Protein AF-0000000080869157 (afdb_homodimer)

Structure (mmCIF, N/CA/C/O backbone):
data_AF-0000000080869157-model_v1
#
loop_
_entity.id
_entity.type
_entity.pdbx_description
1 polymer 'DUF294 nucleotidyltransferase-like domain-containing protein'
#
loop_
_atom_site.group_PDB
_atom_site.id
_atom_site.type_symbol
_atom_site.label_atom_id
_atom_site.label_alt_id
_atom_site.label_comp_id
_atom_site.label_asym_id
_atom_site.label_entity_id
_atom_site.label_seq_id
_atom_site.pdbx_PDB_ins_code
_atom_site.Cartn_x
_atom_site.Cartn_y
_atom_site.Cartn_z
_atom_site.occupancy
_atom_site.B_iso_or_equiv
_atom_site.auth_seq_id
_atom_site.auth_comp_id
_atom_site.auth_asym_id
_atom_site.auth_atom_id
_atom_site.pdbx_PDB_model_num
ATOM 1 N N . MET A 1 1 ? -17.562 8.375 -9.859 1 33.81 1 MET A N 1
ATOM 2 C CA . MET A 1 1 ? -16.5 9.312 -9.508 1 33.81 1 MET A CA 1
ATOM 3 C C . MET A 1 1 ? -15.609 8.727 -8.414 1 33.81 1 MET A C 1
ATOM 5 O O . MET A 1 1 ? -16.062 8.469 -7.305 1 33.81 1 MET A O 1
ATOM 9 N N . ARG A 1 2 ? -14.562 8 -8.773 1 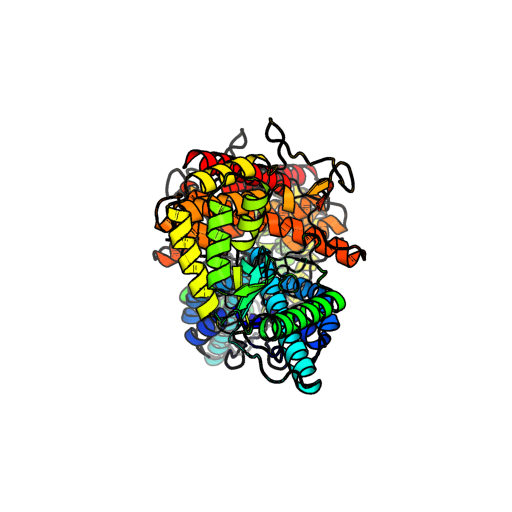48.75 2 ARG A N 1
ATOM 10 C CA . ARG A 1 2 ? -13.531 7.297 -8.023 1 48.75 2 ARG A CA 1
ATOM 11 C C . ARG A 1 2 ? -13.008 8.156 -6.875 1 48.75 2 ARG A C 1
ATOM 13 O O . ARG A 1 2 ? -12.164 7.707 -6.09 1 48.75 2 ARG A O 1
ATOM 20 N N . LEU A 1 3 ? -13.398 9.5 -6.938 1 52.53 3 LEU A N 1
ATOM 21 C CA . LEU A 1 3 ? -12.758 10.398 -5.977 1 52.53 3 LEU A CA 1
ATOM 22 C C . LEU A 1 3 ? -13.523 10.406 -4.656 1 52.53 3 LEU A C 1
ATOM 24 O O . LEU A 1 3 ? -13.211 11.195 -3.76 1 52.53 3 LEU A O 1
ATOM 28 N N . LEU A 1 4 ? -14.586 9.453 -4.512 1 55.44 4 LEU A N 1
ATOM 29 C CA . LEU A 1 4 ? -15.234 9.547 -3.207 1 55.44 4 LEU A CA 1
ATOM 30 C C . LEU A 1 4 ? -14.344 8.969 -2.113 1 55.44 4 LEU A C 1
ATOM 32 O O . LEU A 1 4 ? -13.875 7.832 -2.223 1 55.44 4 LEU A O 1
ATOM 36 N N . HIS A 1 5 ? -13.805 9.906 -1.368 1 63.41 5 HIS A N 1
ATOM 37 C CA . HIS A 1 5 ? -12.906 9.562 -0.276 1 63.41 5 HIS A CA 1
ATOM 38 C C . HIS A 1 5 ? -13.656 8.891 0.867 1 63.41 5 HIS A C 1
ATOM 40 O O . HIS A 1 5 ? -14.641 9.43 1.377 1 63.41 5 HIS A O 1
ATOM 46 N N . ARG A 1 6 ? -13.523 7.672 1.052 1 70.69 6 ARG A N 1
ATOM 47 C CA . ARG A 1 6 ? -14 6.98 2.244 1 70.69 6 ARG A CA 1
ATOM 48 C C . ARG A 1 6 ? -12.953 6.996 3.35 1 70.69 6 ARG A C 1
ATOM 50 O O . ARG A 1 6 ? -11.758 6.875 3.08 1 70.69 6 ARG A O 1
ATOM 57 N N . SER A 1 7 ? -13.539 7.301 4.5 1 85.5 7 SER A N 1
ATOM 58 C CA . SER A 1 7 ? -12.648 7.309 5.66 1 85.5 7 SER A CA 1
ATOM 59 C C . SER A 1 7 ? -11.977 5.957 5.848 1 85.5 7 SER A C 1
ATOM 61 O O . SER A 1 7 ? -12.578 4.914 5.605 1 85.5 7 SER A O 1
ATOM 63 N N . SER A 1 8 ? -10.844 5.973 6.18 1 94.19 8 SER A N 1
ATOM 64 C CA . SER A 1 8 ? -10.078 4.746 6.383 1 94.19 8 SER A CA 1
ATOM 65 C C . SER A 1 8 ? -10.312 4.172 7.773 1 94.19 8 SER A C 1
ATOM 67 O O . SER A 1 8 ? -10.258 4.898 8.766 1 94.19 8 SER A O 1
ATOM 69 N N . SER A 1 9 ? -10.547 2.906 7.879 1 96.44 9 SER A N 1
ATOM 70 C CA . SER A 1 9 ? -10.758 2.252 9.164 1 96.44 9 SER A CA 1
ATOM 71 C C . SER A 1 9 ? -9.5 2.285 10.023 1 96.44 9 SER A C 1
ATOM 73 O O . SER A 1 9 ? -9.57 2.154 11.242 1 96.44 9 SER A O 1
ATOM 75 N N . TRP A 1 10 ? -8.367 2.494 9.398 1 97.19 10 TRP A N 1
ATOM 76 C CA . TRP A 1 10 ? -7.105 2.527 10.133 1 97.19 10 TRP A CA 1
ATOM 77 C C . TRP A 1 10 ? -7.105 3.652 11.164 1 97.19 10 TRP A C 1
ATOM 79 O O . TRP A 1 10 ? -6.43 3.564 12.195 1 97.19 10 TRP A O 1
ATOM 89 N N . ARG A 1 11 ? -7.926 4.672 10.906 1 95.06 11 ARG A N 1
ATOM 90 C CA . ARG A 1 11 ? -7.949 5.848 11.773 1 95.06 11 ARG A CA 1
ATOM 91 C C . ARG A 1 11 ? -8.57 5.516 13.125 1 95.06 11 ARG A C 1
ATOM 93 O O . ARG A 1 11 ? -8.453 6.289 14.078 1 95.06 11 ARG A O 1
ATOM 100 N N . ALA A 1 12 ? -9.18 4.34 13.242 1 95.25 12 ALA A N 1
ATOM 101 C CA . ALA A 1 12 ? -9.734 3.881 14.508 1 95.25 12 ALA A CA 1
ATOM 102 C C . ALA A 1 12 ? -8.633 3.566 15.516 1 95.25 12 ALA A C 1
ATOM 104 O O . ALA A 1 12 ? -8.891 3.463 16.719 1 95.25 12 ALA A O 1
ATOM 105 N N . LEU A 1 13 ? -7.449 3.369 15.039 1 95.56 13 LEU A N 1
ATOM 106 C CA . LEU A 1 13 ? -6.336 3.002 15.906 1 95.56 13 LEU A CA 1
ATOM 107 C C . LEU A 1 13 ? -6.156 4.023 17.016 1 95.56 13 LEU A C 1
ATOM 109 O O . LEU A 1 13 ? -5.828 3.662 18.156 1 95.56 13 LEU A O 1
ATOM 113 N N . PHE A 1 14 ? -6.398 5.344 16.688 1 94.25 14 PHE A N 1
ATOM 114 C CA . PHE A 1 14 ? -6.184 6.41 17.656 1 94.25 14 PHE A CA 1
ATOM 115 C C . PHE A 1 14 ? -7.453 7.23 17.859 1 94.25 14 PHE A C 1
ATOM 117 O O . PHE A 1 14 ? -7.387 8.422 18.156 1 94.25 14 PHE A O 1
ATOM 124 N N . ALA A 1 15 ? -8.531 6.59 17.578 1 88.25 15 ALA A N 1
ATOM 125 C CA . ALA A 1 15 ? -9.805 7.293 17.719 1 88.25 15 ALA A CA 1
ATOM 126 C C . ALA A 1 15 ? -10.148 7.508 19.188 1 88.25 15 ALA A C 1
ATOM 128 O O . ALA A 1 15 ? -10.805 8.492 19.547 1 88.25 15 ALA A O 1
ATOM 129 N N . ASP A 1 16 ? -9.672 6.535 20 1 82.69 16 ASP A N 1
ATOM 130 C CA . ASP A 1 16 ? -9.953 6.629 21.422 1 82.69 16 ASP A CA 1
ATOM 131 C C . ASP A 1 16 ? -8.758 7.188 22.188 1 82.69 16 ASP A C 1
ATOM 133 O O . ASP A 1 16 ? -7.629 7.164 21.688 1 82.69 16 ASP A O 1
ATOM 137 N N . GLU A 1 17 ? -9.039 7.645 23.328 1 79.06 17 GLU A N 1
ATOM 138 C CA . GLU A 1 17 ? -7.984 8.227 24.141 1 79.06 17 GLU A CA 1
ATOM 139 C C . GLU A 1 17 ? -7.027 7.152 24.656 1 79.06 17 GLU A C 1
ATOM 141 O O . GLU A 1 17 ? -5.82 7.387 24.75 1 79.06 17 GLU A O 1
ATOM 146 N N . ALA A 1 18 ? -7.641 5.988 24.953 1 80.25 18 ALA A N 1
ATOM 147 C CA . ALA A 1 18 ? -6.809 4.887 25.422 1 80.25 18 ALA A CA 1
ATOM 148 C C . ALA A 1 18 ? -6.238 4.086 24.266 1 80.25 18 ALA A C 1
ATOM 150 O O . ALA A 1 18 ? -6.887 3.947 23.219 1 80.25 18 ALA A O 1
ATOM 151 N N . HIS A 1 19 ? -5.047 3.732 24.422 1 82.38 19 HIS A N 1
ATOM 152 C CA . HIS A 1 19 ? -4.492 2.812 23.438 1 82.38 19 HIS A CA 1
ATOM 153 C C . HIS A 1 19 ? -5.293 1.515 23.391 1 82.38 19 HIS A C 1
ATOM 155 O O . HIS A 1 19 ? -5.754 1.024 24.422 1 82.38 19 HIS A O 1
ATOM 161 N N . PRO A 1 20 ? -5.449 1.044 22.203 1 83.56 20 PRO A N 1
ATOM 162 C CA . PRO A 1 20 ? -6.203 -0.209 22.109 1 83.56 20 PRO A CA 1
ATOM 163 C C . PRO A 1 20 ? -5.488 -1.378 22.781 1 83.56 20 PRO A C 1
ATOM 165 O O . PRO A 1 20 ? -4.254 -1.424 22.812 1 83.56 20 PRO A O 1
ATOM 168 N N . ASP A 1 21 ? -6.227 -2.266 23.344 1 86.94 21 ASP A N 1
ATOM 169 C CA . ASP A 1 21 ? -5.695 -3.514 23.891 1 86.94 21 ASP A CA 1
ATOM 170 C C . ASP A 1 21 ? -5.543 -4.566 22.797 1 86.94 21 ASP A C 1
ATOM 172 O O . ASP A 1 21 ? -6.539 -5.094 22.281 1 86.94 21 ASP A O 1
ATOM 176 N N . PRO A 1 22 ? -4.297 -4.852 22.516 1 91.88 22 PRO A N 1
ATOM 177 C CA . PRO A 1 22 ? -4.082 -5.734 21.375 1 91.88 22 PRO A CA 1
ATOM 178 C C . PRO A 1 22 ? -4.254 -7.211 21.719 1 91.88 22 PRO A C 1
ATOM 180 O O . PRO A 1 22 ? -4.09 -8.078 20.859 1 91.88 22 PRO A O 1
ATOM 183 N N . ALA A 1 23 ? -4.648 -7.613 22.906 1 89.56 23 ALA A N 1
ATOM 184 C CA . ALA A 1 23 ? -4.637 -8.984 23.406 1 89.56 23 ALA A CA 1
ATOM 185 C C . ALA A 1 23 ? -5.508 -9.891 22.531 1 89.56 23 ALA A C 1
ATOM 187 O O . ALA A 1 23 ? -5.18 -11.062 22.328 1 89.56 23 ALA A O 1
ATOM 188 N N . THR A 1 24 ? -6.527 -9.383 21.984 1 89.94 24 THR A N 1
ATOM 189 C CA . THR A 1 24 ? -7.457 -10.242 21.266 1 89.94 24 THR A CA 1
ATOM 190 C C . THR A 1 24 ? -7.355 -10 19.766 1 89.94 24 THR A C 1
ATOM 192 O O . THR A 1 24 ? -8.203 -10.469 19 1 89.94 24 THR A O 1
ATOM 195 N N . TRP A 1 25 ? -6.359 -9.234 19.391 1 94.44 25 TRP A N 1
ATOM 196 C CA . TRP A 1 25 ? -6.223 -8.938 17.969 1 94.44 25 TRP A CA 1
ATOM 197 C C . TRP A 1 25 ? -5.797 -10.18 17.188 1 94.44 25 TRP A C 1
ATOM 199 O O . TRP A 1 25 ? -5.055 -11.016 17.703 1 94.44 25 TRP A O 1
ATOM 209 N N . PRO A 1 26 ? -6.266 -10.406 15.977 1 95.31 26 PRO A N 1
ATOM 210 C CA . PRO A 1 26 ? -5.887 -11.57 15.18 1 95.31 26 PRO A CA 1
ATOM 211 C C . PRO A 1 26 ? -4.426 -11.539 14.742 1 95.31 26 PRO A C 1
ATOM 213 O O . PRO A 1 26 ? -3.793 -10.484 14.773 1 95.31 26 PRO A O 1
ATOM 216 N N . ALA A 1 27 ? -3.947 -12.664 14.258 1 94.5 27 ALA A N 1
ATOM 217 C CA . ALA A 1 27 ? -2.543 -12.844 13.898 1 94.5 27 ALA A CA 1
ATOM 218 C C . ALA A 1 27 ? -2.15 -11.953 12.727 1 94.5 27 ALA A C 1
ATOM 220 O O . ALA A 1 27 ? -0.984 -11.578 12.586 1 94.5 27 ALA A O 1
ATOM 221 N N . LEU A 1 28 ? -3.137 -11.594 11.914 1 95.69 28 LEU A N 1
ATOM 222 C CA . LEU A 1 28 ? -2.803 -10.781 10.75 1 95.69 28 LEU A CA 1
ATOM 223 C C . LEU A 1 28 ? -2.342 -9.391 11.172 1 95.69 28 LEU A C 1
ATOM 225 O O . LEU A 1 28 ? -1.712 -8.672 10.383 1 95.69 28 LEU A O 1
ATOM 229 N N . LEU A 1 29 ? -2.562 -8.961 12.453 1 97.31 29 LEU A N 1
ATOM 230 C CA . LEU A 1 29 ? -2.139 -7.664 12.961 1 97.31 29 LEU A CA 1
ATOM 231 C C . LEU A 1 29 ? -0.937 -7.809 13.883 1 97.31 29 LEU A C 1
ATOM 233 O O . LEU A 1 29 ? -0.641 -6.906 14.672 1 97.31 29 LEU A O 1
ATOM 237 N N . ASP A 1 30 ? -0.186 -8.883 13.75 1 97 30 ASP A N 1
ATOM 238 C CA . ASP A 1 30 ? 0.908 -9.219 14.656 1 97 30 ASP A CA 1
ATOM 239 C C . ASP A 1 30 ? 1.913 -8.07 14.75 1 97 30 ASP A C 1
ATOM 241 O O . ASP A 1 30 ? 2.375 -7.727 15.844 1 97 30 ASP A O 1
ATOM 245 N N . PRO A 1 31 ? 2.27 -7.469 13.609 1 97.56 31 PRO A N 1
ATOM 246 C CA . PRO A 1 31 ? 3.254 -6.387 13.719 1 97.56 31 PRO A CA 1
ATOM 247 C C . PRO A 1 31 ? 2.771 -5.242 14.602 1 97.56 31 PRO A C 1
ATOM 249 O O . PRO A 1 31 ? 3.539 -4.719 15.422 1 97.56 31 PRO A O 1
ATOM 252 N N . LEU A 1 32 ? 1.553 -4.832 14.445 1 97.69 32 LEU A N 1
ATOM 253 C CA . LEU A 1 32 ? 1.003 -3.738 15.234 1 97.69 32 LEU A CA 1
ATOM 254 C C . LEU A 1 32 ? 0.789 -4.168 16.688 1 97.69 32 LEU A C 1
ATOM 256 O O . LEU A 1 32 ? 1.015 -3.383 17.609 1 97.69 32 LEU A O 1
ATOM 260 N N . ARG A 1 33 ? 0.324 -5.426 16.859 1 96.88 33 ARG A N 1
ATOM 261 C CA . ARG A 1 33 ? 0.161 -5.969 18.203 1 96.88 33 ARG A CA 1
ATOM 262 C C . ARG A 1 33 ? 1.477 -5.926 18.984 1 96.88 33 ARG A C 1
ATOM 264 O O . ARG A 1 33 ? 1.52 -5.457 20.125 1 96.88 33 ARG A O 1
ATOM 271 N N . ALA A 1 34 ? 2.51 -6.441 18.359 1 97.12 34 ALA A N 1
ATOM 272 C CA . ALA A 1 34 ? 3.828 -6.465 18.984 1 97.12 34 ALA A CA 1
ATOM 273 C C . ALA A 1 34 ? 4.285 -5.055 19.359 1 97.12 34 ALA A C 1
ATOM 275 O O . ALA A 1 34 ? 4.852 -4.84 20.422 1 97.12 34 ALA A O 1
ATOM 276 N N . ALA A 1 35 ? 4.066 -4.117 18.453 1 97.25 35 ALA A N 1
ATOM 277 C CA . ALA A 1 35 ? 4.445 -2.729 18.719 1 97.25 35 ALA A CA 1
ATOM 278 C C . ALA A 1 35 ? 3.693 -2.174 19.922 1 97.25 35 ALA A C 1
ATOM 280 O O . ALA A 1 35 ? 4.285 -1.513 20.781 1 97.25 35 ALA A O 1
ATOM 281 N N . LEU A 1 36 ? 2.396 -2.404 19.969 1 96.75 36 LEU A N 1
ATOM 282 C CA . LEU A 1 36 ? 1.577 -1.895 21.062 1 96.75 36 LEU A CA 1
ATOM 283 C C . LEU A 1 36 ? 1.972 -2.543 22.391 1 96.75 36 LEU A C 1
ATOM 285 O O . LEU A 1 36 ? 1.957 -1.889 23.438 1 96.75 36 LEU A O 1
ATOM 289 N N . GLU A 1 37 ? 2.27 -3.822 22.344 1 96.25 37 GLU A N 1
ATOM 290 C CA . GLU A 1 37 ? 2.723 -4.52 23.531 1 96.25 37 GLU A CA 1
ATOM 291 C C . GLU A 1 37 ? 4.008 -3.906 24.078 1 96.25 37 GLU A C 1
ATOM 293 O O . GLU A 1 37 ? 4.176 -3.773 25.297 1 96.25 37 GLU A O 1
ATOM 298 N N . ARG A 1 38 ? 4.879 -3.547 23.234 1 95.56 38 ARG A N 1
ATOM 299 C CA . ARG A 1 38 ? 6.133 -2.926 23.641 1 95.56 38 ARG A CA 1
ATOM 300 C C . ARG A 1 38 ? 5.891 -1.554 24.25 1 95.56 38 ARG A C 1
ATOM 302 O O . ARG A 1 38 ? 6.613 -1.138 25.156 1 95.56 38 ARG A O 1
ATOM 309 N N . LEU A 1 39 ? 4.941 -0.818 23.719 1 95.19 39 LEU A N 1
ATOM 310 C CA . LEU A 1 39 ? 4.602 0.49 24.266 1 95.19 39 LEU A CA 1
ATOM 311 C C . LEU A 1 39 ? 4.039 0.357 25.688 1 95.19 39 LEU A C 1
ATOM 313 O O . LEU A 1 39 ? 4.355 1.162 26.562 1 95.19 39 LEU A O 1
ATOM 317 N N . GLY A 1 40 ? 3.213 -0.671 25.938 1 92.81 40 GLY A N 1
ATOM 318 C CA . GLY A 1 40 ? 2.572 -0.873 27.219 1 92.81 40 GLY A CA 1
ATOM 319 C C . GLY A 1 40 ? 1.268 -0.111 27.375 1 92.81 40 GLY A C 1
ATOM 320 O O . GLY A 1 40 ? 0.918 0.7 26.5 1 92.81 40 GLY A O 1
ATOM 321 N N . PRO A 1 41 ? 0.572 -0.315 28.391 1 89.94 41 PRO A N 1
ATOM 322 C CA . PRO A 1 41 ? -0.797 0.184 28.547 1 89.94 41 PRO A CA 1
ATOM 323 C C . PRO A 1 41 ? -0.846 1.646 28.984 1 89.94 41 PRO A C 1
ATOM 325 O O . PRO A 1 41 ? -1.821 2.348 28.703 1 89.94 41 PRO A O 1
ATOM 328 N N . HIS A 1 42 ? 0.204 2.092 29.719 1 91.69 42 HIS A N 1
ATOM 329 C CA . HIS A 1 42 ? 0.153 3.449 30.25 1 91.69 42 HIS A CA 1
ATOM 330 C C . HIS A 1 42 ? 1.478 4.176 30.031 1 91.69 42 HIS A C 1
ATOM 332 O O . HIS A 1 42 ? 2.135 4.574 31 1 91.69 42 HIS A O 1
ATOM 338 N N . PRO A 1 43 ? 1.779 4.426 28.797 1 94.94 43 PRO A N 1
ATOM 339 C CA . PRO A 1 43 ? 3.021 5.16 28.547 1 94.94 43 PRO A CA 1
ATOM 340 C C . PRO A 1 43 ? 2.914 6.641 28.891 1 94.94 43 PRO A C 1
ATOM 342 O O . PRO A 1 43 ? 1.844 7.234 28.766 1 94.94 43 PRO A O 1
ATOM 345 N N . ASP A 1 44 ? 4.031 7.184 29.375 1 96.31 44 ASP A N 1
ATOM 346 C CA . ASP A 1 44 ? 4.039 8.641 29.484 1 96.31 44 ASP A CA 1
ATOM 347 C C . ASP A 1 44 ? 4.234 9.297 28.125 1 96.31 44 ASP A C 1
ATOM 349 O O . ASP A 1 44 ? 4.367 8.609 27.109 1 96.31 44 ASP A O 1
ATOM 353 N N . LEU A 1 45 ? 4.227 10.609 28.062 1 96.94 45 LEU A N 1
ATOM 354 C CA . LEU A 1 45 ? 4.242 11.344 26.797 1 96.94 45 LEU A CA 1
ATOM 355 C C . LEU A 1 45 ? 5.531 11.078 26.031 1 96.94 45 LEU A C 1
ATOM 357 O O . LEU A 1 45 ? 5.504 10.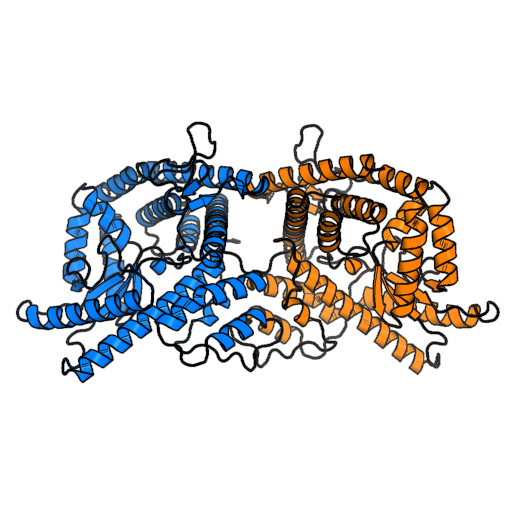867 24.812 1 96.94 45 LEU A O 1
ATOM 361 N N . ALA A 1 46 ? 6.629 11.078 26.719 1 97.69 46 ALA A N 1
ATOM 362 C CA . ALA A 1 46 ? 7.93 10.891 26.078 1 97.69 46 ALA A CA 1
ATOM 363 C C . ALA A 1 46 ? 8.047 9.5 25.484 1 97.69 46 ALA A C 1
ATOM 365 O O . ALA A 1 46 ? 8.516 9.344 24.344 1 97.69 46 ALA A O 1
ATOM 366 N N . ALA A 1 47 ? 7.629 8.516 26.25 1 97.12 47 ALA A N 1
ATOM 367 C CA . ALA A 1 47 ? 7.676 7.141 25.781 1 97.12 47 ALA A CA 1
ATOM 368 C C . ALA A 1 47 ? 6.75 6.941 24.578 1 97.12 47 ALA A C 1
ATOM 370 O O . ALA A 1 47 ? 7.098 6.242 23.625 1 97.12 47 ALA A O 1
ATOM 371 N N . ALA A 1 48 ? 5.598 7.523 24.672 1 96.69 48 ALA A N 1
ATOM 372 C CA . ALA A 1 48 ? 4.629 7.414 23.578 1 96.69 48 ALA A CA 1
ATOM 373 C C . ALA A 1 48 ? 5.172 8.047 22.312 1 96.69 48 ALA A C 1
ATOM 375 O O . ALA A 1 48 ? 5.016 7.484 21.219 1 96.69 48 ALA A O 1
ATOM 376 N N . HIS A 1 49 ? 5.77 9.18 22.453 1 96.94 49 HIS A N 1
ATOM 377 C CA . HIS A 1 49 ? 6.324 9.836 21.281 1 96.94 49 HIS A CA 1
ATOM 378 C C . HIS A 1 49 ? 7.477 9.031 20.688 1 96.94 49 HIS A C 1
ATOM 380 O O . HIS A 1 49 ? 7.555 8.852 19.469 1 96.94 49 HIS A O 1
ATOM 386 N N . ALA A 1 50 ? 8.359 8.555 21.5 1 95.69 50 ALA A N 1
ATOM 387 C CA . ALA A 1 50 ? 9.523 7.785 21.047 1 95.69 50 ALA A CA 1
ATOM 388 C C . ALA A 1 50 ? 9.094 6.504 20.344 1 95.69 50 ALA A C 1
ATOM 390 O O . ALA A 1 50 ? 9.805 6.004 19.469 1 95.69 50 ALA A O 1
ATOM 391 N N . TRP A 1 51 ? 7.91 6.031 20.703 1 96.31 51 TRP A N 1
ATOM 392 C CA . TRP A 1 51 ? 7.332 4.797 20.172 1 96.31 51 TRP A CA 1
ATOM 393 C C . TRP A 1 51 ? 6.926 4.961 18.719 1 96.31 51 TRP A C 1
ATOM 395 O O . TRP A 1 51 ? 6.699 3.973 18.016 1 96.31 51 TRP A O 1
ATOM 405 N N . GLN A 1 52 ? 6.906 6.137 18.219 1 96.62 52 GLN A N 1
ATOM 406 C CA . GLN A 1 52 ? 6.395 6.398 16.875 1 96.62 52 GLN A CA 1
ATOM 407 C C . GLN A 1 52 ? 7.23 5.68 15.82 1 96.62 52 GLN A C 1
ATOM 409 O O . GLN A 1 52 ? 6.703 5.238 14.797 1 96.62 52 GLN A O 1
ATOM 414 N N . GLY A 1 53 ? 8.57 5.609 16.031 1 96.12 53 GLY A N 1
ATOM 415 C CA . GLY A 1 53 ? 9.391 4.824 15.133 1 96.12 53 GLY A CA 1
ATOM 416 C C . GLY A 1 53 ? 8.93 3.387 15 1 96.12 53 GLY A C 1
ATOM 417 O O . GLY A 1 53 ? 8.883 2.846 13.891 1 96.12 53 GLY A O 1
ATOM 418 N N . GLU A 1 54 ? 8.539 2.801 16.141 1 96.38 54 GLU A N 1
ATOM 419 C CA . GLU A 1 54 ? 8.016 1.438 16.172 1 96.38 54 GLU A CA 1
ATOM 420 C C . GLU A 1 54 ? 6.676 1.346 15.453 1 96.38 54 GLU A C 1
ATOM 422 O O . GLU A 1 54 ? 6.41 0.371 14.742 1 96.38 54 GLU A O 1
ATOM 427 N N . LEU A 1 55 ? 5.891 2.322 15.703 1 97.5 55 LEU A N 1
ATOM 428 C CA . LEU A 1 55 ? 4.594 2.381 15.039 1 97.5 55 LEU A CA 1
ATOM 429 C C . LEU A 1 55 ? 4.762 2.363 13.516 1 97.5 55 LEU A C 1
ATOM 431 O O . LEU A 1 55 ? 4.117 1.57 12.828 1 97.5 55 LEU A O 1
ATOM 435 N N . VAL A 1 56 ? 5.613 3.221 13.031 1 98.19 56 VAL A N 1
ATOM 436 C CA . VAL A 1 56 ? 5.824 3.338 11.594 1 98.19 56 VAL A CA 1
ATOM 437 C C . VAL A 1 56 ? 6.328 2.01 11.031 1 98.19 56 VAL A C 1
ATOM 439 O O . VAL A 1 56 ? 5.855 1.546 9.992 1 98.19 56 VAL A O 1
ATOM 442 N N . THR A 1 57 ? 7.254 1.383 11.734 1 97.12 57 THR A N 1
ATOM 443 C CA . THR A 1 57 ? 7.789 0.093 11.305 1 97.12 57 THR A CA 1
ATOM 444 C C . THR A 1 57 ? 6.676 -0.951 11.227 1 97.12 57 THR A C 1
ATOM 446 O O . THR A 1 57 ? 6.594 -1.703 10.258 1 97.12 57 THR A O 1
ATOM 449 N N . ALA A 1 58 ? 5.852 -0.973 12.25 1 98 58 ALA A N 1
ATOM 450 C CA . ALA A 1 58 ? 4.75 -1.93 12.289 1 98 58 ALA A CA 1
ATOM 451 C C . ALA A 1 58 ? 3.777 -1.693 11.133 1 98 58 ALA A C 1
ATOM 453 O O . ALA A 1 58 ? 3.322 -2.643 10.492 1 98 58 ALA A O 1
ATOM 454 N N . LEU A 1 59 ? 3.461 -0.442 10.906 1 98.31 59 LEU A N 1
ATOM 455 C CA . LEU A 1 59 ? 2.514 -0.096 9.852 1 98.31 59 LEU A CA 1
ATOM 456 C C . LEU A 1 59 ? 3.082 -0.435 8.477 1 98.31 59 LEU A C 1
ATOM 458 O O . LEU A 1 59 ? 2.348 -0.864 7.582 1 98.31 59 LEU A O 1
ATOM 462 N N . GLU A 1 60 ? 4.359 -0.242 8.266 1 96.94 60 GLU A N 1
ATOM 463 C CA . GLU A 1 60 ? 5.012 -0.626 7.02 1 96.94 60 GLU A CA 1
ATOM 464 C C . GLU A 1 60 ? 4.961 -2.137 6.812 1 96.94 60 GLU A C 1
ATOM 466 O O . GLU A 1 60 ? 4.754 -2.609 5.691 1 96.94 60 GLU A O 1
ATOM 471 N N . ARG A 1 61 ? 5.219 -2.848 7.895 1 96.94 61 ARG A N 1
ATOM 472 C CA . ARG A 1 61 ? 5.152 -4.301 7.812 1 96.94 61 ARG A CA 1
ATOM 473 C C . ARG A 1 61 ? 3.752 -4.766 7.434 1 96.94 61 ARG A C 1
ATOM 475 O O . ARG A 1 61 ? 3.574 -5.879 6.934 1 96.94 61 ARG A O 1
ATOM 482 N N . LEU A 1 62 ? 2.777 -3.936 7.688 1 97.88 62 LEU A N 1
ATOM 483 C CA . LEU A 1 62 ? 1.399 -4.23 7.305 1 97.88 62 LEU A CA 1
ATOM 484 C C . LEU A 1 62 ? 1.079 -3.648 5.934 1 97.88 62 LEU A C 1
ATOM 486 O O . LEU A 1 62 ? -0.088 -3.578 5.539 1 97.88 62 LEU A O 1
ATOM 490 N N . ASP A 1 63 ? 2.02 -3.115 5.25 1 97.12 63 ASP A N 1
ATOM 491 C CA . ASP A 1 63 ? 1.974 -2.709 3.85 1 97.12 63 ASP A CA 1
ATOM 492 C C . ASP A 1 63 ? 1.21 -1.396 3.684 1 97.12 63 ASP A C 1
ATOM 494 O O . ASP A 1 63 ? 0.681 -1.112 2.607 1 97.12 63 ASP A O 1
ATOM 498 N N . LEU A 1 64 ? 1.062 -0.593 4.719 1 97.81 64 LEU A N 1
ATOM 499 C CA . LEU A 1 64 ? 0.328 0.661 4.59 1 97.81 64 LEU A CA 1
ATOM 500 C C . LEU A 1 64 ? 1.138 1.687 3.803 1 97.81 64 LEU A C 1
ATOM 502 O O . LEU A 1 64 ? 2.352 1.8 3.988 1 97.81 64 LEU A O 1
ATOM 506 N N . PRO A 1 65 ? 0.482 2.426 2.934 1 97.06 65 PRO A N 1
ATOM 507 C CA . PRO A 1 65 ? 1.174 3.482 2.193 1 97.06 65 PRO A CA 1
ATOM 508 C C . PRO A 1 65 ? 1.521 4.684 3.068 1 97.06 65 PRO A C 1
ATOM 510 O O . PRO A 1 65 ? 0.912 4.883 4.121 1 97.06 65 PRO A O 1
ATOM 513 N N . ALA A 1 66 ? 2.408 5.453 2.578 1 97.44 66 ALA A N 1
ATOM 514 C CA . ALA A 1 66 ? 2.965 6.555 3.363 1 97.44 66 ALA A CA 1
ATOM 515 C C . ALA A 1 66 ? 1.892 7.582 3.705 1 97.44 66 ALA A C 1
ATOM 517 O O . ALA A 1 66 ? 1.922 8.188 4.781 1 97.44 66 ALA A O 1
ATOM 518 N N . GLY A 1 67 ? 0.988 7.812 2.754 1 96.62 67 GLY A N 1
ATOM 519 C CA . GLY A 1 67 ? -0.1 8.734 3.035 1 96.62 67 GLY A CA 1
ATOM 520 C C . GLY A 1 67 ? -0.934 8.32 4.234 1 96.62 67 GLY A C 1
ATOM 521 O O . GLY A 1 67 ? -1.284 9.156 5.07 1 96.62 67 GLY A O 1
ATOM 522 N N . ARG A 1 68 ? -1.212 7.066 4.305 1 98 68 ARG A N 1
ATOM 523 C CA . ARG A 1 68 ? -1.975 6.547 5.438 1 98 68 ARG A CA 1
ATOM 524 C C . ARG A 1 68 ? -1.153 6.602 6.723 1 98 68 ARG A C 1
ATOM 526 O O . ARG A 1 68 ? -1.669 6.969 7.781 1 98 68 ARG A O 1
ATOM 533 N N . ILE A 1 69 ? 0.089 6.242 6.621 1 98.44 69 ILE A N 1
ATOM 534 C CA . ILE A 1 69 ? 0.976 6.281 7.777 1 98.44 69 ILE A CA 1
ATOM 535 C C . ILE A 1 69 ? 1.064 7.707 8.312 1 98.44 69 ILE A C 1
ATOM 537 O O . ILE A 1 69 ? 1.02 7.926 9.523 1 98.44 69 ILE A O 1
ATOM 541 N N . SER A 1 70 ? 1.117 8.656 7.41 1 97.62 70 SER A N 1
ATOM 542 C CA . SER A 1 70 ? 1.155 10.062 7.793 1 97.62 70 SER A CA 1
ATOM 543 C C . SER A 1 70 ? -0.095 10.461 8.57 1 97.62 70 SER A C 1
ATOM 545 O O . SER A 1 70 ? -0.014 11.203 9.555 1 97.62 70 SER A O 1
ATOM 547 N N . GLN A 1 71 ? -1.185 10.008 8.141 1 97.38 71 GLN A N 1
ATOM 548 C CA . GLN A 1 71 ? -2.434 10.273 8.852 1 97.38 71 GLN A CA 1
ATOM 549 C C . GLN A 1 71 ? -2.4 9.68 10.258 1 97.38 71 GLN A C 1
ATOM 551 O O . GLN A 1 71 ? -2.82 10.336 11.219 1 97.38 71 GLN A O 1
ATOM 556 N N . LEU A 1 72 ? -1.868 8.5 10.352 1 97.69 72 LEU A N 1
ATOM 557 C CA . LEU A 1 72 ? -1.837 7.82 11.641 1 97.69 72 LEU A CA 1
ATOM 558 C C . LEU A 1 72 ? -0.819 8.469 12.57 1 97.69 72 LEU A C 1
ATOM 560 O O . LEU A 1 72 ? -1.048 8.562 13.781 1 97.69 72 LEU A O 1
ATOM 564 N N . ILE A 1 73 ? 0.256 8.906 12.008 1 98 73 ILE A N 1
ATOM 565 C CA . ILE A 1 73 ? 1.216 9.68 12.797 1 98 73 ILE A CA 1
ATOM 566 C C . ILE A 1 73 ? 0.55 10.945 13.328 1 98 73 ILE A C 1
ATOM 568 O O . ILE A 1 73 ? 0.694 11.281 14.508 1 98 73 ILE A O 1
ATOM 572 N N . SER A 1 74 ? -0.172 11.602 12.477 1 97.56 74 SER A N 1
ATOM 573 C CA . SER A 1 74 ? -0.865 12.828 12.859 1 97.56 74 SER A CA 1
ATOM 574 C C . SER A 1 74 ? -1.891 12.555 13.961 1 97.56 74 SER A C 1
ATOM 576 O O . SER A 1 74 ? -2.002 13.328 14.914 1 97.56 74 SER A O 1
ATOM 578 N N . ASP A 1 75 ? -2.635 11.492 13.773 1 97.12 75 ASP A N 1
ATOM 579 C CA . ASP A 1 75 ? -3.6 11.109 14.797 1 97.12 75 ASP A CA 1
ATOM 580 C C . ASP A 1 75 ? -2.904 10.836 16.125 1 97.12 75 ASP A C 1
ATOM 582 O O . ASP A 1 75 ? -3.406 11.219 17.188 1 97.12 75 ASP A O 1
ATOM 586 N N . HIS A 1 76 ? -1.824 10.133 16.078 1 97.31 76 HIS A N 1
ATOM 587 C CA . HIS A 1 76 ? -1.051 9.852 17.281 1 97.31 76 HIS A CA 1
ATOM 588 C C . HIS A 1 76 ? -0.565 11.141 17.938 1 97.31 76 HIS A C 1
ATOM 590 O O . HIS A 1 76 ? -0.656 11.297 19.156 1 97.31 76 HIS A O 1
ATOM 596 N N . ASN A 1 77 ? -0.056 12.055 17.141 1 97.56 77 ASN A N 1
ATOM 597 C CA . ASN A 1 77 ? 0.361 13.359 17.641 1 97.56 77 ASN A CA 1
ATOM 598 C C . ASN A 1 77 ? -0.794 14.094 18.312 1 97.56 77 ASN A C 1
ATOM 600 O O . ASN A 1 77 ? -0.611 14.727 19.344 1 97.56 77 ASN A O 1
ATOM 604 N N . ASP A 1 78 ? -1.923 14.047 17.703 1 97.5 78 ASP A N 1
ATOM 605 C CA . ASP A 1 78 ? -3.105 14.664 18.297 1 97.5 78 ASP A CA 1
ATOM 606 C C . ASP A 1 78 ? -3.354 14.133 19.703 1 97.5 78 ASP A C 1
ATOM 608 O O . ASP A 1 78 ? -3.689 14.898 20.609 1 97.5 78 ASP A O 1
ATOM 612 N N . GLY A 1 79 ? -3.199 12.812 19.812 1 96.69 79 GLY A N 1
ATOM 613 C CA . GLY A 1 79 ? -3.354 12.203 21.125 1 96.69 79 GLY A CA 1
ATOM 614 C C . GLY A 1 79 ? -2.35 12.719 22.141 1 96.69 79 GLY A C 1
ATOM 615 O O . GLY A 1 79 ? -2.697 12.961 23.297 1 96.69 79 GLY A O 1
ATOM 616 N N . LEU A 1 80 ? -1.154 12.891 21.719 1 97.25 80 LEU A N 1
ATOM 617 C CA . LEU A 1 80 ? -0.117 13.414 22.609 1 97.25 80 LEU A CA 1
ATOM 618 C C . LEU A 1 80 ? -0.443 14.844 23.031 1 97.25 80 LEU A C 1
ATOM 620 O O . LEU A 1 80 ? -0.269 15.203 24.203 1 97.25 80 LEU A O 1
ATOM 624 N N . TYR A 1 81 ? -0.931 15.641 22.094 1 97.88 81 TYR A N 1
ATOM 625 C CA . TYR A 1 81 ? -1.349 17.016 22.375 1 97.88 81 TYR A CA 1
ATOM 626 C C . TYR A 1 81 ? -2.447 17.031 23.438 1 97.88 81 TYR A C 1
ATOM 628 O O . TYR A 1 81 ? -2.354 17.75 24.422 1 97.88 81 TYR A O 1
ATOM 636 N N . ARG A 1 82 ? -3.459 16.266 23.234 1 97.94 82 ARG A N 1
ATOM 637 C CA . ARG A 1 82 ? -4.594 16.234 24.156 1 97.94 82 ARG A CA 1
ATOM 638 C C . ARG A 1 82 ? -4.156 15.844 25.562 1 97.94 82 ARG A C 1
ATOM 640 O O . ARG A 1 82 ? -4.566 16.469 26.547 1 97.94 82 ARG A O 1
ATOM 647 N N . ARG A 1 83 ? -3.316 14.82 25.625 1 97.25 83 ARG A N 1
ATOM 648 C CA . ARG A 1 83 ? -2.82 14.359 26.922 1 97.25 83 ARG A CA 1
ATOM 649 C C . ARG A 1 83 ? -1.994 15.445 27.609 1 97.25 83 ARG A C 1
ATOM 651 O O . ARG A 1 83 ? -2.111 15.648 28.812 1 97.25 83 ARG A O 1
ATOM 658 N N . ALA A 1 84 ? -1.159 16.094 26.828 1 98.5 84 ALA A N 1
ATOM 659 C CA . ALA A 1 84 ? -0.352 17.188 27.375 1 98.5 84 ALA A CA 1
ATOM 660 C C . ALA A 1 84 ? -1.235 18.297 27.938 1 98.5 84 ALA A C 1
ATOM 662 O O . ALA A 1 84 ? -0.95 18.844 29 1 98.5 84 ALA A O 1
ATOM 663 N N . ILE A 1 85 ? -2.268 18.641 27.219 1 98.69 85 ILE A N 1
ATOM 664 C CA . ILE A 1 85 ? -3.188 19.688 27.641 1 98.69 85 ILE A CA 1
ATOM 665 C C . ILE A 1 85 ? -3.922 19.266 28.906 1 98.69 85 ILE A C 1
ATOM 667 O O . ILE A 1 85 ? -4.016 20.031 29.875 1 98.69 85 ILE A O 1
ATOM 671 N N . GLU A 1 86 ? -4.359 18.062 28.953 1 98.12 86 GLU A N 1
ATOM 672 C CA . GLU A 1 86 ? -5.066 17.531 30.125 1 98.12 86 GLU A CA 1
ATOM 673 C C . GLU A 1 86 ? -4.176 17.531 31.359 1 98.12 86 GLU A C 1
ATOM 675 O O . GLU A 1 86 ? -4.613 17.938 32.438 1 98.12 86 GLU A O 1
ATOM 680 N N . LEU A 1 87 ? -3.004 17.031 31.188 1 98.25 87 LEU A N 1
ATOM 681 C CA . LEU A 1 87 ? -2.055 17.016 32.281 1 98.25 87 LEU A CA 1
ATOM 682 C C . LEU A 1 87 ? -1.771 18.422 32.781 1 98.25 87 LEU A C 1
ATOM 684 O O . LEU A 1 87 ? -1.629 18.656 34 1 98.25 87 LEU A O 1
ATOM 688 N N . SER A 1 88 ? -1.662 19.344 31.875 1 98.81 88 SER A N 1
ATOM 689 C CA . SER A 1 88 ? -1.403 20.75 32.219 1 98.81 88 SER A CA 1
ATOM 690 C C . SER A 1 88 ? -2.576 21.344 33 1 98.81 88 SER A C 1
ATOM 692 O O . SER A 1 88 ? -2.379 22.062 33.969 1 98.81 88 SER A O 1
ATOM 694 N N . LEU A 1 89 ? -3.773 21.109 32.531 1 98.75 89 LEU A N 1
ATOM 695 C CA . LEU A 1 89 ? -4.969 21.578 33.219 1 98.75 89 LEU A CA 1
ATOM 696 C C . LEU A 1 89 ? -5.055 21 34.625 1 98.75 89 LEU A C 1
ATOM 698 O O . LEU A 1 89 ? -5.398 21.703 35.594 1 98.75 89 LEU A O 1
ATOM 702 N N . SER A 1 90 ? -4.766 19.703 34.719 1 98.44 90 SER A N 1
ATOM 703 C CA . SER A 1 90 ? -4.77 19.047 36.031 1 98.44 90 SER A CA 1
ATOM 704 C C . SER A 1 90 ? -3.752 19.672 36.969 1 98.44 90 SER A C 1
ATOM 706 O O . SER A 1 90 ? -4.043 19.891 38.156 1 98.44 90 SER A O 1
ATOM 708 N N . GLU A 1 91 ? -2.59 19.891 36.469 1 98.5 91 GLU A N 1
ATOM 709 C CA . GLU A 1 91 ? -1.541 20.547 37.25 1 98.5 91 GLU A CA 1
ATOM 710 C C . GLU A 1 91 ? -1.98 21.922 37.719 1 98.5 91 GLU A C 1
ATOM 712 O O . GLU A 1 91 ? -1.766 22.281 38.875 1 98.5 91 GLU A O 1
ATOM 717 N N . MET A 1 92 ? -2.557 22.672 36.844 1 98.62 92 MET A N 1
ATOM 718 C CA . MET A 1 92 ? -3.006 24.016 37.188 1 98.62 92 MET A CA 1
ATOM 719 C C . MET A 1 92 ? -4.098 23.984 38.25 1 98.62 92 MET A C 1
ATOM 721 O O . MET A 1 92 ? -4.094 24.781 39.188 1 98.62 92 MET A O 1
ATOM 725 N N . ARG A 1 93 ? -4.973 23.062 38.062 1 98.06 93 ARG A N 1
ATOM 726 C CA . ARG A 1 93 ? -6.004 22.891 39.094 1 98.06 93 ARG A CA 1
ATOM 727 C C . ARG A 1 93 ? -5.391 22.562 40.438 1 98.06 93 ARG A C 1
ATOM 729 O O . ARG A 1 93 ? -5.789 23.141 41.469 1 98.06 93 ARG A O 1
ATOM 736 N N . ALA A 1 94 ? -4.473 21.703 40.469 1 98.06 94 ALA A N 1
ATOM 737 C CA . ALA A 1 94 ? -3.799 21.297 41.688 1 98.06 94 ALA A CA 1
ATOM 738 C C . ALA A 1 94 ? -3.051 22.453 42.312 1 98.06 94 ALA A C 1
ATOM 740 O O . ALA A 1 94 ? -2.91 22.516 43.531 1 98.06 94 ALA A O 1
ATOM 741 N N . GLN A 1 95 ? -2.645 23.359 41.531 1 98.12 95 GLN A N 1
ATOM 742 C CA . GLN A 1 95 ? -1.881 24.516 42 1 98.12 95 GLN A CA 1
ATOM 743 C C . GLN A 1 95 ? -2.801 25.672 42.375 1 98.12 95 GLN A C 1
ATOM 745 O O . GLN A 1 95 ? -2.334 26.781 42.656 1 98.12 95 GLN A O 1
ATOM 750 N N . GLY A 1 96 ? -4.086 25.453 42.156 1 97.25 96 GLY A N 1
ATOM 751 C CA . GLY A 1 96 ? -5.035 26.422 42.688 1 97.25 96 GLY A CA 1
ATOM 752 C C . GLY A 1 96 ? -5.539 27.391 41.625 1 97.25 96 GLY A C 1
ATOM 753 O O . GLY A 1 96 ? -6.246 28.344 41.906 1 97.25 96 GLY A O 1
ATOM 754 N N . TRP A 1 97 ? -5.211 27.156 40.344 1 97.06 97 TRP A N 1
ATOM 755 C CA . TRP A 1 97 ? -5.645 28.047 39.25 1 97.06 97 TRP A CA 1
ATOM 756 C C . TRP A 1 97 ? -7.145 27.922 39 1 97.06 97 TRP A C 1
ATOM 758 O O . TRP A 1 97 ? -7.766 28.797 38.406 1 97.06 97 TRP A O 1
ATOM 768 N N . GLY A 1 98 ? -7.707 26.734 39.531 1 96.62 98 GLY A N 1
ATOM 769 C CA . GLY A 1 98 ? -9.117 26.469 39.281 1 96.62 98 GLY A CA 1
ATOM 770 C C . GLY A 1 98 ? -9.414 26.047 37.875 1 96.62 98 GLY A C 1
ATOM 771 O O . GLY A 1 98 ? -8.508 25.641 37.125 1 96.62 98 GLY A O 1
ATOM 772 N N . ALA A 1 99 ? -10.734 26.062 37.5 1 97.31 99 ALA A N 1
ATOM 773 C CA . ALA A 1 99 ? -11.188 25.703 36.156 1 97.31 99 ALA A CA 1
ATOM 774 C C . ALA A 1 99 ? -10.945 26.844 35.188 1 97.31 99 ALA A C 1
ATOM 776 O O . ALA A 1 99 ? -10.773 28 35.594 1 97.31 99 ALA A O 1
ATOM 777 N N . PRO A 1 100 ? -10.844 26.531 33.906 1 98.38 100 PRO A N 1
ATOM 778 C CA . PRO A 1 100 ? -10.719 27.625 32.938 1 98.38 100 PRO A CA 1
ATOM 779 C C . PRO A 1 100 ? -11.781 28.703 33.125 1 98.38 100 PRO A C 1
ATOM 781 O O . PRO A 1 100 ? -12.977 28.391 33.188 1 98.38 100 PRO A O 1
ATOM 784 N N . PRO A 1 101 ? -11.375 29.859 33.125 1 98.12 101 PRO A N 1
ATOM 785 C CA . PRO A 1 101 ? -12.312 30.938 33.406 1 98.12 101 PRO A CA 1
ATOM 786 C C . PRO A 1 101 ? -13.203 31.281 32.219 1 98.12 101 PRO A C 1
ATOM 788 O O . PRO A 1 101 ? -14.164 32.031 32.375 1 98.12 101 PRO A O 1
ATOM 791 N N . ALA A 1 102 ? -12.906 30.797 31.062 1 98.19 102 ALA A N 1
ATOM 792 C CA . ALA A 1 102 ? -13.688 30.953 29.844 1 98.19 102 ALA A CA 1
ATOM 793 C C . ALA A 1 102 ? -13.586 29.703 28.969 1 98.19 102 ALA A C 1
ATOM 795 O O . ALA A 1 102 ? -12.641 28.922 29.094 1 98.19 102 ALA A O 1
ATOM 796 N N . ALA A 1 103 ? -14.578 29.547 28.109 1 98.5 103 ALA A N 1
ATOM 797 C CA . ALA A 1 103 ? -14.461 28.484 27.109 1 98.5 103 ALA A CA 1
ATOM 798 C C . ALA A 1 103 ? -13.258 28.734 26.188 1 98.5 103 ALA A C 1
ATOM 800 O O . ALA A 1 103 ? -12.938 29.875 25.859 1 98.5 103 ALA A O 1
ATOM 801 N N . PHE A 1 104 ? -12.594 27.625 25.781 1 98.81 104 PHE A N 1
ATOM 802 C CA . PHE A 1 104 ? -11.43 27.766 24.906 1 98.81 104 PHE A CA 1
ATOM 803 C C . PHE A 1 104 ? -11.32 26.594 23.953 1 98.81 104 PHE A C 1
ATOM 805 O O . PHE A 1 104 ? -11.992 25.562 24.141 1 98.81 104 PHE A O 1
ATOM 812 N N . CYS A 1 105 ? -10.578 26.766 22.922 1 98.81 105 CYS A N 1
ATOM 813 C CA . CYS A 1 105 ? -10.297 25.734 21.938 1 98.81 105 CYS A CA 1
ATOM 814 C C . CYS A 1 105 ? -8.844 25.781 21.484 1 98.81 105 CYS A C 1
ATOM 816 O O . CYS A 1 105 ? -8.383 26.797 20.969 1 98.81 105 CYS A O 1
ATOM 818 N N . VAL A 1 106 ? -8.125 24.688 21.781 1 98.81 106 VAL A N 1
ATOM 819 C CA . VAL A 1 106 ? -6.777 24.562 21.234 1 98.81 106 VAL A CA 1
ATOM 820 C C . VAL A 1 106 ? -6.836 24.031 19.812 1 98.81 106 VAL A C 1
ATOM 822 O O . VAL A 1 106 ? -7.527 23.047 19.531 1 98.81 106 VAL A O 1
ATOM 825 N N . LEU A 1 107 ? -6.102 24.719 18.938 1 98.31 107 LEU A N 1
ATOM 826 C CA . LEU A 1 107 ? -6.02 24.344 17.547 1 98.31 107 LEU A CA 1
ATOM 827 C C . LEU A 1 107 ? -4.656 23.734 17.219 1 98.31 107 LEU A C 1
ATOM 829 O O . LEU A 1 107 ? -3.635 24.172 17.75 1 98.31 107 LEU A O 1
ATOM 833 N N . VAL A 1 108 ? -4.68 22.703 16.422 1 97.62 108 VAL A N 1
ATOM 834 C CA . VAL A 1 108 ? -3.459 22.281 15.734 1 97.62 108 VAL A CA 1
ATOM 835 C C . VAL A 1 108 ? -3.387 22.922 14.359 1 97.62 108 VAL A C 1
ATOM 837 O O . VAL A 1 108 ? -4.41 23.094 13.688 1 97.62 108 VAL A O 1
ATOM 840 N N . LEU A 1 109 ? -2.193 23.328 13.914 1 96.69 109 LEU A N 1
ATOM 841 C CA . LEU A 1 109 ? -2.008 24.062 12.672 1 96.69 109 LEU A CA 1
ATOM 842 C C . LEU A 1 109 ? -1.089 23.297 11.719 1 96.69 109 LEU A C 1
ATOM 844 O O . LEU A 1 109 ? -0.494 22.297 12.102 1 96.69 109 LEU A O 1
ATOM 848 N N . GLY A 1 110 ? -0.987 23.703 10.5 1 94.56 110 GLY A N 1
ATOM 849 C CA . GLY A 1 110 ? -0.028 23.203 9.523 1 94.56 110 GLY A CA 1
ATOM 850 C C . GLY A 1 110 ? -0.247 21.75 9.156 1 94.56 110 GLY A C 1
ATOM 851 O O . GLY A 1 110 ? -1.372 21.344 8.859 1 94.56 110 GLY A O 1
ATOM 852 N N . SER A 1 111 ? 0.916 21 9.148 1 95.56 111 SER A N 1
ATOM 853 C CA . SER A 1 111 ? 0.86 19.609 8.711 1 95.56 111 SER A CA 1
ATOM 854 C C . SER A 1 111 ? 0.014 18.781 9.664 1 95.56 111 SER A C 1
ATOM 856 O O . SER A 1 111 ? -0.63 17.812 9.242 1 95.56 111 SER A O 1
ATOM 858 N N . GLY A 1 112 ? 0.035 19.156 10.922 1 96 112 GLY A N 1
ATOM 859 C CA . GLY A 1 112 ? -0.822 18.469 11.875 1 96 112 GLY A CA 1
ATOM 860 C C . GLY A 1 112 ? -2.299 18.641 11.578 1 96 112 GLY A C 1
ATOM 861 O O . GLY A 1 112 ? -3.059 17.672 11.594 1 96 112 GLY A O 1
ATOM 862 N N . ALA A 1 113 ? -2.668 19.828 11.227 1 96.56 113 ALA A N 1
ATOM 863 C CA . ALA A 1 113 ? -4.066 20.125 10.906 1 96.56 113 ALA A CA 1
ATOM 864 C C . ALA A 1 113 ? -4.504 19.375 9.648 1 96.56 113 ALA A C 1
ATOM 866 O O . ALA A 1 113 ? -5.668 18.984 9.523 1 96.56 113 ALA A O 1
ATOM 867 N N . ARG A 1 114 ? -3.549 19.172 8.789 1 96.38 114 ARG A N 1
ATOM 868 C CA . ARG A 1 114 ? -3.861 18.531 7.52 1 96.38 114 ARG A CA 1
ATOM 869 C C . ARG A 1 114 ? -3.75 17.016 7.633 1 96.38 114 ARG A C 1
ATOM 871 O O . ARG A 1 114 ? -4.027 16.281 6.672 1 96.38 114 ARG A O 1
ATOM 878 N N . HIS A 1 115 ? -3.338 16.484 8.758 1 96.81 115 HIS A N 1
ATOM 879 C CA . HIS A 1 115 ? -3.061 15.062 8.961 1 96.81 115 HIS A CA 1
ATOM 880 C C . HIS A 1 115 ? -2.01 14.562 7.973 1 96.81 115 HIS A C 1
ATOM 882 O O . HIS A 1 115 ? -2.182 13.508 7.359 1 96.81 115 HIS A O 1
ATOM 888 N N . GLU A 1 116 ? -0.967 15.359 7.801 1 97.5 116 GLU A N 1
ATOM 889 C CA . GLU A 1 116 ? 0.093 15.055 6.848 1 97.5 116 GLU A CA 1
ATOM 890 C C . GLU A 1 116 ? 1.464 15.078 7.516 1 97.5 116 GLU A C 1
ATOM 892 O O . GLU A 1 116 ? 2.486 15.219 6.844 1 97.5 116 GLU A O 1
ATOM 897 N N . SER A 1 117 ? 1.424 14.961 8.875 1 97.31 117 SER A N 1
ATOM 898 C CA . SER A 1 117 ? 2.695 14.922 9.594 1 97.31 117 SER A CA 1
ATOM 899 C C . SER A 1 117 ? 3.438 13.617 9.32 1 97.31 117 SER A C 1
ATOM 901 O O . SER A 1 117 ? 2.818 12.555 9.203 1 97.31 117 SER A O 1
ATOM 903 N N . LEU A 1 118 ? 4.703 13.758 9.148 1 97.44 118 LEU A N 1
ATOM 904 C CA . LEU A 1 118 ? 5.578 12.594 9.156 1 97.44 118 LEU A CA 1
ATOM 905 C C . LEU A 1 118 ? 6.336 12.492 10.477 1 97.44 118 LEU A C 1
ATOM 907 O O . LEU A 1 118 ? 5.773 12.75 11.539 1 97.44 118 LEU A O 1
ATOM 911 N N . LEU A 1 119 ? 7.562 12.023 10.406 1 96.56 119 LEU A N 1
ATOM 912 C CA . LEU A 1 119 ? 8.266 11.844 11.672 1 96.56 119 LEU A CA 1
ATOM 913 C C . LEU A 1 119 ? 8.938 13.141 12.109 1 96.56 119 LEU A C 1
ATOM 915 O O . LEU A 1 119 ? 9.477 13.883 11.281 1 96.56 119 LEU A O 1
ATOM 919 N N . ALA A 1 120 ? 8.844 13.5 13.344 1 90.81 120 ALA A N 1
ATOM 920 C CA . ALA A 1 120 ? 9.547 14.555 14.07 1 90.81 120 ALA A CA 1
ATOM 921 C C . ALA A 1 120 ? 9.094 15.93 13.609 1 90.81 120 ALA A C 1
ATOM 923 O O . ALA A 1 120 ? 9.93 16.797 13.305 1 90.81 120 ALA A O 1
ATOM 924 N N . PRO A 1 121 ? 7.832 16.172 13.547 1 92.12 121 PRO A N 1
ATOM 925 C CA . PRO A 1 121 ? 7.398 17.547 13.312 1 92.12 121 PRO A CA 1
ATOM 926 C C . PRO A 1 121 ? 7.59 18.453 14.539 1 92.12 121 PRO A C 1
ATOM 928 O O . PRO A 1 121 ? 7.691 17.953 15.664 1 92.12 121 PRO A O 1
ATOM 931 N N . ASP A 1 122 ? 7.695 19.734 14.289 1 94.81 122 ASP A N 1
ATOM 932 C CA . ASP A 1 122 ? 7.613 20.656 15.414 1 94.81 122 ASP A CA 1
ATOM 933 C C . ASP A 1 122 ? 6.16 20.953 15.773 1 94.81 122 ASP A C 1
ATOM 935 O O . ASP A 1 122 ? 5.238 20.438 15.133 1 94.81 122 ASP A O 1
ATOM 939 N N . GLN A 1 123 ? 5.961 21.609 16.906 1 96.44 123 GLN A N 1
ATOM 940 C CA . GLN A 1 123 ? 4.602 21.906 17.328 1 96.44 123 GLN A CA 1
ATOM 941 C C . GLN A 1 123 ? 4.105 23.203 16.688 1 96.44 123 GLN A C 1
ATOM 943 O O . GLN A 1 123 ? 4.832 24.203 16.641 1 96.44 123 GLN A O 1
ATOM 948 N N . ASP A 1 124 ? 3.02 23.172 16.094 1 96.31 124 ASP A N 1
ATOM 949 C CA . ASP A 1 124 ? 2.268 24.312 15.617 1 96.31 124 ASP A CA 1
ATOM 950 C C . ASP A 1 124 ? 0.844 24.312 16.172 1 96.31 124 ASP A C 1
ATOM 952 O O . ASP A 1 124 ? 0.038 23.453 15.812 1 96.31 124 ASP A O 1
ATOM 956 N N . ASN A 1 125 ? 0.539 25.297 16.969 1 98.06 125 ASN A N 1
ATOM 957 C CA . ASN A 1 125 ? -0.785 25.328 17.578 1 98.06 125 ASN A CA 1
ATOM 958 C C . ASN A 1 125 ? -1.229 26.75 17.906 1 98.06 125 ASN A C 1
ATOM 960 O O . ASN A 1 125 ? -0.427 27.688 17.844 1 98.06 125 ASN A O 1
ATOM 964 N N . ALA A 1 126 ? -2.443 26.922 18.172 1 98.25 126 ALA A N 1
ATOM 965 C CA . ALA A 1 126 ? -3.08 28.172 18.547 1 98.25 126 ALA A CA 1
ATOM 966 C C . ALA A 1 126 ? -4.238 27.938 19.516 1 98.25 126 ALA A C 1
ATOM 968 O O . ALA A 1 126 ? -4.578 26.797 19.812 1 98.25 126 ALA A O 1
ATOM 969 N N . MET A 1 127 ? -4.723 29.016 20.031 1 98.75 127 MET A N 1
ATOM 970 C CA . MET A 1 127 ? -5.832 28.922 20.984 1 98.75 127 MET A CA 1
ATOM 971 C C . MET A 1 127 ? -6.863 30.016 20.734 1 98.75 127 MET A C 1
ATOM 973 O O . MET A 1 127 ? -6.504 31.156 20.453 1 98.75 127 MET A O 1
ATOM 977 N N . ILE A 1 128 ? -8.07 29.594 20.703 1 98.75 128 ILE A N 1
ATOM 978 C CA . ILE A 1 128 ? -9.188 30.516 20.672 1 98.75 128 ILE A CA 1
ATOM 979 C C . ILE A 1 128 ? -9.883 30.547 22.031 1 98.75 128 ILE A C 1
ATOM 981 O O . ILE A 1 128 ? -10.227 29.5 22.578 1 98.75 128 ILE A O 1
ATOM 985 N N . ILE A 1 129 ? -10.062 31.75 22.531 1 98.69 129 ILE A N 1
ATOM 986 C CA . ILE A 1 129 ? -10.773 31.922 23.797 1 98.69 129 ILE A CA 1
ATOM 987 C C . ILE A 1 129 ? -12.094 32.656 23.547 1 98.69 129 ILE A C 1
ATOM 989 O O . ILE A 1 129 ? -12.148 33.594 22.75 1 98.69 129 ILE A O 1
ATOM 993 N N . ALA A 1 130 ? -13.125 32.188 24.203 1 98.56 130 ALA A N 1
ATOM 994 C CA . ALA A 1 130 ? -14.391 32.906 24.125 1 98.56 130 ALA A CA 1
ATOM 995 C C . ALA A 1 130 ? -14.227 34.344 24.562 1 98.56 130 ALA A C 1
ATOM 997 O O . ALA A 1 130 ? -13.438 34.625 25.469 1 98.56 130 ALA A O 1
ATOM 998 N N . ASP A 1 131 ? -15.031 35.219 24 1 98.19 131 ASP A N 1
ATOM 999 C CA . ASP A 1 131 ? -14.883 36.656 24.281 1 98.19 131 ASP A CA 1
ATOM 1000 C C . ASP A 1 131 ? -15.18 36.938 25.75 1 98.19 131 ASP A C 1
ATOM 1002 O O . ASP A 1 131 ? -16.078 36.344 26.344 1 98.19 131 ASP A O 1
ATOM 1006 N N . TYR A 1 132 ? -14.484 37.812 26.312 1 97.88 132 TYR A N 1
ATOM 1007 C CA . TYR A 1 132 ? -14.648 38.281 27.688 1 97.88 132 TYR A CA 1
ATOM 1008 C C . TYR A 1 132 ? -14.352 39.781 27.797 1 97.88 132 TYR A C 1
ATOM 1010 O O . TYR A 1 132 ? -13.719 40.344 26.906 1 97.88 132 TYR A O 1
ATOM 1018 N N . PRO A 1 133 ? -14.805 40.406 28.844 1 97.31 133 PRO A N 1
ATOM 1019 C CA . PRO A 1 133 ? -14.562 41.844 29 1 97.31 133 PRO A CA 1
ATOM 1020 C C . PRO A 1 133 ? -13.078 42.188 29.188 1 97.31 133 PRO A C 1
ATOM 1022 O O . PRO A 1 133 ? -12.367 41.438 29.875 1 97.31 133 PRO A O 1
ATOM 1025 N N . ASP A 1 134 ? -12.641 43.344 28.703 1 96.62 134 ASP A N 1
ATOM 1026 C CA . ASP A 1 134 ? -11.25 43.781 28.797 1 96.62 134 ASP A CA 1
ATOM 1027 C C . ASP A 1 134 ? -10.781 43.844 30.234 1 96.62 134 ASP A C 1
ATOM 1029 O O . ASP A 1 134 ? -9.609 43.594 30.531 1 96.62 134 ASP A O 1
ATOM 1033 N N . ALA A 1 135 ? -11.742 44.188 31.062 1 97.12 135 ALA A N 1
ATOM 1034 C CA . ALA A 1 135 ? -11.414 44.344 32.469 1 97.12 135 ALA A CA 1
ATOM 1035 C C . ALA A 1 135 ? -10.898 43.031 33.062 1 97.12 135 ALA A C 1
ATOM 1037 O O . ALA A 1 135 ? -10.18 43.031 34.062 1 97.12 135 ALA A O 1
ATOM 1038 N N . ARG A 1 136 ? -11.188 41.938 32.375 1 97.56 136 ARG A N 1
ATOM 1039 C CA . ARG A 1 136 ? -10.797 40.625 32.906 1 97.56 136 ARG A CA 1
ATOM 1040 C C . ARG A 1 136 ? -9.625 40.031 32.125 1 97.56 136 ARG A C 1
ATOM 1042 O O . ARG A 1 136 ? -9.258 38.875 32.312 1 97.56 136 ARG A O 1
ATOM 1049 N N . HIS A 1 137 ? -9.016 40.812 31.297 1 97.19 137 HIS A N 1
ATOM 1050 C CA . HIS A 1 137 ? -8.016 40.312 30.359 1 97.19 137 HIS A CA 1
ATOM 1051 C C . HIS A 1 137 ? -6.812 39.75 31.094 1 97.19 137 HIS A C 1
ATOM 1053 O O . HIS A 1 137 ? -6.348 38.656 30.75 1 97.19 137 HIS A O 1
ATOM 1059 N N . THR A 1 138 ? -6.289 40.406 32.031 1 96.88 138 THR A N 1
ATOM 1060 C CA . THR A 1 138 ? -5.09 39.969 32.719 1 96.88 138 THR A CA 1
ATOM 1061 C C . THR A 1 138 ? -5.324 38.594 33.406 1 96.88 138 THR A C 1
ATOM 1063 O O . THR A 1 138 ? -4.477 37.719 33.312 1 96.88 138 THR A O 1
ATOM 1066 N N . GLU A 1 139 ? -6.461 38.5 33.969 1 96.88 139 GLU A N 1
ATOM 1067 C CA . GLU A 1 139 ? -6.82 37.25 34.656 1 96.88 139 GLU A CA 1
ATOM 1068 C C . GLU A 1 139 ? -7.004 36.094 33.688 1 96.88 139 GLU A C 1
ATOM 1070 O O . GLU A 1 139 ? -6.383 35.062 33.812 1 96.88 139 GLU A O 1
ATOM 1075 N N . ILE A 1 140 ? -7.848 36.375 32.719 1 98.06 140 ILE A N 1
ATOM 1076 C CA . ILE A 1 140 ? -8.25 35.312 31.812 1 98.06 140 ILE A CA 1
ATOM 1077 C C . ILE A 1 140 ? -7.094 34.938 30.875 1 98.06 140 ILE A C 1
ATOM 1079 O O . ILE A 1 140 ? -6.75 33.781 30.734 1 98.06 140 ILE A O 1
ATOM 1083 N N . ASP A 1 141 ? -6.48 35.875 30.266 1 97.94 141 ASP A N 1
ATOM 1084 C CA . ASP A 1 141 ? -5.344 35.594 29.391 1 97.94 141 ASP A CA 1
ATOM 1085 C C . ASP A 1 141 ? -4.195 34.969 30.172 1 97.94 141 ASP A C 1
ATOM 1087 O O . ASP A 1 141 ? -3.453 34.156 29.641 1 97.94 141 ASP A O 1
ATOM 1091 N N . GLY A 1 142 ? -4.02 35.469 31.375 1 98.12 142 GLY A N 1
ATOM 1092 C CA . GLY A 1 142 ? -2.996 34.875 32.219 1 98.12 142 GLY A CA 1
ATOM 1093 C C . GLY A 1 142 ? -3.182 33.375 32.438 1 98.12 142 GLY A C 1
ATOM 1094 O O . GLY A 1 142 ? -2.211 32.625 32.438 1 98.12 142 GLY A O 1
ATOM 1095 N N . TYR A 1 143 ? -4.418 33 32.688 1 98.5 143 TYR A N 1
ATOM 1096 C CA . TYR A 1 143 ? -4.73 31.578 32.812 1 98.5 143 TYR A CA 1
ATOM 1097 C C . TYR A 1 143 ? -4.316 30.797 31.578 1 98.5 143 TYR A C 1
ATOM 1099 O O . TYR A 1 143 ? -3.645 29.766 31.688 1 98.5 143 TYR A O 1
ATOM 1107 N N . PHE A 1 144 ? -4.703 31.312 30.453 1 98.81 144 PHE A N 1
ATOM 1108 C CA . PHE A 1 144 ? -4.504 30.562 29.219 1 98.81 144 PHE A CA 1
ATOM 1109 C C . PHE A 1 144 ? -3.061 30.672 28.734 1 98.81 144 PHE A C 1
ATOM 1111 O O . PHE A 1 144 ? -2.555 29.781 28.062 1 98.81 144 PHE A O 1
ATOM 1118 N N . GLN A 1 145 ? -2.354 31.766 29.062 1 98.56 145 GLN A N 1
ATOM 1119 C CA . GLN A 1 145 ? -0.911 31.828 28.844 1 98.56 145 GLN A CA 1
ATOM 1120 C C . GLN A 1 145 ? -0.204 30.703 29.594 1 98.56 145 GLN A C 1
ATOM 1122 O O . GLN A 1 145 ? 0.661 30.016 29.047 1 98.56 145 GLN A O 1
ATOM 1127 N N . SER A 1 146 ? -0.602 30.547 30.859 1 98.62 146 SER A N 1
ATOM 1128 C CA . SER A 1 146 ? -0.01 29.5 31.672 1 98.62 146 SER A CA 1
ATOM 1129 C C . SER A 1 146 ? -0.297 28.109 31.094 1 98.62 146 SER A C 1
ATOM 1131 O O . SER A 1 146 ? 0.587 27.25 31.062 1 98.62 146 SER A O 1
ATOM 1133 N N . LEU A 1 147 ? -1.527 27.953 30.672 1 98.81 147 LEU A N 1
ATOM 1134 C CA . LEU A 1 147 ? -1.886 26.688 30.031 1 98.81 147 LEU A CA 1
ATOM 1135 C C . LEU A 1 147 ? -1.045 26.438 28.781 1 98.81 147 LEU A C 1
ATOM 1137 O O . LEU A 1 147 ? -0.498 25.359 28.594 1 98.81 147 LEU A O 1
ATOM 1141 N N . GLY A 1 148 ? -0.951 27.453 27.875 1 98.75 148 GLY A N 1
ATOM 1142 C CA . GLY A 1 148 ? -0.153 27.344 26.672 1 98.75 148 GLY A CA 1
ATOM 1143 C C . GLY A 1 148 ? 1.301 27 26.938 1 98.75 148 GLY A C 1
ATOM 1144 O O . GLY A 1 148 ? 1.886 26.172 26.25 1 98.75 148 GLY A O 1
ATOM 1145 N N . GLU A 1 149 ? 1.869 27.641 27.938 1 98.75 149 GLU A N 1
ATOM 1146 C CA . GLU A 1 149 ? 3.264 27.406 28.297 1 98.75 149 GLU A CA 1
ATOM 1147 C C . GLU A 1 149 ? 3.471 25.984 28.781 1 98.75 149 GLU A C 1
ATOM 1149 O O . GLU A 1 149 ? 4.441 25.312 28.406 1 98.75 149 GLU A O 1
ATOM 1154 N N . ARG A 1 150 ? 2.562 25.547 29.609 1 98.75 150 ARG A N 1
ATOM 1155 C CA . ARG A 1 150 ? 2.713 24.25 30.234 1 98.75 150 ARG A CA 1
ATOM 1156 C C . ARG A 1 150 ? 2.582 23.125 29.219 1 98.75 150 ARG A C 1
ATOM 1158 O O . ARG A 1 150 ? 3.424 22.219 29.156 1 98.75 150 ARG A O 1
ATOM 1165 N N . PHE A 1 151 ? 1.528 23.172 28.375 1 98.75 151 PHE A N 1
ATOM 1166 C CA . PHE A 1 151 ? 1.358 22.016 27.484 1 98.75 151 PHE A CA 1
ATOM 1167 C C . PHE A 1 151 ? 2.393 22.047 26.375 1 98.75 151 PHE A C 1
ATOM 1169 O O . PHE A 1 151 ? 2.834 20.984 25.906 1 98.75 151 PHE A O 1
ATOM 1176 N N . THR A 1 152 ? 2.836 23.219 25.891 1 98.81 152 THR A N 1
ATOM 1177 C CA . THR A 1 152 ? 3.881 23.25 24.875 1 98.81 152 THR A CA 1
ATOM 1178 C C . THR A 1 152 ? 5.211 22.781 25.453 1 98.81 152 THR A C 1
ATOM 1180 O O . THR A 1 152 ? 5.988 22.109 24.766 1 98.81 152 THR A O 1
ATOM 1183 N N . ALA A 1 153 ? 5.465 23.109 26.688 1 98.75 153 ALA A N 1
ATOM 1184 C CA . ALA A 1 153 ? 6.672 22.625 27.359 1 98.75 153 ALA A CA 1
ATOM 1185 C C . ALA A 1 153 ? 6.641 21.109 27.531 1 98.75 153 ALA A C 1
ATOM 1187 O O . ALA A 1 153 ? 7.664 20.453 27.359 1 98.75 153 ALA A O 1
ATOM 1188 N N . ARG A 1 154 ? 5.48 20.594 27.922 1 98.69 154 ARG A N 1
ATOM 1189 C CA . ARG A 1 154 ? 5.324 19.156 28.062 1 98.69 154 ARG A CA 1
ATOM 1190 C C . ARG A 1 154 ? 5.566 18.438 26.734 1 98.69 154 ARG A C 1
ATOM 1192 O O . ARG A 1 154 ? 6.207 17.391 26.703 1 98.69 154 ARG A O 1
ATOM 1199 N N . LEU A 1 155 ? 5.02 19 25.672 1 98.62 155 LEU A N 1
ATOM 1200 C CA . LEU A 1 155 ? 5.223 18.422 24.359 1 98.62 155 LEU A CA 1
ATOM 1201 C C . LEU A 1 155 ? 6.699 18.453 23.969 1 98.62 155 LEU A C 1
ATOM 1203 O O . LEU A 1 155 ? 7.227 17.484 23.438 1 98.62 155 LEU A O 1
ATOM 1207 N N . ASP A 1 156 ? 7.359 19.578 24.234 1 98.5 156 ASP A N 1
ATOM 1208 C CA . ASP A 1 156 ? 8.781 19.719 23.953 1 98.5 156 ASP A CA 1
ATOM 1209 C C . ASP A 1 156 ? 9.594 18.672 24.719 1 98.5 156 ASP A C 1
ATOM 1211 O O . ASP A 1 156 ? 10.461 18.016 24.141 1 98.5 156 ASP A O 1
ATOM 1215 N N . ALA A 1 157 ? 9.258 18.531 25.969 1 98.25 157 ALA A N 1
ATOM 1216 C CA . ALA A 1 157 ? 9.945 17.547 26.812 1 98.25 157 ALA A CA 1
ATOM 1217 C C . ALA A 1 157 ? 9.719 16.125 26.312 1 98.25 157 ALA A C 1
ATOM 1219 O O . ALA A 1 157 ? 10.586 15.266 26.453 1 98.25 157 ALA A O 1
ATOM 1220 N N . ALA A 1 158 ? 8.586 15.953 25.719 1 97.38 158 ALA A N 1
ATOM 1221 C CA . ALA A 1 158 ? 8.211 14.625 25.234 1 97.38 158 ALA A CA 1
ATOM 1222 C C . ALA A 1 158 ? 8.867 14.328 23.891 1 97.38 158 ALA A C 1
ATOM 1224 O O . ALA A 1 158 ? 8.922 13.18 23.453 1 97.38 158 ALA A O 1
ATOM 1225 N N . GLY A 1 159 ? 9.344 15.367 23.219 1 96.31 159 GLY A N 1
ATOM 1226 C CA . GLY A 1 159 ? 10.062 15.125 21.969 1 96.31 159 GLY A CA 1
ATOM 1227 C C . GLY A 1 159 ? 9.461 15.844 20.781 1 96.31 159 GLY A C 1
ATOM 1228 O O . GLY A 1 159 ? 9.945 15.711 19.656 1 96.31 159 GLY A O 1
ATOM 1229 N N . ILE A 1 160 ? 8.375 16.547 20.938 1 97.56 160 ILE A N 1
ATOM 1230 C CA . ILE A 1 160 ? 7.84 17.422 19.891 1 97.56 160 ILE A CA 1
ATOM 1231 C C . ILE A 1 160 ? 8.328 18.859 20.125 1 97.56 160 ILE A C 1
ATOM 1233 O O . ILE A 1 160 ? 7.754 19.594 20.938 1 97.56 160 ILE A O 1
ATOM 1237 N N . PRO A 1 161 ? 9.281 19.25 19.406 1 97.56 161 PRO A N 1
ATOM 1238 C CA . PRO A 1 161 ? 10 20.484 19.75 1 97.56 161 PRO A CA 1
ATOM 1239 C C . PRO A 1 161 ? 9.156 21.734 19.547 1 97.56 161 PRO A C 1
ATOM 1241 O O . PRO A 1 161 ? 8.219 21.734 18.75 1 97.56 161 PRO A O 1
ATOM 1244 N N . LEU A 1 162 ? 9.523 22.75 20.266 1 97.88 162 LEU A N 1
ATOM 1245 C CA . LEU A 1 162 ? 8.922 24.062 20.078 1 97.88 162 LEU A CA 1
ATOM 1246 C C . LEU A 1 162 ? 9.141 24.562 18.641 1 97.88 162 LEU A C 1
ATOM 1248 O O . LEU A 1 162 ? 10.172 24.266 18.031 1 97.88 162 LEU A O 1
ATOM 1252 N N . CYS A 1 163 ? 8.141 25.203 18.172 1 95.69 163 CYS A N 1
ATOM 1253 C CA . CYS A 1 163 ? 8.258 25.797 16.844 1 95.69 163 CYS A CA 1
ATOM 1254 C C . CYS A 1 163 ? 9.234 26.969 16.844 1 95.69 163 CYS A C 1
ATOM 1256 O O . CYS A 1 163 ? 9.062 27.922 17.609 1 95.69 163 CYS A O 1
ATOM 1258 N N . GLN A 1 164 ? 10.156 26.969 15.969 1 92.25 164 GLN A N 1
ATOM 1259 C CA . GLN A 1 164 ? 11.156 28.031 15.898 1 92.25 164 GLN A CA 1
ATOM 1260 C C . GLN A 1 164 ? 10.531 29.344 15.445 1 92.25 164 GLN A C 1
ATOM 1262 O O . GLN A 1 164 ? 11.023 30.422 15.797 1 92.25 164 GLN A O 1
ATOM 1267 N N . GLY A 1 165 ? 9.461 29.219 14.766 1 91.81 165 GLY A N 1
ATOM 1268 C CA . GLY A 1 165 ? 8.75 30.391 14.305 1 91.81 165 GLY A CA 1
ATOM 1269 C C . GLY A 1 165 ? 7.785 30.953 15.336 1 91.81 165 GLY A C 1
ATOM 1270 O O . GLY A 1 165 ? 7.078 31.922 15.07 1 91.81 165 GLY A O 1
ATOM 1271 N N . HIS A 1 166 ? 7.727 30.312 16.453 1 94.81 166 HIS A N 1
ATOM 1272 C CA . HIS A 1 166 ? 6.941 30.75 17.594 1 94.81 166 HIS A CA 1
ATOM 1273 C C . HIS A 1 166 ? 5.449 30.703 17.297 1 94.81 166 HIS A C 1
ATOM 1275 O O . HIS A 1 166 ? 4.703 31.594 17.719 1 94.81 166 HIS A O 1
ATOM 1281 N N . VAL A 1 167 ? 5.066 29.812 16.484 1 96 167 VAL A N 1
ATOM 1282 C CA . VAL A 1 167 ? 3.658 29.578 16.188 1 96 167 VAL A CA 1
ATOM 1283 C C . VAL A 1 167 ? 3.051 28.641 17.219 1 96 167 VAL A C 1
ATOM 1285 O O . VAL A 1 167 ? 2.801 27.469 16.922 1 96 167 VAL A O 1
ATOM 1288 N N . MET A 1 168 ? 2.748 29.188 18.375 1 98.06 168 MET A N 1
ATOM 1289 C CA . MET A 1 168 ? 2.219 28.391 19.484 1 98.06 168 MET A CA 1
ATOM 1290 C C . MET A 1 168 ? 1.285 29.219 20.359 1 98.06 168 MET A C 1
ATOM 1292 O O . MET A 1 168 ? 1.505 30.422 20.547 1 98.06 168 MET A O 1
ATOM 1296 N N . ALA A 1 169 ? 0.417 28.547 21.031 1 97.88 169 ALA A N 1
ATOM 1297 C CA . ALA A 1 169 ? -0.603 29.172 21.875 1 97.88 169 ALA A CA 1
ATOM 1298 C C . ALA A 1 169 ? 0.027 29.828 23.094 1 97.88 169 ALA A C 1
ATOM 1300 O O . ALA A 1 169 ? -0.612 30.656 23.766 1 97.88 169 ALA A O 1
ATOM 1301 N N . ARG A 1 170 ? 1.306 29.469 23.438 1 97.56 170 ARG A N 1
ATOM 1302 C CA . ARG A 1 170 ? 1.987 30.094 24.562 1 97.56 170 ARG A CA 1
ATOM 1303 C C . ARG A 1 170 ? 2.266 31.562 24.297 1 97.56 170 ARG A C 1
ATOM 1305 O O . ARG A 1 170 ? 2.529 32.344 25.219 1 97.56 170 ARG A O 1
ATOM 1312 N N . PHE A 1 171 ? 2.232 31.984 23.031 1 97.06 171 PHE A N 1
ATOM 1313 C CA . PHE A 1 171 ? 2.49 33.375 22.656 1 97.06 171 PHE A CA 1
ATOM 1314 C C . PHE A 1 171 ? 1.185 34.094 22.375 1 97.06 171 PHE A C 1
ATOM 1316 O O . PHE A 1 171 ? 0.267 33.531 21.766 1 97.06 171 PHE A O 1
ATOM 1323 N N . PRO A 1 172 ? 1.125 35.375 22.688 1 96.5 172 PRO A N 1
ATOM 1324 C CA . PRO A 1 172 ? -0.121 36.125 22.531 1 96.5 172 PRO A CA 1
ATOM 1325 C C . PRO A 1 172 ? -0.577 36.188 21.062 1 96.5 172 PRO A C 1
ATOM 1327 O O . PRO A 1 172 ? -1.779 36.25 20.797 1 96.5 172 PRO A O 1
ATOM 1330 N N . MET A 1 173 ? 0.33 36.156 20.172 1 94.88 173 MET A N 1
ATOM 1331 C CA . MET A 1 173 ? 0.008 36.25 18.75 1 94.88 173 MET A CA 1
ATOM 1332 C C . MET A 1 173 ? -0.867 35.062 18.328 1 94.88 173 MET A C 1
ATOM 1334 O O . MET A 1 173 ? -1.653 35.188 17.375 1 94.88 173 MET A O 1
ATOM 1338 N N . TRP A 1 174 ? -0.772 33.969 19.016 1 97.5 174 TRP A N 1
ATOM 1339 C CA . TRP A 1 174 ? -1.459 32.75 18.609 1 97.5 174 TRP A CA 1
ATOM 1340 C C . TRP A 1 174 ? -2.453 32.312 19.672 1 97.5 174 TRP A C 1
ATOM 1342 O O . TRP A 1 174 ? -2.904 31.156 19.672 1 97.5 174 TRP A O 1
ATOM 1352 N N . ARG A 1 175 ? -2.771 33.125 20.594 1 98.25 175 ARG A N 1
ATOM 1353 C CA . ARG A 1 175 ? -3.766 32.969 21.656 1 98.25 175 ARG A CA 1
ATOM 1354 C C . ARG A 1 175 ? -4.633 34.188 21.781 1 98.25 175 ARG A C 1
ATOM 1356 O O . ARG A 1 175 ? -4.164 35.25 22.25 1 98.25 175 ARG A O 1
ATOM 1363 N N . LYS A 1 176 ? -5.887 34.094 21.391 1 97.25 176 LYS A N 1
ATOM 1364 C CA . LYS A 1 176 ? -6.73 35.281 21.312 1 97.25 176 LYS A CA 1
ATOM 1365 C C . LYS A 1 176 ? -8.203 34.938 21.531 1 97.25 176 LYS A C 1
ATOM 1367 O O . LYS A 1 176 ? -8.602 33.781 21.328 1 97.25 176 LYS A O 1
ATOM 1372 N N . ARG A 1 177 ? -8.984 36.031 21.938 1 97.88 177 ARG A N 1
ATOM 1373 C CA . ARG A 1 177 ? -10.438 35.938 21.891 1 97.88 177 ARG A CA 1
ATOM 1374 C C . ARG A 1 177 ? -10.922 35.75 20.453 1 97.88 177 ARG A C 1
ATOM 1376 O O . ARG A 1 177 ? -10.25 36.188 19.5 1 97.88 177 ARG A O 1
ATOM 1383 N N . LEU A 1 178 ? -11.984 35.094 20.312 1 97.44 178 LEU A N 1
ATOM 1384 C CA . LEU A 1 178 ? -12.523 34.875 18.969 1 97.44 178 LEU A CA 1
ATOM 1385 C C . LEU A 1 178 ? -12.641 36.188 18.219 1 97.44 178 LEU A C 1
ATOM 1387 O O . LEU A 1 178 ? -12.266 36.281 17.047 1 97.44 178 LEU A O 1
ATOM 1391 N N . SER A 1 179 ? -13.07 37.281 18.891 1 97.12 179 SER A N 1
ATOM 1392 C CA . SER A 1 179 ? -13.203 38.594 18.266 1 97.12 179 SER A CA 1
ATOM 1393 C C . SER A 1 179 ? -11.844 39.156 17.859 1 97.12 179 SER A C 1
ATOM 1395 O O . SER A 1 179 ? -11.727 39.812 16.844 1 97.12 179 SER A O 1
ATOM 1397 N N . GLU A 1 180 ? -10.898 38.906 18.688 1 97 180 GLU A N 1
ATOM 1398 C CA . GLU A 1 180 ? -9.547 39.375 18.375 1 97 180 GLU A CA 1
ATOM 1399 C C . GLU A 1 180 ? -8.961 38.625 17.188 1 97 180 GLU A C 1
ATOM 1401 O O . GLU A 1 180 ? -8.195 39.188 16.406 1 97 180 GLU A O 1
ATOM 1406 N N . TRP A 1 181 ? -9.219 37.344 17.047 1 95.88 181 TRP A N 1
ATOM 1407 C CA . TRP A 1 181 ? -8.82 36.594 15.867 1 95.88 181 TRP A CA 1
ATOM 1408 C C . TRP A 1 181 ? -9.422 37.219 14.609 1 95.88 181 TRP A C 1
ATOM 1410 O O . TRP A 1 181 ? -8.742 37.344 13.586 1 95.88 181 TRP A O 1
ATOM 1420 N N . ARG A 1 182 ? -10.695 37.531 14.688 1 93.19 182 ARG A N 1
ATOM 1421 C CA . ARG A 1 182 ? -11.359 38.188 13.57 1 93.19 182 ARG A CA 1
ATOM 1422 C C . ARG A 1 182 ? -10.648 39.469 13.188 1 93.19 182 ARG A C 1
ATOM 1424 O O . ARG A 1 182 ? -10.398 39.719 12.008 1 93.19 182 ARG A O 1
ATOM 1431 N N . ALA A 1 183 ? -10.391 40.25 14.234 1 93.88 183 ALA A N 1
ATOM 1432 C CA . ALA A 1 183 ? -9.703 41.5 14 1 93.88 183 ALA A CA 1
ATOM 1433 C C . ALA A 1 183 ? -8.328 41.281 13.391 1 93.88 183 ALA A C 1
ATOM 1435 O O . ALA A 1 183 ? -7.906 42 12.492 1 93.88 183 ALA A O 1
ATOM 1436 N N . GLN A 1 184 ? -7.672 40.344 13.898 1 91.56 184 GLN A N 1
ATOM 1437 C CA . GLN A 1 184 ? -6.344 40.031 13.383 1 91.56 184 GLN A CA 1
ATOM 1438 C C . GLN A 1 184 ? -6.41 39.594 11.922 1 91.56 184 GLN A C 1
ATOM 1440 O O . GLN A 1 184 ? -5.57 40 11.109 1 91.56 184 GLN A O 1
ATOM 1445 N N . LEU A 1 185 ? -7.348 38.75 11.602 1 89.5 185 LEU A N 1
ATOM 1446 C CA . LEU A 1 185 ? -7.527 38.281 10.227 1 89.5 185 LEU A CA 1
ATOM 1447 C C . LEU A 1 185 ? -7.809 39.469 9.297 1 89.5 185 LEU A C 1
ATOM 1449 O O . LEU A 1 185 ? -7.348 39.469 8.156 1 89.5 185 LEU A O 1
ATOM 1453 N N . GLU A 1 186 ? -8.539 40.406 9.758 1 88.62 186 GLU A N 1
ATOM 1454 C CA . GLU A 1 186 ? -8.82 41.594 8.984 1 88.62 186 GLU A CA 1
ATOM 1455 C C . GLU A 1 186 ? -7.539 42.375 8.703 1 88.62 186 GLU A C 1
ATOM 1457 O O . GLU A 1 186 ? -7.324 42.844 7.586 1 88.62 186 GLU A O 1
ATOM 1462 N N . ILE A 1 187 ? -6.785 42.438 9.742 1 88.25 187 ILE A N 1
ATOM 1463 C CA . ILE A 1 187 ? -5.527 43.156 9.609 1 88.25 187 ILE A CA 1
ATOM 1464 C C . ILE A 1 187 ? -4.605 42.406 8.648 1 88.25 187 ILE A C 1
ATOM 1466 O O . ILE A 1 187 ? -4.012 43.031 7.75 1 88.25 187 ILE A O 1
ATOM 1470 N N . TRP A 1 188 ? -4.469 41.125 8.812 1 86 188 TRP A N 1
ATOM 1471 C CA . TRP A 1 188 ? -3.566 40.312 8.008 1 86 188 TRP A CA 1
ATOM 1472 C C . TRP A 1 188 ? -3.977 40.344 6.543 1 86 188 TRP A C 1
ATOM 1474 O O . TRP A 1 188 ? -3.129 40.25 5.652 1 86 188 TRP A O 1
ATOM 1484 N N . THR A 1 189 ? -5.262 40.562 6.27 1 85.12 189 THR A N 1
ATOM 1485 C CA . THR A 1 189 ? -5.754 40.375 4.906 1 85.12 189 THR A CA 1
ATOM 1486 C C . THR A 1 189 ? -5.977 41.75 4.246 1 85.12 189 THR A C 1
ATOM 1488 O O . THR A 1 189 ? -6.348 41.812 3.072 1 85.12 189 THR A O 1
ATOM 1491 N N . ALA A 1 190 ? -5.902 42.812 5.016 1 80.25 190 ALA A N 1
ATOM 1492 C CA . ALA A 1 190 ? -6.164 44.156 4.504 1 80.25 190 ALA A CA 1
ATOM 1493 C C . ALA A 1 190 ? -5.012 44.625 3.633 1 80.25 190 ALA A C 1
ATOM 1495 O O . ALA A 1 190 ? -5.207 45.469 2.74 1 80.25 190 ALA A O 1
ATOM 1496 N N . GLU A 1 191 ? -3.781 44.281 4.016 1 72.12 191 GLU A N 1
ATOM 1497 C CA . GLU A 1 191 ? -2.625 44.812 3.312 1 72.12 191 GLU A CA 1
ATOM 1498 C C . GLU A 1 191 ? -1.808 43.719 2.65 1 72.12 191 GLU A C 1
ATOM 1500 O O . GLU A 1 191 ? -1.968 42.531 2.979 1 72.12 191 GLU A O 1
ATOM 1505 N N . ARG A 1 192 ? -1.051 44.188 1.64 1 72.5 192 ARG A N 1
ATOM 1506 C CA . ARG A 1 192 ? -0.122 43.312 0.936 1 72.5 192 ARG A CA 1
ATOM 1507 C C . ARG A 1 192 ? 1.23 43.281 1.64 1 72.5 192 ARG A C 1
ATOM 1509 O O . ARG A 1 192 ? 2.18 43.938 1.214 1 72.5 192 ARG A O 1
ATOM 1516 N N . ARG A 1 193 ? 1.277 42.625 2.75 1 75.06 193 ARG A N 1
ATOM 1517 C CA . ARG A 1 193 ? 2.541 42.469 3.457 1 75.06 193 ARG A CA 1
ATOM 1518 C C . ARG A 1 193 ? 2.914 41 3.562 1 75.06 193 ARG A C 1
ATOM 1520 O O . ARG A 1 193 ? 2.141 40.188 4.086 1 75.06 193 ARG A O 1
ATOM 1527 N N . ILE A 1 194 ? 4.09 40.688 3.131 1 75.81 194 ILE A N 1
ATOM 1528 C CA . ILE A 1 194 ? 4.613 39.344 3.014 1 75.81 194 ILE A CA 1
ATOM 1529 C C . ILE A 1 194 ? 4.496 38.625 4.355 1 75.81 194 ILE A C 1
ATOM 1531 O O . ILE A 1 194 ? 3.996 37.5 4.426 1 75.81 194 ILE A O 1
ATOM 1535 N N . LYS A 1 195 ? 4.93 39.219 5.41 1 76.19 195 LYS A N 1
ATOM 1536 C CA . LYS A 1 195 ? 4.941 38.594 6.73 1 76.19 195 LYS A CA 1
ATOM 1537 C C . LYS A 1 195 ? 3.531 38.219 7.172 1 76.19 195 LYS A C 1
ATOM 1539 O O . LYS A 1 195 ? 3.33 37.188 7.801 1 76.19 195 LYS A O 1
ATOM 1544 N N . ARG A 1 196 ? 2.578 39.031 6.82 1 77 196 ARG A N 1
ATOM 1545 C CA . ARG A 1 196 ? 1.191 38.781 7.199 1 77 196 ARG A CA 1
ATOM 1546 C C . ARG A 1 196 ? 0.62 37.594 6.426 1 77 196 ARG A C 1
ATOM 1548 O O . ARG A 1 196 ? -0.111 36.781 6.984 1 77 196 ARG A O 1
ATOM 1555 N N . VAL A 1 197 ? 0.987 37.562 5.203 1 78 197 VAL A N 1
ATOM 1556 C CA . VAL A 1 197 ? 0.533 36.438 4.383 1 78 197 VAL A CA 1
ATOM 1557 C C . VAL A 1 197 ? 1.13 35.156 4.91 1 78 197 VAL A C 1
ATOM 1559 O O . VAL A 1 197 ? 0.436 34.125 5 1 78 197 VAL A O 1
ATOM 1562 N N . GLN A 1 198 ? 2.326 35.219 5.305 1 79.5 198 GLN A N 1
ATOM 1563 C CA . GLN A 1 198 ? 2.996 34.031 5.84 1 79.5 198 GLN A CA 1
ATOM 1564 C C . GLN A 1 198 ? 2.32 33.531 7.121 1 79.5 198 GLN A C 1
ATOM 1566 O O . GLN A 1 198 ? 2.1 32.344 7.301 1 79.5 198 GLN A O 1
ATOM 1571 N N . GLN A 1 199 ? 2.055 34.469 7.918 1 80.62 199 GLN A N 1
ATOM 1572 C CA . GLN A 1 199 ? 1.367 34.125 9.156 1 80.62 199 GLN A CA 1
ATOM 1573 C C . GLN A 1 199 ? -0.037 33.594 8.883 1 80.62 199 GLN A C 1
ATOM 1575 O O . GLN A 1 199 ? -0.473 32.625 9.516 1 80.62 199 GLN A O 1
ATOM 1580 N N . ALA A 1 200 ? -0.656 34.188 7.984 1 83.44 200 ALA A N 1
ATOM 1581 C CA . ALA A 1 200 ? -1.996 33.75 7.617 1 83.44 200 ALA A CA 1
ATOM 1582 C C . ALA A 1 200 ? -1.963 32.312 7.055 1 83.44 200 ALA A C 1
ATOM 1584 O O . ALA A 1 200 ? -2.844 31.516 7.348 1 83.44 200 ALA A O 1
ATOM 1585 N N . ASN A 1 201 ? -0.964 32.062 6.266 1 85.12 201 ASN A N 1
ATOM 1586 C CA . ASN A 1 201 ? -0.831 30.75 5.668 1 85.12 201 ASN A CA 1
ATOM 1587 C C . ASN A 1 201 ? -0.782 29.656 6.73 1 85.12 201 ASN A C 1
ATOM 1589 O O . ASN A 1 201 ? -1.342 28.578 6.539 1 85.12 201 ASN A O 1
ATOM 1593 N N . ILE A 1 202 ? -0.171 29.953 7.777 1 85.19 202 ILE A N 1
ATOM 1594 C CA . ILE A 1 202 ? -0.04 28.984 8.852 1 85.19 202 ILE A CA 1
ATOM 1595 C C . ILE A 1 202 ? -1.392 28.781 9.531 1 85.19 202 ILE A C 1
ATOM 1597 O O . ILE A 1 202 ? -1.78 27.641 9.828 1 85.19 202 ILE A O 1
ATOM 1601 N N . LEU A 1 203 ? -2.061 29.875 9.703 1 88.62 203 LEU A N 1
ATOM 1602 C CA . LEU A 1 203 ? -3.332 29.828 10.422 1 88.62 203 LEU A CA 1
ATOM 1603 C C . LEU A 1 203 ? -4.398 29.125 9.586 1 88.62 203 LEU A C 1
ATOM 1605 O O . LEU A 1 203 ? -5.305 28.484 10.133 1 88.62 203 LEU A O 1
ATOM 1609 N N . LEU A 1 204 ? -4.273 29.219 8.312 1 91.88 204 LEU A N 1
ATOM 1610 C CA . LEU A 1 204 ? -5.348 28.781 7.426 1 91.88 204 LEU A CA 1
ATOM 1611 C C . LEU A 1 204 ? -5.445 27.25 7.402 1 91.88 204 LEU A C 1
ATOM 1613 O O . LEU A 1 204 ? -6.453 26.703 6.949 1 91.88 204 LEU A O 1
ATOM 1617 N N . ASP A 1 205 ? -4.438 26.609 7.809 1 94.69 205 ASP A N 1
ATOM 1618 C CA . ASP A 1 205 ? -4.492 25.172 8.055 1 94.69 205 ASP A CA 1
ATOM 1619 C C . ASP A 1 205 ? -4.664 24.875 9.547 1 94.69 205 ASP A C 1
ATOM 1621 O O . ASP A 1 205 ? -3.682 24.703 10.266 1 94.69 205 ASP A O 1
ATOM 1625 N N . PHE A 1 206 ? -5.941 24.828 9.977 1 95.88 206 PHE A N 1
ATOM 1626 C CA . PHE A 1 206 ? -6.168 24.594 11.398 1 95.88 206 PHE A CA 1
ATOM 1627 C C . PHE A 1 206 ? -7.285 23.578 11.609 1 95.88 206 PHE A C 1
ATOM 1629 O O . PHE A 1 206 ? -8.133 23.391 10.734 1 95.88 206 PHE A O 1
ATOM 1636 N N . ARG A 1 207 ? -7.25 22.938 12.719 1 96.56 207 ARG A N 1
ATOM 1637 C CA . ARG A 1 207 ? -8.273 22 13.172 1 96.56 207 ARG A CA 1
ATOM 1638 C C . ARG A 1 207 ? -8.406 22.016 14.688 1 96.56 207 ARG A C 1
ATOM 1640 O O . ARG A 1 207 ? -7.398 22.109 15.398 1 96.56 207 ARG A O 1
ATOM 1647 N N . PRO A 1 208 ? -9.68 22.031 15.172 1 97.75 208 PRO A N 1
ATOM 1648 C CA . PRO A 1 208 ? -9.812 21.953 16.625 1 97.75 208 PRO A CA 1
ATOM 1649 C C . PRO A 1 208 ? -9.25 20.656 17.203 1 97.75 208 PRO A C 1
ATOM 1651 O O . PRO A 1 208 ? -9.422 19.594 16.609 1 97.75 208 PRO A O 1
ATOM 1654 N N . LEU A 1 209 ? -8.586 20.797 18.25 1 97.31 209 LEU A N 1
ATOM 1655 C CA . LEU A 1 209 ? -7.953 19.641 18.859 1 97.31 209 LEU A CA 1
ATOM 1656 C C . LEU A 1 209 ? -8.531 19.359 20.25 1 97.31 209 LEU A C 1
ATOM 1658 O O . LEU A 1 209 ? -8.719 18.203 20.641 1 97.31 209 LEU A O 1
ATOM 1662 N N . PHE A 1 210 ? -8.734 20.391 21.062 1 98.25 210 PHE A N 1
ATOM 1663 C CA . PHE A 1 210 ? -9.164 20.266 22.453 1 98.25 210 PHE A CA 1
ATOM 1664 C C . PHE A 1 210 ? -10.039 21.453 22.859 1 98.25 210 PHE A C 1
ATOM 1666 O O . PHE A 1 210 ? -9.766 22.594 22.484 1 98.25 210 PHE A O 1
ATOM 1673 N N . GLY A 1 211 ? -11.055 21.219 23.609 1 98.31 211 GLY A N 1
ATOM 1674 C CA . GLY A 1 211 ? -11.93 22.266 24.094 1 98.31 211 GLY A CA 1
ATOM 1675 C C . GLY A 1 211 ? -13.219 22.391 23.312 1 98.31 211 GLY A C 1
ATOM 1676 O O . GLY A 1 211 ? -13.812 21.375 22.922 1 98.31 211 GLY A O 1
ATOM 1677 N N . GLU A 1 212 ? -13.719 23.625 23.141 1 98.25 212 GLU A N 1
ATOM 1678 C CA . GLU A 1 212 ? -15 23.891 22.484 1 98.25 212 GLU A CA 1
ATOM 1679 C C . GLU A 1 212 ? -14.836 24.078 20.984 1 98.25 212 GLU A C 1
ATOM 1681 O O . GLU A 1 212 ? -14.508 25.172 20.516 1 98.25 212 GLU A O 1
ATOM 1686 N N . PRO A 1 213 ? -15.211 23.109 20.234 1 97.75 213 PRO A N 1
ATOM 1687 C CA . PRO A 1 213 ? -14.992 23.156 18.781 1 97.75 213 PRO A CA 1
ATOM 1688 C C . PRO A 1 213 ? -15.805 24.266 18.109 1 97.75 213 PRO A C 1
ATOM 1690 O O . PRO A 1 213 ? -15.445 24.719 17.016 1 97.75 213 PRO A O 1
ATOM 1693 N N . ALA A 1 214 ? -16.859 24.688 18.734 1 97.81 214 ALA A N 1
ATOM 1694 C CA . ALA A 1 214 ? -17.672 25.766 18.172 1 97.81 214 ALA A CA 1
ATOM 1695 C C . ALA A 1 214 ? -16.844 27.031 17.953 1 97.81 214 ALA A C 1
ATOM 1697 O O . ALA A 1 214 ? -17.109 27.797 17.016 1 97.81 214 ALA A O 1
ATOM 1698 N N . LEU A 1 215 ? -15.883 27.234 18.828 1 98.19 215 LEU A N 1
ATOM 1699 C CA . LEU A 1 215 ? -15 28.391 18.672 1 98.19 215 LEU A CA 1
ATOM 1700 C C . LEU A 1 215 ? -14.195 28.281 17.375 1 98.19 215 LEU A C 1
ATOM 1702 O O . LEU A 1 215 ? -14.023 29.266 16.672 1 98.19 215 LEU A O 1
ATOM 1706 N N . ALA A 1 216 ? -13.703 27.109 17.078 1 97.25 216 ALA A N 1
ATOM 1707 C CA . ALA A 1 216 ? -12.977 26.875 15.828 1 97.25 216 ALA A CA 1
ATOM 1708 C C . ALA A 1 216 ? -13.891 27.062 14.617 1 97.25 216 ALA A C 1
ATOM 1710 O O . ALA A 1 216 ? -13.461 27.562 13.578 1 97.25 216 ALA A O 1
ATOM 1711 N N . GLU A 1 217 ? -15.117 26.594 14.742 1 96.38 217 GLU A N 1
ATOM 1712 C CA . GLU A 1 217 ? -16.094 26.812 13.688 1 96.38 217 GLU A CA 1
ATOM 1713 C C . GLU A 1 217 ? -16.328 28.297 13.438 1 96.38 217 GLU A C 1
ATOM 1715 O O . GLU A 1 217 ? -16.5 28.719 12.289 1 96.38 217 GLU A O 1
ATOM 1720 N N . GLY A 1 218 ? -16.438 28.969 14.508 1 95.31 218 GLY A N 1
ATOM 1721 C CA . GLY A 1 218 ? -16.547 30.406 14.383 1 95.31 218 GLY A CA 1
ATOM 1722 C C . GLY A 1 218 ? -15.406 31.047 13.609 1 95.31 218 GLY A C 1
ATOM 1723 O O . GLY A 1 218 ? -15.617 31.891 12.75 1 95.31 218 GLY A O 1
ATOM 1724 N N . LEU A 1 219 ? -14.211 30.656 13.938 1 94.69 219 LEU A N 1
ATOM 1725 C CA . LEU A 1 219 ? -13.047 31.141 13.219 1 94.69 219 LEU A CA 1
ATOM 1726 C C . LEU A 1 219 ? -13.109 30.766 11.742 1 94.69 219 LEU A C 1
ATOM 1728 O O . LEU A 1 219 ? -12.797 31.578 10.867 1 94.69 219 LEU A O 1
ATOM 1732 N N . ALA A 1 220 ? -13.469 29.531 11.469 1 93.31 220 ALA A N 1
ATOM 1733 C CA . ALA A 1 220 ? -13.586 29.047 10.094 1 93.31 220 ALA A CA 1
ATOM 1734 C C . ALA A 1 220 ? -14.57 29.891 9.297 1 93.31 220 ALA A C 1
ATOM 1736 O O . ALA A 1 220 ? -14.328 30.188 8.125 1 93.31 220 ALA A O 1
ATOM 1737 N N . GLU A 1 221 ? -15.641 30.219 9.891 1 92.25 221 GLU A N 1
ATOM 1738 C CA . GLU A 1 221 ? -16.641 31.062 9.25 1 92.25 221 GLU A CA 1
ATOM 1739 C C . GLU A 1 221 ? -16.078 32.438 8.93 1 92.25 221 GLU A C 1
ATOM 1741 O O . GLU A 1 221 ? -16.344 33 7.867 1 92.25 221 GLU A O 1
ATOM 1746 N N . GLN A 1 222 ? -15.367 32.938 9.82 1 90.5 222 GLN A N 1
ATOM 1747 C CA . GLN A 1 222 ? -14.766 34.25 9.617 1 90.5 222 GLN A CA 1
ATOM 1748 C C . GLN A 1 222 ? -13.758 34.219 8.469 1 90.5 222 GLN A C 1
ATOM 1750 O O . GLN A 1 222 ? -13.703 35.125 7.664 1 90.5 222 GLN A O 1
ATOM 1755 N N . VAL A 1 223 ? -12.961 33.188 8.477 1 89.44 223 VAL A N 1
ATOM 1756 C CA . VAL A 1 223 ? -11.977 33.031 7.406 1 89.44 223 VAL A CA 1
ATOM 1757 C C . VAL A 1 223 ? -12.695 32.969 6.059 1 89.44 223 VAL A C 1
ATOM 1759 O O . VAL A 1 223 ? -12.312 33.656 5.113 1 89.44 223 VAL A O 1
ATOM 1762 N N . ALA A 1 224 ? -13.719 32.156 5.988 1 88 224 ALA A N 1
ATOM 1763 C CA . ALA A 1 224 ? -14.469 31.984 4.746 1 88 224 ALA A CA 1
ATOM 1764 C C . ALA A 1 224 ? -15.07 33.312 4.285 1 88 224 ALA A C 1
ATOM 1766 O O . ALA A 1 224 ? -15.016 33.656 3.1 1 88 224 ALA A O 1
ATOM 1767 N N . ASN A 1 225 ? -15.641 34.031 5.176 1 86.69 225 ASN A N 1
ATOM 1768 C CA . ASN A 1 225 ? -16.297 35.281 4.863 1 86.69 225 ASN A CA 1
ATOM 1769 C C . ASN A 1 225 ? -15.297 36.344 4.41 1 86.69 225 ASN A C 1
ATOM 1771 O O . ASN A 1 225 ? -15.578 37.125 3.504 1 86.69 225 ASN A O 1
ATOM 1775 N N . ARG A 1 226 ? -14.195 36.375 5.027 1 85.38 226 ARG A N 1
ATOM 1776 C CA . ARG A 1 226 ? -13.195 37.406 4.77 1 85.38 226 ARG A CA 1
ATOM 1777 C C . ARG A 1 226 ? -12.43 37.125 3.482 1 85.38 226 ARG A C 1
ATOM 1779 O O . ARG A 1 226 ? -12.148 38.031 2.709 1 85.38 226 ARG A O 1
ATOM 1786 N N . LEU A 1 227 ? -12.055 35.938 3.283 1 84 227 LEU A N 1
ATOM 1787 C CA . LEU A 1 227 ? -11.109 35.625 2.219 1 84 227 LEU A CA 1
ATOM 1788 C C . LEU A 1 227 ? -11.812 35.562 0.866 1 84 227 LEU A C 1
ATOM 1790 O O . LEU A 1 227 ? -11.188 35.781 -0.174 1 84 227 LEU A O 1
ATOM 1794 N N . THR A 1 228 ? -13.07 35.281 0.863 1 77.25 228 THR A N 1
ATOM 1795 C CA . THR A 1 228 ? -13.82 35.312 -0.386 1 77.25 228 THR A CA 1
ATOM 1796 C C . THR A 1 228 ? -13.758 36.688 -1.04 1 77.25 228 THR A C 1
ATOM 1798 O O . THR A 1 228 ? -13.75 36.812 -2.268 1 77.25 228 THR A O 1
ATOM 1801 N N . ALA A 1 229 ? -13.547 37.719 -0.23 1 77 229 ALA A N 1
ATOM 1802 C CA . ALA A 1 229 ? -13.586 39.094 -0.73 1 77 229 ALA A CA 1
ATOM 1803 C C . ALA A 1 229 ? -12.188 39.688 -0.743 1 77 229 ALA A C 1
ATOM 1805 O O . ALA A 1 229 ? -12 40.812 -1.238 1 77 229 ALA A O 1
ATOM 1806 N N . ALA A 1 230 ? -11.234 39 -0.232 1 82 230 ALA A N 1
ATOM 1807 C CA . ALA A 1 230 ? -9.906 39.594 -0.049 1 82 230 ALA A CA 1
ATOM 1808 C C . ALA A 1 230 ? -9.008 39.281 -1.245 1 82 230 ALA A C 1
ATOM 1810 O O . ALA A 1 230 ? -7.957 38.656 -1.1 1 82 230 ALA A O 1
ATOM 1811 N N . HIS A 1 231 ? -9.297 39.875 -2.352 1 82.75 231 HIS A N 1
ATOM 1812 C CA . HIS A 1 231 ? -8.633 39.562 -3.611 1 82.75 231 HIS A CA 1
ATOM 1813 C C . HIS A 1 231 ? -7.164 39.969 -3.574 1 82.75 231 HIS A C 1
ATOM 1815 O O . HIS A 1 231 ? -6.297 39.25 -4.082 1 82.75 231 HIS A O 1
ATOM 1821 N N . LEU A 1 232 ? -6.93 41.094 -2.92 1 83.19 232 LEU A N 1
ATOM 1822 C CA . LEU A 1 232 ? -5.555 41.562 -2.838 1 83.19 232 LEU A CA 1
ATOM 1823 C C . LEU A 1 232 ? -4.699 40.625 -1.99 1 83.19 232 LEU A C 1
ATOM 1825 O O . LEU A 1 232 ? -3.541 40.375 -2.32 1 83.19 232 LEU A O 1
ATOM 1829 N N . PHE A 1 233 ? -5.281 40.188 -0.975 1 87.38 233 PHE A N 1
ATOM 1830 C CA . PHE A 1 233 ? -4.602 39.25 -0.101 1 87.38 233 PHE A CA 1
ATOM 1831 C C . PHE A 1 233 ? -4.305 37.938 -0.838 1 87.38 233 PHE A C 1
ATOM 1833 O O . PHE A 1 233 ? -3.193 37.406 -0.761 1 87.38 233 PHE A O 1
ATOM 1840 N N . LEU A 1 234 ? -5.199 37.469 -1.597 1 88.75 234 LEU A N 1
ATOM 1841 C CA . LEU A 1 234 ? -5.039 36.219 -2.342 1 88.75 234 LEU A CA 1
ATOM 1842 C C . LEU A 1 234 ? -4.008 36.375 -3.453 1 88.75 234 LEU A C 1
ATOM 1844 O O . LEU A 1 234 ? -3.27 35.438 -3.76 1 88.75 234 LEU A O 1
ATOM 1848 N N . ASP A 1 235 ? -3.969 37.531 -3.961 1 87.44 235 ASP A N 1
ATOM 1849 C CA . ASP A 1 235 ? -2.957 37.844 -4.973 1 87.44 235 ASP A CA 1
ATOM 1850 C C . ASP A 1 235 ? -1.554 37.812 -4.375 1 87.44 235 ASP A C 1
ATOM 1852 O O . ASP A 1 235 ? -0.609 37.344 -5.02 1 87.44 235 ASP A O 1
ATOM 1856 N N . GLU A 1 236 ? -1.529 38.344 -3.184 1 87.75 236 GLU A N 1
ATOM 1857 C CA . GLU A 1 236 ? -0.24 38.312 -2.498 1 87.75 236 GLU A CA 1
ATOM 1858 C C . GLU A 1 236 ? 0.158 36.875 -2.146 1 87.75 236 GLU A C 1
ATOM 1860 O O . GLU A 1 236 ? 1.337 36.531 -2.211 1 87.75 236 GLU A O 1
ATOM 1865 N N . MET A 1 237 ? -0.803 36.156 -1.701 1 89.12 237 MET A N 1
ATOM 1866 C CA . MET A 1 237 ? -0.551 34.719 -1.436 1 89.12 237 MET A CA 1
ATOM 1867 C C . MET A 1 237 ? -0.018 34.031 -2.682 1 89.12 237 MET A C 1
ATOM 1869 O O . MET A 1 237 ? 0.904 33.219 -2.596 1 89.12 237 MET A O 1
ATOM 1873 N N . ALA A 1 238 ? -0.558 34.344 -3.768 1 89.62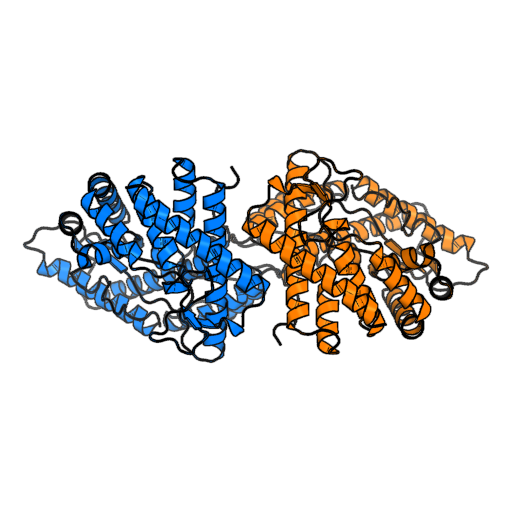 238 ALA A N 1
ATOM 1874 C CA . ALA A 1 238 ? -0.128 33.781 -5.043 1 89.62 238 ALA A CA 1
ATOM 1875 C C . ALA A 1 238 ? 1.312 34.156 -5.359 1 89.62 238 ALA A C 1
ATOM 1877 O O . ALA A 1 238 ? 2.098 33.344 -5.832 1 89.62 238 ALA A O 1
ATOM 1878 N N . SER A 1 239 ? 1.573 35.375 -5.074 1 87.5 239 SER A N 1
ATOM 1879 C CA . SER A 1 239 ? 2.922 35.875 -5.332 1 87.5 239 SER A CA 1
ATOM 1880 C C . SER A 1 239 ? 3.951 35.156 -4.473 1 87.5 239 SER A C 1
ATOM 1882 O O . SER A 1 239 ? 5.078 34.906 -4.91 1 87.5 239 SER A O 1
ATOM 1884 N N . LEU A 1 240 ? 3.555 34.844 -3.316 1 85.12 240 LEU A N 1
ATOM 1885 C CA . LEU A 1 240 ? 4.473 34.188 -2.391 1 85.12 240 LEU A CA 1
ATOM 1886 C C . LEU A 1 240 ? 4.695 32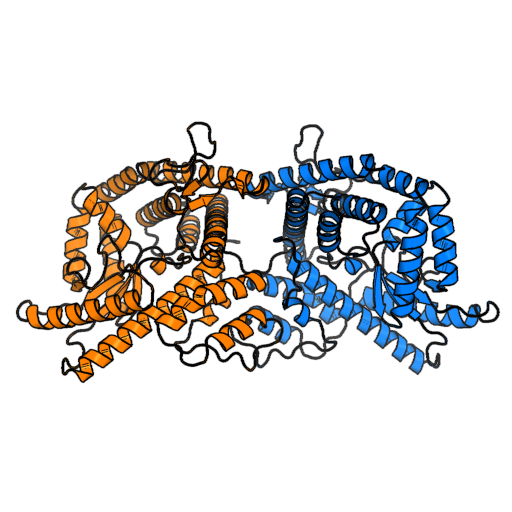.719 -2.789 1 85.12 240 LEU A C 1
ATOM 1888 O O . LEU A 1 240 ? 5.691 32.125 -2.393 1 85.12 240 LEU A O 1
ATOM 1892 N N . LEU A 1 241 ? 3.797 32.156 -3.527 1 85.5 241 LEU A N 1
ATOM 1893 C CA . LEU A 1 241 ? 4.004 30.812 -4.031 1 85.5 241 LEU A CA 1
ATOM 1894 C C . LEU A 1 241 ? 5.227 30.75 -4.941 1 85.5 241 LEU A C 1
ATOM 1896 O O . LEU A 1 241 ? 5.867 29.703 -5.055 1 85.5 241 LEU A O 1
ATOM 1900 N N . ASP A 1 242 ? 5.504 31.875 -5.527 1 81.12 242 ASP A N 1
ATOM 1901 C CA . ASP A 1 242 ? 6.656 31.969 -6.422 1 81.12 242 ASP A CA 1
ATOM 1902 C C . ASP A 1 242 ? 7.965 31.781 -5.656 1 81.12 242 ASP A C 1
ATOM 1904 O O . ASP A 1 242 ? 8.984 31.422 -6.246 1 81.12 242 ASP A O 1
ATOM 1908 N N . GLU A 1 243 ? 7.824 32.031 -4.414 1 82.31 243 GLU A N 1
ATOM 1909 C CA . GLU A 1 243 ? 9.023 31.922 -3.588 1 82.31 243 GLU A CA 1
ATOM 1910 C C . GLU A 1 243 ? 9.266 30.484 -3.143 1 82.31 243 GLU A C 1
ATOM 1912 O O . GLU A 1 243 ? 10.352 30.156 -2.674 1 82.31 243 GLU A O 1
ATOM 1917 N N . LEU A 1 244 ? 8.242 29.703 -3.33 1 81.38 244 LEU A N 1
ATOM 1918 C CA . LEU A 1 244 ? 8.406 28.312 -2.963 1 81.38 244 LEU A CA 1
ATOM 1919 C C . LEU A 1 244 ? 9.109 27.531 -4.074 1 81.38 244 LEU A C 1
ATOM 1921 O O . LEU A 1 244 ? 8.555 27.359 -5.164 1 81.38 244 LEU A O 1
ATOM 1925 N N . PRO A 1 245 ? 10.242 27.031 -3.822 1 87.88 245 PRO A N 1
ATOM 1926 C CA . PRO A 1 245 ? 11.008 26.344 -4.867 1 87.88 245 PRO A CA 1
ATOM 1927 C C . PRO A 1 245 ? 10.508 24.938 -5.137 1 87.88 245 PRO A C 1
ATOM 1929 O O . PRO A 1 245 ? 9.992 24.266 -4.234 1 87.88 245 PRO A O 1
ATOM 1932 N N . VAL A 1 246 ? 10.523 24.578 -6.375 1 93.81 246 VAL A N 1
ATOM 1933 C CA . VAL A 1 246 ? 10.352 23.188 -6.789 1 93.81 246 VAL A CA 1
ATOM 1934 C C . VAL A 1 246 ? 11.703 22.594 -7.168 1 93.81 246 VAL A C 1
ATOM 1936 O O . VAL A 1 246 ? 12.531 23.25 -7.793 1 93.81 246 VAL A O 1
ATOM 1939 N N . ALA A 1 247 ? 11.953 21.359 -6.77 1 94.5 247 ALA A N 1
ATOM 1940 C CA . ALA A 1 247 ? 13.266 20.734 -6.926 1 94.5 247 ALA A CA 1
ATOM 1941 C C . ALA A 1 247 ? 13.523 20.344 -8.383 1 94.5 247 ALA A C 1
ATOM 1943 O O . ALA A 1 247 ? 13.922 19.219 -8.664 1 94.5 247 ALA A O 1
ATOM 1944 N N . LEU A 1 248 ? 13.273 21.25 -9.258 1 94.06 248 LEU A N 1
ATOM 1945 C CA . LEU A 1 248 ? 13.555 21.109 -10.68 1 94.06 248 LEU A CA 1
ATOM 1946 C C . LEU A 1 248 ? 14.328 22.312 -11.211 1 94.06 248 LEU A C 1
ATOM 1948 O O . LEU A 1 248 ? 14.055 23.453 -10.812 1 94.06 248 LEU A O 1
ATOM 1952 N N . ASP A 1 249 ? 15.273 22.062 -12.078 1 90.94 249 ASP A N 1
ATOM 1953 C CA . ASP A 1 249 ? 15.898 23.172 -12.789 1 90.94 249 ASP A CA 1
ATOM 1954 C C . ASP A 1 249 ? 15.055 23.594 -13.992 1 90.94 249 ASP A C 1
ATOM 1956 O O . ASP A 1 249 ? 13.93 23.125 -14.164 1 90.94 249 ASP A O 1
ATOM 1960 N N . ARG A 1 250 ? 15.578 24.484 -14.781 1 88.62 250 ARG A N 1
ATOM 1961 C CA . ARG A 1 250 ? 14.82 25.062 -15.883 1 88.62 250 ARG A CA 1
ATOM 1962 C C . ARG A 1 250 ? 14.508 24.031 -16.953 1 88.62 250 ARG A C 1
ATOM 1964 O O . ARG A 1 250 ? 13.531 24.156 -17.688 1 88.62 250 ARG A O 1
ATOM 1971 N N . LEU A 1 251 ? 15.297 22.938 -16.922 1 87.75 251 LEU A N 1
ATOM 1972 C CA . LEU A 1 251 ? 15.148 21.906 -17.938 1 87.75 251 LEU A CA 1
ATOM 1973 C C . LEU A 1 251 ? 14.32 20.734 -17.406 1 87.75 251 LEU A C 1
ATOM 1975 O O . LEU A 1 251 ? 14.141 19.734 -18.109 1 87.75 251 LEU A O 1
ATOM 1979 N N . GLY A 1 252 ? 13.898 20.812 -16.203 1 88 252 GLY A N 1
ATOM 1980 C CA . GLY A 1 252 ? 13.062 19.766 -15.648 1 88 252 GLY A CA 1
ATOM 1981 C C . GLY A 1 252 ? 13.852 18.625 -15.023 1 88 252 GLY A C 1
ATOM 1982 O O . GLY A 1 252 ? 13.32 17.531 -14.82 1 88 252 GLY A O 1
ATOM 1983 N N . ARG A 1 253 ? 15.188 18.969 -14.766 1 90.69 253 ARG A N 1
ATOM 1984 C CA . ARG A 1 253 ? 16.016 18 -14.07 1 90.69 253 ARG A CA 1
ATOM 1985 C C . ARG A 1 253 ? 16 18.234 -12.562 1 90.69 253 ARG A C 1
ATOM 1987 O O . ARG A 1 253 ? 15.859 19.375 -12.109 1 90.69 253 ARG A O 1
ATOM 1994 N N . LEU A 1 254 ? 16.094 17.094 -11.82 1 93.81 254 LEU A N 1
ATOM 1995 C CA . LEU A 1 254 ? 16.109 17.219 -10.367 1 93.81 254 LEU A CA 1
ATOM 1996 C C . LEU A 1 254 ? 17.219 18.156 -9.906 1 93.81 254 LEU A C 1
ATOM 1998 O O . LEU A 1 254 ? 18.359 18.016 -10.344 1 93.81 254 LEU A O 1
ATOM 2002 N N . HIS A 1 255 ? 16.828 19.094 -9.102 1 90.5 255 HIS A N 1
ATOM 2003 C CA . HIS A 1 255 ? 17.797 20.062 -8.609 1 90.5 255 HIS A CA 1
ATOM 2004 C C . HIS A 1 255 ? 17.438 20.516 -7.191 1 90.5 255 HIS A C 1
ATOM 2006 O O . HIS A 1 255 ? 16.359 21.062 -6.961 1 90.5 255 HIS A O 1
ATOM 2012 N N . GLY A 1 256 ? 18.375 20.234 -6.309 1 87.31 256 GLY A N 1
ATOM 2013 C CA . GLY A 1 256 ? 18.188 20.641 -4.926 1 87.31 256 GLY A CA 1
ATOM 2014 C C . GLY A 1 256 ? 18.75 22.031 -4.633 1 87.31 256 GLY A C 1
ATOM 2015 O O . GLY A 1 256 ? 19.562 22.547 -5.406 1 87.31 256 GLY A O 1
ATOM 2016 N N . ASP A 1 257 ? 18.188 22.594 -3.578 1 79.75 257 ASP A N 1
ATOM 2017 C CA . ASP A 1 257 ? 18.766 23.844 -3.088 1 79.75 257 ASP A CA 1
ATOM 2018 C C . ASP A 1 257 ? 20.062 23.594 -2.332 1 79.75 257 ASP A C 1
ATOM 2020 O O . ASP A 1 257 ? 20.172 22.609 -1.596 1 79.75 257 ASP A O 1
ATOM 2024 N N . ALA A 1 258 ? 21.062 24.219 -2.723 1 72.69 258 ALA A N 1
ATOM 2025 C CA . ALA A 1 258 ? 22.391 24.031 -2.131 1 72.69 258 ALA A CA 1
ATOM 2026 C C . ALA A 1 258 ? 22.422 24.531 -0.69 1 72.69 258 ALA A C 1
ATOM 2028 O O . ALA A 1 258 ? 23.125 23.969 0.151 1 72.69 258 ALA A O 1
ATOM 2029 N N . GLU A 1 259 ? 21.547 25.359 -0.433 1 77.81 259 GLU A N 1
ATOM 2030 C CA . GLU A 1 259 ? 21.656 25.953 0.894 1 77.81 259 GLU A CA 1
ATOM 2031 C C . GLU A 1 259 ? 21.266 24.953 1.981 1 77.81 259 GLU A C 1
ATOM 2033 O O . GLU A 1 259 ? 20.203 24.344 1.912 1 77.81 259 GLU A O 1
ATOM 2038 N N . ASP A 1 260 ? 22.125 24.703 2.947 1 80.38 260 ASP A N 1
ATOM 2039 C CA . ASP A 1 260 ? 21.969 23.875 4.141 1 80.38 260 ASP A CA 1
ATOM 2040 C C . ASP A 1 260 ? 21.859 22.406 3.775 1 80.38 260 ASP A C 1
ATOM 2042 O O . ASP A 1 260 ? 21.453 21.578 4.598 1 80.38 260 ASP A O 1
ATOM 2046 N N . ALA A 1 261 ? 22.094 22.094 2.496 1 88.19 261 ALA A N 1
ATOM 2047 C CA . ALA A 1 261 ? 22.047 20.703 2.098 1 88.19 261 ALA A CA 1
ATOM 2048 C C . ALA A 1 261 ? 23.109 19.875 2.822 1 88.19 261 ALA A C 1
ATOM 2050 O O . ALA A 1 261 ? 24.25 20.312 2.955 1 88.19 261 ALA A O 1
ATOM 2051 N N . PRO A 1 262 ? 22.734 18.734 3.357 1 88.94 262 PRO A N 1
ATOM 2052 C CA . PRO A 1 262 ? 23.719 17.891 4.023 1 88.94 262 PRO A CA 1
ATOM 2053 C C . PRO A 1 262 ? 24.797 17.375 3.072 1 88.94 262 PRO A C 1
ATOM 2055 O O . PRO A 1 262 ? 25.906 17.031 3.506 1 88.94 262 PRO A O 1
ATOM 2058 N N . HIS A 1 263 ? 24.484 17.234 1.758 1 88.38 263 HIS A N 1
ATOM 2059 C CA . HIS A 1 263 ? 25.422 16.844 0.703 1 88.38 263 HIS A CA 1
ATOM 2060 C C . HIS A 1 263 ? 24.891 17.234 -0.671 1 88.38 263 HIS A C 1
ATOM 2062 O O . HIS A 1 263 ? 23.734 17.656 -0.799 1 88.38 263 HIS A O 1
ATOM 2068 N N . GLU A 1 264 ? 25.672 17.109 -1.673 1 86.19 264 GLU A N 1
ATOM 2069 C CA . GLU A 1 264 ? 25.406 17.641 -3.008 1 86.19 264 GLU A CA 1
ATOM 2070 C C . GLU A 1 264 ? 24.203 16.953 -3.65 1 86.19 264 GLU A C 1
ATOM 2072 O O . GLU A 1 264 ? 23.531 17.547 -4.492 1 86.19 264 GLU A O 1
ATOM 2077 N N . ARG A 1 265 ? 23.891 15.805 -3.24 1 90.94 265 ARG A N 1
ATOM 2078 C CA . ARG A 1 265 ? 22.844 15.039 -3.914 1 90.94 265 ARG A CA 1
ATOM 2079 C C . ARG A 1 265 ? 21.578 14.977 -3.07 1 90.94 265 ARG A C 1
ATOM 2081 O O . ARG A 1 265 ? 20.719 14.117 -3.291 1 90.94 265 ARG A O 1
ATOM 2088 N N . ALA A 1 266 ? 21.5 15.891 -2.152 1 94.38 266 ALA A N 1
ATOM 2089 C CA . ALA A 1 266 ? 20.328 15.93 -1.293 1 94.38 266 ALA A CA 1
ATOM 2090 C C . ALA A 1 266 ? 19.297 16.922 -1.824 1 94.38 266 ALA A C 1
ATOM 2092 O O . ALA A 1 266 ? 19.656 18 -2.314 1 94.38 266 ALA A O 1
ATOM 2093 N N . ILE A 1 267 ? 18.031 16.531 -1.796 1 95.81 267 ILE A N 1
ATOM 2094 C CA . ILE A 1 267 ? 16.906 17.391 -2.145 1 95.81 267 ILE A CA 1
ATOM 2095 C C . ILE A 1 267 ? 15.938 17.484 -0.971 1 95.81 267 ILE A C 1
ATOM 2097 O O . ILE A 1 267 ? 15.555 16.453 -0.405 1 95.81 267 ILE A O 1
ATOM 2101 N N . ASN A 1 268 ? 15.594 18.688 -0.569 1 95.94 268 ASN A N 1
ATOM 2102 C CA . ASN A 1 268 ? 14.609 18.844 0.492 1 95.94 268 ASN A CA 1
ATOM 2103 C C . ASN A 1 268 ? 13.18 18.75 -0.049 1 95.94 268 ASN A C 1
ATOM 2105 O O . ASN A 1 268 ? 12.586 19.766 -0.401 1 95.94 268 ASN A O 1
ATOM 2109 N N . LEU A 1 269 ? 12.609 17.609 -0.004 1 96.69 269 LEU A N 1
ATOM 2110 C CA . LEU A 1 269 ? 11.328 17.375 -0.654 1 96.69 269 LEU A CA 1
ATOM 2111 C C . LEU A 1 269 ? 10.188 17.984 0.154 1 96.69 269 LEU A C 1
ATOM 2113 O O . LEU A 1 269 ? 9.102 18.234 -0.381 1 96.69 269 LEU A O 1
ATOM 2117 N N . LYS A 1 270 ? 10.406 18.172 1.414 1 95.12 270 LYS A N 1
ATOM 2118 C CA . LYS A 1 270 ? 9.398 18.922 2.174 1 95.12 270 LYS A CA 1
ATOM 2119 C C . LYS A 1 270 ? 9.281 20.359 1.671 1 95.12 270 LYS A C 1
ATOM 2121 O O . LYS A 1 270 ? 8.18 20.828 1.373 1 95.12 270 LYS A O 1
ATOM 2126 N N . ARG A 1 271 ? 10.383 21 1.513 1 93.5 271 ARG A N 1
ATOM 2127 C CA . ARG A 1 271 ? 10.43 22.406 1.142 1 93.5 271 ARG A CA 1
ATOM 2128 C C . ARG A 1 271 ? 10.188 22.594 -0.353 1 93.5 271 ARG A C 1
ATOM 2130 O O . ARG A 1 271 ? 9.547 23.562 -0.771 1 93.5 271 ARG A O 1
ATOM 2137 N N . GLN A 1 272 ? 10.703 21.609 -1.114 1 95.81 272 GLN A N 1
ATOM 2138 C CA . GLN A 1 272 ? 10.742 21.812 -2.559 1 95.81 272 GLN A CA 1
ATOM 2139 C C . GLN A 1 272 ? 9.734 20.922 -3.27 1 95.81 272 GLN A C 1
ATOM 2141 O O . GLN A 1 272 ? 9.797 20.75 -4.488 1 95.81 272 GLN A O 1
ATOM 2146 N N . GLY A 1 273 ? 8.875 20.328 -2.58 1 96.75 273 GLY A N 1
ATOM 2147 C CA . GLY A 1 273 ? 7.848 19.469 -3.146 1 96.75 273 GLY A CA 1
ATOM 2148 C C . GLY A 1 273 ? 6.52 19.562 -2.422 1 96.75 273 GLY A C 1
ATOM 2149 O O . GLY A 1 273 ? 5.582 20.203 -2.918 1 96.75 273 GLY A O 1
ATOM 2150 N N . VAL A 1 274 ? 6.535 19.203 -1.186 1 97.25 274 VAL A N 1
ATOM 2151 C CA . VAL A 1 274 ? 5.301 19.109 -0.41 1 97.25 274 VAL A CA 1
ATOM 2152 C C . VAL A 1 274 ? 4.73 20.516 -0.177 1 97.25 274 VAL A C 1
ATOM 2154 O O . VAL A 1 274 ? 3.551 20.766 -0.436 1 97.25 274 VAL A O 1
ATOM 2157 N N . LEU A 1 275 ? 5.527 21.453 0.283 1 94.94 275 LEU A N 1
ATOM 2158 C CA . LEU A 1 275 ? 5.043 22.766 0.658 1 94.94 275 LEU A CA 1
ATOM 2159 C C . LEU A 1 275 ? 4.492 23.516 -0.556 1 94.94 275 LEU A C 1
ATOM 2161 O O . LEU A 1 275 ? 3.422 24.125 -0.486 1 94.94 275 LEU A O 1
ATOM 2165 N N . PRO A 1 276 ? 5.246 23.422 -1.721 1 96 276 PRO A N 1
ATOM 2166 C CA . PRO A 1 276 ? 4.656 24.031 -2.916 1 96 276 PRO A CA 1
ATOM 2167 C C . PRO A 1 276 ? 3.301 23.422 -3.277 1 96 276 PRO A C 1
ATOM 2169 O O . PRO A 1 276 ? 2.371 24.141 -3.641 1 96 276 PRO A O 1
ATOM 2172 N N . LEU A 1 277 ? 3.193 22.141 -3.207 1 97.62 277 LEU A N 1
ATOM 2173 C CA . LEU A 1 277 ? 1.942 21.453 -3.523 1 97.62 277 LEU A CA 1
ATOM 2174 C C . LEU A 1 277 ? 0.829 21.891 -2.578 1 97.62 277 LEU A C 1
ATOM 2176 O O . LEU A 1 277 ? -0.243 22.312 -3.027 1 97.62 277 LEU A O 1
ATOM 2180 N N . VAL A 1 278 ? 1.065 21.906 -1.322 1 96.38 278 VAL A N 1
ATOM 2181 C CA . VAL A 1 278 ? 0.094 22.25 -0.289 1 96.38 278 VAL A CA 1
ATOM 2182 C C . VAL A 1 278 ? -0.306 23.719 -0.421 1 96.38 278 VAL A C 1
ATOM 2184 O O . VAL A 1 278 ? -1.484 24.062 -0.297 1 96.38 278 VAL A O 1
ATOM 2187 N N . GLY A 1 279 ? 0.689 24.547 -0.632 1 95.06 279 GLY A N 1
ATOM 2188 C CA . GLY A 1 279 ? 0.42 25.969 -0.787 1 95.06 279 GLY A CA 1
ATOM 2189 C C . GLY A 1 279 ? -0.479 26.281 -1.969 1 95.06 279 GLY A C 1
ATOM 2190 O O . GLY A 1 279 ? -1.416 27.062 -1.851 1 95.06 279 GLY A O 1
ATOM 2191 N N . ALA A 1 280 ? -0.172 25.656 -3.084 1 96.19 280 ALA A N 1
ATOM 2192 C CA . ALA A 1 280 ? -0.971 25.875 -4.285 1 96.19 280 ALA A CA 1
ATOM 2193 C C . ALA A 1 280 ? -2.4 25.375 -4.094 1 96.19 280 ALA A C 1
ATOM 2195 O O . ALA A 1 280 ? -3.357 26.062 -4.48 1 96.19 280 ALA A O 1
ATOM 2196 N N . VAL A 1 281 ? -2.541 24.219 -3.494 1 96.56 281 VAL A N 1
ATOM 2197 C CA . VAL A 1 281 ? -3.861 23.641 -3.264 1 96.56 281 VAL A CA 1
ATOM 2198 C C . VAL A 1 281 ? -4.648 24.516 -2.291 1 96.56 281 VAL A C 1
ATOM 2200 O O . VAL A 1 281 ? -5.848 24.734 -2.473 1 96.56 281 VAL A O 1
ATOM 2203 N N . ARG A 1 282 ? -3.986 25.031 -1.274 1 94.5 282 ARG A N 1
ATOM 2204 C CA . ARG A 1 282 ? -4.629 25.922 -0.313 1 94.5 282 ARG A CA 1
ATOM 2205 C C . ARG A 1 282 ? -5.164 27.172 -1 1 94.5 282 ARG A C 1
ATOM 2207 O O . ARG A 1 282 ? -6.305 27.578 -0.768 1 94.5 282 ARG A O 1
ATOM 2214 N N . LEU A 1 283 ? -4.34 27.797 -1.814 1 93.19 283 LEU A N 1
ATOM 2215 C CA . LEU A 1 283 ? -4.754 29 -2.514 1 93.19 283 LEU A CA 1
ATOM 2216 C C . LEU A 1 283 ? -5.973 28.734 -3.389 1 93.19 283 LEU A C 1
ATOM 2218 O O . LEU A 1 283 ? -6.949 29.484 -3.352 1 93.19 283 LEU A O 1
ATOM 2222 N N . LEU A 1 284 ? -5.867 27.656 -4.129 1 93.56 284 LEU A N 1
ATOM 2223 C CA . LEU A 1 284 ? -6.996 27.312 -4.988 1 93.56 284 LEU A CA 1
ATOM 2224 C C . LEU A 1 284 ? -8.25 27.047 -4.156 1 93.56 284 LEU A C 1
ATOM 2226 O O . LEU A 1 284 ? -9.352 27.453 -4.543 1 93.56 284 LEU A O 1
ATOM 2230 N N . ALA A 1 285 ? -8.055 26.375 -3.051 1 93.25 285 ALA A N 1
ATOM 2231 C CA . ALA A 1 285 ? -9.18 26.078 -2.164 1 93.25 285 ALA A CA 1
ATOM 2232 C C . ALA A 1 285 ? -9.82 27.359 -1.651 1 93.25 285 ALA A C 1
ATOM 2234 O O . ALA A 1 285 ? -11.047 27.484 -1.637 1 93.25 285 ALA A O 1
ATOM 2235 N N . LEU A 1 286 ? -9.023 28.266 -1.263 1 91.25 286 LEU A N 1
ATOM 2236 C CA . LEU A 1 286 ? -9.516 29.531 -0.747 1 91.25 286 LEU A CA 1
ATOM 2237 C C . LEU A 1 286 ? -10.273 30.312 -1.826 1 91.25 286 LEU A C 1
ATOM 2239 O O . LEU A 1 286 ? -11.344 30.859 -1.565 1 91.25 286 LEU A O 1
ATOM 2243 N N . ARG A 1 287 ? -9.773 30.312 -2.961 1 90.25 287 ARG A N 1
ATOM 2244 C CA . ARG A 1 287 ? -10.383 31.031 -4.074 1 90.25 287 ARG A CA 1
ATOM 2245 C C . ARG A 1 287 ? -11.75 30.438 -4.426 1 90.25 287 ARG A C 1
ATOM 2247 O O . ARG A 1 287 ? -12.641 31.156 -4.891 1 90.25 287 ARG A O 1
ATOM 2254 N N . HIS A 1 288 ? -11.898 29.188 -4.145 1 91.31 288 HIS A N 1
ATOM 2255 C CA . HIS A 1 288 ? -13.125 28.516 -4.559 1 91.31 288 HIS A CA 1
ATOM 2256 C C . HIS A 1 288 ? -14.008 28.203 -3.355 1 91.31 288 HIS A C 1
ATOM 2258 O O . HIS A 1 288 ? -14.984 27.453 -3.475 1 91.31 288 HIS A O 1
ATOM 2264 N N . GLY A 1 289 ? -13.633 28.625 -2.186 1 88 289 GLY A N 1
ATOM 2265 C CA . GLY A 1 289 ? -14.469 28.5 -0.997 1 88 289 GLY A CA 1
ATOM 2266 C C . GLY A 1 289 ? -14.484 27.094 -0.426 1 88 289 GLY A C 1
ATOM 2267 O O . GLY A 1 289 ? -15.469 26.688 0.188 1 88 289 GLY A O 1
ATOM 2268 N N . VAL A 1 290 ? -13.461 26.297 -0.708 1 88.31 290 VAL A N 1
ATOM 2269 C CA . VAL A 1 290 ? -13.312 24.938 -0.175 1 88.31 290 VAL A CA 1
ATOM 2270 C C . VAL A 1 290 ? -12.742 25 1.239 1 88.31 290 VAL A C 1
ATOM 2272 O O . VAL A 1 290 ? -11.758 25.719 1.488 1 88.31 290 VAL A O 1
ATOM 2275 N N . ARG A 1 291 ? -13.242 24.172 2.215 1 84.06 291 ARG A N 1
ATOM 2276 C CA . ARG A 1 291 ? -12.953 24.422 3.625 1 84.06 291 ARG A CA 1
ATOM 2277 C C . ARG A 1 291 ? -12.055 23.328 4.199 1 84.06 291 ARG A C 1
ATOM 2279 O O . ARG A 1 291 ? -11.336 23.562 5.176 1 84.06 291 ARG A O 1
ATOM 2286 N N . PRO A 1 292 ? -12.055 22.125 3.611 1 75.44 292 PRO A N 1
ATOM 2287 C CA . PRO A 1 292 ? -11.25 21.094 4.285 1 75.44 292 PRO A CA 1
ATOM 2288 C C . PRO A 1 292 ? -9.781 21.5 4.434 1 75.44 292 PRO A C 1
ATOM 2290 O O . PRO A 1 292 ? -9.211 22.094 3.521 1 75.44 292 PRO A O 1
ATOM 2293 N N . PRO A 1 293 ? -9.164 21.078 5.594 1 83.75 293 PRO A N 1
ATOM 2294 C CA . PRO A 1 293 ? -7.773 21.484 5.781 1 83.75 293 PRO A CA 1
ATOM 2295 C C . PRO A 1 293 ? -6.781 20.547 5.109 1 83.75 293 PRO A C 1
ATOM 2297 O O . PRO A 1 293 ? -5.645 20.938 4.828 1 83.75 293 PRO A O 1
ATOM 2300 N N . ASP A 1 294 ? -7.191 19.312 4.961 1 93.44 294 ASP A N 1
ATOM 2301 C CA . ASP A 1 294 ? -6.191 18.391 4.434 1 93.44 294 ASP A CA 1
ATOM 2302 C C . ASP A 1 294 ? -6.105 18.484 2.912 1 93.44 294 ASP A C 1
ATOM 2304 O O . ASP A 1 294 ? -7.109 18.75 2.246 1 93.44 294 ASP A O 1
ATOM 2308 N N . THR A 1 295 ? -4.977 18.281 2.359 1 96.81 295 THR A N 1
ATOM 2309 C CA . THR A 1 295 ? -4.668 18.516 0.953 1 96.81 295 THR A CA 1
ATOM 2310 C C . THR A 1 295 ? -5.48 17.578 0.061 1 96.81 295 THR A C 1
ATOM 2312 O O . THR A 1 295 ? -6.047 18.016 -0.946 1 96.81 295 THR A O 1
ATOM 2315 N N . ARG A 1 296 ? -5.613 16.328 0.46 1 95.75 296 ARG A N 1
ATOM 2316 C CA . ARG A 1 296 ? -6.352 15.359 -0.334 1 95.75 296 ARG A CA 1
ATOM 2317 C C . ARG A 1 296 ? -7.824 15.742 -0.443 1 95.75 296 ARG A C 1
ATOM 2319 O O . ARG A 1 296 ? -8.391 15.734 -1.536 1 95.75 296 ARG A O 1
ATOM 2326 N N . ALA A 1 297 ? -8.438 16.078 0.706 1 94.69 297 ALA A N 1
ATOM 2327 C CA . ALA A 1 297 ? -9.852 16.469 0.718 1 94.69 297 ALA A CA 1
ATOM 2328 C C . ALA A 1 297 ? -10.078 17.75 -0.081 1 94.69 297 ALA A C 1
ATOM 2330 O O . ALA A 1 297 ? -11.102 17.891 -0.751 1 94.69 297 ALA A O 1
ATOM 2331 N N . ARG A 1 298 ? -9.133 18.672 0.022 1 96 298 ARG A N 1
ATOM 2332 C CA . ARG A 1 298 ? -9.227 19.906 -0.76 1 96 298 ARG A CA 1
ATOM 2333 C C . ARG A 1 298 ? -9.234 19.609 -2.254 1 96 298 ARG A C 1
ATOM 2335 O O . ARG A 1 298 ? -10.023 20.172 -3.006 1 96 298 ARG A O 1
ATOM 2342 N N . LEU A 1 299 ? -8.344 18.703 -2.682 1 96.81 299 LEU A N 1
ATOM 2343 C CA . LEU A 1 299 ? -8.25 18.359 -4.094 1 96.81 299 LEU A CA 1
ATOM 2344 C C . LEU A 1 299 ? -9.555 17.734 -4.586 1 96.81 299 LEU A C 1
ATOM 2346 O O . LEU A 1 299 ? -10.039 18.062 -5.672 1 96.81 29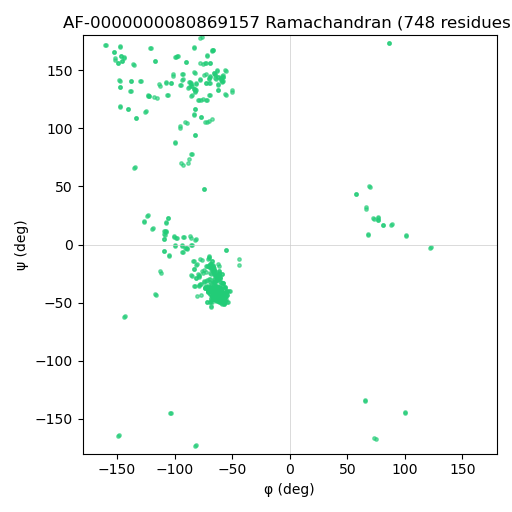9 LEU A O 1
ATOM 2350 N N . VAL A 1 300 ? -10.156 16.906 -3.775 1 95.06 300 VAL A N 1
ATOM 2351 C CA . VAL A 1 300 ? -11.422 16.281 -4.133 1 95.06 300 VAL A CA 1
ATOM 2352 C C . VAL A 1 300 ? -12.523 17.344 -4.23 1 95.06 300 VAL A C 1
ATOM 2354 O O . VAL A 1 300 ? -13.312 17.328 -5.176 1 95.06 300 VAL A O 1
ATOM 2357 N N . ALA A 1 301 ? -12.531 18.219 -3.258 1 94.69 301 ALA A N 1
ATOM 2358 C CA . ALA A 1 301 ? -13.539 19.281 -3.234 1 94.69 301 ALA A CA 1
ATOM 2359 C C . ALA A 1 301 ? -13.391 20.203 -4.441 1 94.69 301 ALA A C 1
ATOM 2361 O O . ALA A 1 301 ? -14.391 20.688 -4.984 1 94.69 301 ALA A O 1
ATOM 2362 N N . LEU A 1 302 ? -12.195 20.453 -4.855 1 95.5 302 LEU A N 1
ATOM 2363 C CA . LEU A 1 302 ? -11.93 21.312 -6.008 1 95.5 302 LEU A CA 1
ATOM 2364 C C . LEU A 1 302 ? -12.469 20.688 -7.289 1 95.5 302 LEU A C 1
ATOM 2366 O O . LEU A 1 302 ? -12.898 21.391 -8.203 1 95.5 302 LEU A O 1
ATOM 2370 N N . VAL A 1 303 ? -12.383 19.344 -7.367 1 95.69 303 VAL A N 1
ATOM 2371 C CA . VAL A 1 303 ? -12.969 18.641 -8.5 1 95.69 303 VAL A CA 1
ATOM 2372 C C . VAL A 1 303 ? -14.492 18.797 -8.477 1 95.69 303 VAL A C 1
ATOM 2374 O O . VAL A 1 303 ? -15.109 19.062 -9.516 1 95.69 303 VAL A O 1
ATOM 2377 N N . MET A 1 304 ? -15.102 18.688 -7.277 1 94.12 304 MET A N 1
ATOM 2378 C CA . MET A 1 304 ? -16.547 18.75 -7.113 1 94.12 304 MET A CA 1
ATOM 2379 C C . MET A 1 304 ? -17.094 20.109 -7.535 1 94.12 304 MET A C 1
ATOM 2381 O O . MET A 1 304 ? -18.219 20.203 -8.047 1 94.12 304 MET A O 1
ATOM 2385 N N . CYS A 1 305 ? -16.328 21.172 -7.387 1 93.56 305 CYS A N 1
ATOM 2386 C CA . CYS A 1 305 ? -16.781 22.5 -7.785 1 93.56 305 CYS A CA 1
ATOM 2387 C C . CYS A 1 305 ? -16.234 22.859 -9.164 1 93.56 305 CYS A C 1
ATOM 2389 O O . CYS A 1 305 ? -16.281 24.016 -9.562 1 93.56 305 CYS A O 1
ATOM 2391 N N . GLU A 1 306 ? -15.531 21.891 -9.883 1 94.12 306 GLU A N 1
ATOM 2392 C CA . GLU A 1 306 ? -15.109 21.953 -11.273 1 94.12 306 GLU A CA 1
ATOM 2393 C C . GLU A 1 306 ? -13.945 22.922 -11.453 1 94.12 306 GLU A C 1
ATOM 2395 O O . GLU A 1 306 ? -13.75 23.484 -12.531 1 94.12 306 GLU A O 1
ATOM 2400 N N . ALA A 1 307 ? -13.258 23.141 -10.32 1 93.75 307 ALA A N 1
ATOM 2401 C CA . ALA A 1 307 ? -12.086 24 -10.391 1 93.75 307 ALA A CA 1
ATOM 2402 C C . ALA A 1 307 ? -10.859 23.219 -10.859 1 93.75 307 ALA A C 1
ATOM 2404 O O . ALA A 1 307 ? -9.875 23.812 -11.32 1 93.75 307 ALA A O 1
ATOM 2405 N N . LEU A 1 308 ? -10.906 21.969 -10.719 1 94.75 308 LEU A N 1
ATOM 2406 C CA . LEU A 1 308 ? -9.836 21.078 -11.125 1 94.75 308 LEU A CA 1
ATOM 2407 C C . LEU A 1 308 ? -10.398 19.828 -11.82 1 94.75 308 LEU A C 1
ATOM 2409 O O . LEU A 1 308 ? -11.445 19.312 -11.414 1 94.75 308 LEU A O 1
ATOM 2413 N N . ALA A 1 309 ? -9.719 19.422 -12.836 1 94.75 309 ALA A N 1
ATOM 2414 C CA . ALA A 1 309 ? -10.117 18.172 -13.477 1 94.75 309 ALA A CA 1
ATOM 2415 C C . ALA A 1 309 ? -9.82 16.984 -12.57 1 94.75 309 ALA A C 1
ATOM 2417 O O . ALA A 1 309 ? -8.836 16.984 -11.836 1 94.75 309 ALA A O 1
ATOM 2418 N N . ALA A 1 310 ? -10.688 16.016 -12.633 1 94.44 310 ALA A N 1
ATOM 2419 C CA . ALA A 1 310 ? -10.547 14.812 -11.805 1 94.44 310 ALA A CA 1
ATOM 2420 C C . ALA A 1 310 ? -9.18 14.164 -12.008 1 94.44 310 ALA A C 1
ATOM 2422 O O . ALA A 1 310 ? -8.531 13.75 -11.047 1 94.44 310 ALA A O 1
ATOM 2423 N N . GLU A 1 311 ? -8.727 14.141 -13.195 1 92.62 311 GLU A N 1
ATOM 2424 C CA . GLU A 1 311 ? -7.453 13.508 -13.523 1 92.62 311 GLU A CA 1
ATOM 2425 C C . GLU A 1 311 ? -6.289 14.25 -12.875 1 92.62 311 GLU A C 1
ATOM 2427 O O . GLU A 1 311 ? -5.332 13.625 -12.406 1 92.62 311 GLU A O 1
ATOM 2432 N N . GLN A 1 312 ? -6.391 15.492 -12.875 1 94.81 312 GLN A N 1
ATOM 2433 C CA . GLN A 1 312 ? -5.336 16.297 -12.266 1 94.81 312 GLN A CA 1
ATOM 2434 C C . GLN A 1 312 ? -5.289 16.109 -10.758 1 94.81 312 GLN A C 1
ATOM 2436 O O . GLN A 1 312 ? -4.211 15.992 -10.172 1 94.81 312 GLN A O 1
ATOM 2441 N N . ALA A 1 313 ? -6.488 16.125 -10.156 1 96.19 313 ALA A N 1
ATOM 2442 C CA . ALA A 1 313 ? -6.559 15.906 -8.711 1 96.19 313 ALA A CA 1
ATOM 2443 C C . ALA A 1 313 ? -5.969 14.555 -8.328 1 96.19 313 ALA A C 1
ATOM 2445 O O . ALA A 1 313 ? -5.207 14.453 -7.363 1 96.19 313 ALA A O 1
ATOM 2446 N N . GLU A 1 314 ? -6.266 13.57 -9.109 1 95 314 GLU A N 1
ATOM 2447 C CA . GLU A 1 314 ? -5.738 12.234 -8.859 1 95 314 GLU A CA 1
ATOM 2448 C C . GLU A 1 314 ? -4.219 12.211 -8.977 1 95 314 GLU A C 1
ATOM 2450 O O . GLU A 1 314 ? -3.535 11.555 -8.188 1 95 314 GLU A O 1
ATOM 2455 N N . ALA A 1 315 ? -3.725 12.859 -9.961 1 95.81 315 ALA A N 1
ATOM 2456 C CA . ALA A 1 315 ? -2.281 12.93 -10.164 1 95.81 315 ALA A CA 1
ATOM 2457 C C . ALA A 1 315 ? -1.593 13.625 -8.992 1 95.81 315 ALA A C 1
ATOM 2459 O O . ALA A 1 315 ? -0.528 13.188 -8.547 1 95.81 315 ALA A O 1
ATOM 2460 N N . LEU A 1 316 ? -2.217 14.641 -8.516 1 97.81 316 LEU A N 1
ATOM 2461 C CA . LEU A 1 316 ? -1.623 15.422 -7.434 1 97.81 316 LEU A CA 1
ATOM 2462 C C . LEU A 1 316 ? -1.698 14.656 -6.113 1 97.81 316 LEU A C 1
ATOM 2464 O O . LEU A 1 316 ? -0.781 14.742 -5.293 1 97.81 316 LEU A O 1
ATOM 2468 N N . ILE A 1 317 ? -2.803 13.953 -5.93 1 97.06 317 ILE A N 1
ATOM 2469 C CA . ILE A 1 317 ? -2.924 13.109 -4.746 1 97.06 317 ILE A CA 1
ATOM 2470 C C . ILE A 1 317 ? -1.839 12.039 -4.762 1 97.06 317 ILE A C 1
ATOM 2472 O O . ILE A 1 317 ? -1.174 11.805 -3.752 1 97.06 317 ILE A O 1
ATOM 2476 N N . ALA A 1 318 ? -1.619 11.445 -5.902 1 96.81 318 ALA A N 1
ATOM 2477 C CA . ALA A 1 318 ? -0.57 10.438 -6.051 1 96.81 318 ALA A CA 1
ATOM 2478 C C . ALA A 1 318 ? 0.809 11.047 -5.809 1 96.81 318 ALA A C 1
ATOM 2480 O O . ALA A 1 318 ? 1.67 10.414 -5.188 1 96.81 318 ALA A O 1
ATOM 2481 N N . ALA A 1 319 ? 1.006 12.211 -6.309 1 97.81 319 ALA A N 1
ATOM 2482 C CA . ALA A 1 319 ? 2.275 12.898 -6.109 1 97.81 319 ALA A CA 1
ATOM 2483 C C . ALA A 1 319 ? 2.541 13.141 -4.625 1 97.81 319 ALA A C 1
ATOM 2485 O O . ALA A 1 319 ? 3.65 12.898 -4.141 1 97.81 319 ALA A O 1
ATOM 2486 N N . LEU A 1 320 ? 1.505 13.617 -3.934 1 98.19 320 LEU A N 1
ATOM 2487 C CA . LEU A 1 320 ? 1.644 13.852 -2.5 1 98.19 320 LEU A CA 1
ATOM 2488 C C . LEU A 1 320 ? 2.035 12.57 -1.773 1 98.19 320 LEU A C 1
ATOM 2490 O O . LEU A 1 320 ? 2.943 12.578 -0.939 1 98.19 320 LEU A O 1
ATOM 2494 N N . GLU A 1 321 ? 1.405 11.539 -2.117 1 97.31 321 GLU A N 1
ATOM 2495 C CA . GLU A 1 321 ? 1.677 10.25 -1.493 1 97.31 321 GLU A CA 1
ATOM 2496 C C . GLU A 1 321 ? 3.111 9.805 -1.757 1 97.31 321 GLU A C 1
ATOM 2498 O O . GLU A 1 321 ? 3.787 9.305 -0.854 1 97.31 321 GLU A O 1
ATOM 2503 N N . ARG A 1 322 ? 3.562 9.938 -2.955 1 97.81 322 ARG A N 1
ATOM 2504 C CA . ARG A 1 322 ? 4.914 9.516 -3.309 1 97.81 322 ARG A CA 1
ATOM 2505 C C . ARG A 1 322 ? 5.957 10.383 -2.607 1 97.81 322 ARG A C 1
ATOM 2507 O O . ARG A 1 322 ? 6.973 9.867 -2.133 1 97.81 322 ARG A O 1
ATOM 2514 N N . LEU A 1 323 ? 5.691 11.688 -2.551 1 98.38 323 LEU A N 1
ATOM 2515 C CA . LEU A 1 323 ? 6.605 12.57 -1.837 1 98.38 323 LEU A CA 1
ATOM 2516 C C . LEU A 1 323 ? 6.695 12.188 -0.364 1 98.38 323 LEU A C 1
ATOM 2518 O O . LEU A 1 323 ? 7.793 12.102 0.192 1 98.38 323 LEU A O 1
ATOM 2522 N N . GLN A 1 324 ? 5.559 11.953 0.229 1 98.25 324 GLN A N 1
ATOM 2523 C CA . GLN A 1 324 ? 5.535 11.523 1.622 1 98.25 324 GLN A CA 1
ATOM 2524 C C . GLN A 1 324 ? 6.293 10.211 1.804 1 98.25 324 GLN A C 1
ATOM 2526 O O . GLN A 1 324 ? 6.996 10.023 2.801 1 98.25 324 GLN A O 1
ATOM 2531 N N . GLY A 1 325 ? 6.137 9.359 0.856 1 98.25 325 GLY A N 1
ATOM 2532 C CA . GLY A 1 325 ? 6.836 8.094 0.919 1 98.25 325 GLY A CA 1
ATOM 2533 C C . GLY A 1 325 ? 8.344 8.234 0.886 1 98.25 325 GLY A C 1
ATOM 2534 O O . GLY A 1 325 ? 9.055 7.586 1.657 1 98.25 325 GLY A O 1
ATOM 2535 N N . LEU A 1 326 ? 8.852 9.039 -0.015 1 98.19 326 LEU A N 1
ATOM 2536 C CA . LEU A 1 326 ? 10.289 9.258 -0.138 1 98.19 326 LEU A CA 1
ATOM 2537 C C . LEU A 1 326 ? 10.852 9.891 1.133 1 98.19 326 LEU A C 1
ATOM 2539 O O . LEU A 1 326 ? 11.906 9.469 1.622 1 98.19 326 LEU A O 1
ATOM 2543 N N . ILE A 1 327 ? 10.109 10.828 1.666 1 98.25 327 ILE A N 1
ATOM 2544 C CA . ILE A 1 327 ? 10.562 11.516 2.873 1 98.25 327 ILE A CA 1
ATOM 2545 C C . ILE A 1 327 ? 10.547 10.539 4.051 1 98.25 327 ILE A C 1
ATOM 2547 O O . ILE A 1 327 ? 11.516 10.461 4.809 1 98.25 327 ILE A O 1
ATOM 2551 N N . LEU A 1 328 ? 9.484 9.82 4.184 1 98.25 328 LEU A N 1
ATOM 2552 C CA . LEU A 1 328 ? 9.344 8.891 5.293 1 98.25 328 LEU A CA 1
ATOM 2553 C C . LEU A 1 328 ? 10.445 7.836 5.27 1 98.25 328 LEU A C 1
ATOM 2555 O O . LEU A 1 328 ? 10.977 7.465 6.316 1 98.25 328 LEU A O 1
ATOM 2559 N N . ALA A 1 329 ? 10.773 7.34 4.078 1 97.25 329 ALA A N 1
ATOM 2560 C CA . ALA A 1 329 ? 11.836 6.348 3.945 1 97.25 329 ALA A CA 1
ATOM 2561 C C . ALA A 1 329 ? 13.164 6.898 4.461 1 97.25 329 ALA A C 1
ATOM 2563 O O . ALA A 1 329 ? 13.891 6.211 5.184 1 97.25 329 ALA A O 1
ATOM 2564 N N . GLU A 1 330 ? 13.453 8.109 4.098 1 96.94 330 GLU A N 1
ATOM 2565 C CA . GLU A 1 330 ? 14.68 8.75 4.551 1 96.94 330 GLU A CA 1
ATOM 2566 C C . GLU A 1 330 ? 14.656 8.992 6.059 1 96.94 330 GLU A C 1
ATOM 2568 O O . GLU A 1 330 ? 15.68 8.867 6.734 1 96.94 330 GLU A O 1
ATOM 2573 N N . GLN A 1 331 ? 13.516 9.359 6.574 1 97.5 331 GLN A N 1
ATOM 2574 C CA . GLN A 1 331 ? 13.367 9.625 8 1 97.5 331 GLN A CA 1
ATOM 2575 C C . GLN A 1 331 ? 13.562 8.359 8.82 1 97.5 331 GLN A C 1
ATOM 2577 O O . GLN A 1 331 ? 14.156 8.391 9.898 1 97.5 331 GLN A O 1
ATOM 2582 N N . ARG A 1 332 ? 13.102 7.285 8.359 1 96.19 332 ARG A N 1
ATOM 2583 C CA . ARG A 1 332 ? 13.289 6.012 9.047 1 96.19 332 ARG A CA 1
ATOM 2584 C C . ARG A 1 332 ? 14.766 5.641 9.109 1 96.19 332 ARG A C 1
ATOM 2586 O O . ARG A 1 332 ? 15.242 5.121 10.125 1 96.19 332 ARG A O 1
ATOM 2593 N N . LEU A 1 333 ? 15.414 5.848 7.988 1 95.25 333 LEU A N 1
ATOM 2594 C CA . LEU A 1 333 ? 16.859 5.602 7.961 1 95.25 333 LEU A CA 1
ATOM 2595 C C . LEU A 1 333 ? 17.578 6.484 8.977 1 95.25 333 LEU A C 1
ATOM 2597 O O . LEU A 1 333 ? 18.469 6.02 9.68 1 95.25 333 LEU A O 1
ATOM 2601 N N . ALA A 1 334 ? 17.156 7.742 8.984 1 95.25 334 ALA A N 1
ATOM 2602 C CA . ALA A 1 334 ? 17.75 8.68 9.938 1 95.25 334 ALA A CA 1
ATOM 2603 C C . ALA A 1 334 ? 17.562 8.188 11.367 1 95.25 334 ALA A C 1
ATOM 2605 O O . ALA A 1 334 ? 18.5 8.172 12.156 1 95.25 334 ALA A O 1
ATOM 2606 N N . LEU A 1 335 ? 16.406 7.762 11.688 1 92.94 335 LEU A N 1
ATOM 2607 C CA . LEU A 1 335 ? 16.109 7.262 13.023 1 92.94 335 LEU A CA 1
ATOM 2608 C C . LEU A 1 335 ? 16.969 6.047 13.352 1 92.94 335 LEU A C 1
ATOM 2610 O O . LEU A 1 335 ? 17.5 5.941 14.461 1 92.94 335 LEU A O 1
ATOM 2614 N N . ALA A 1 336 ? 17.062 5.156 12.43 1 92.31 336 ALA A N 1
ATOM 2615 C CA . ALA A 1 336 ? 17.859 3.939 12.617 1 92.31 336 ALA A CA 1
ATOM 2616 C C . ALA A 1 336 ? 19.328 4.27 12.859 1 92.31 336 ALA A C 1
ATOM 2618 O O . ALA A 1 336 ? 20.016 3.545 13.57 1 92.31 336 ALA A O 1
ATOM 2619 N N . GLU A 1 337 ? 19.75 5.371 12.312 1 94.06 337 GLU A N 1
ATOM 2620 C CA . GLU A 1 337 ? 21.141 5.793 12.438 1 94.06 337 GLU A CA 1
ATOM 2621 C C . GLU A 1 337 ? 21.328 6.738 13.617 1 94.06 337 GLU A C 1
ATOM 2623 O O . GLU A 1 337 ? 22.438 7.23 13.852 1 94.06 337 GLU A O 1
ATOM 2628 N N . GLY A 1 338 ? 20.266 7.035 14.305 1 91.19 338 GLY A N 1
ATOM 2629 C CA . GLY A 1 338 ? 20.344 7.914 15.461 1 91.19 338 GLY A CA 1
ATOM 2630 C C . GLY A 1 338 ? 20.359 9.383 15.094 1 91.19 338 GLY A C 1
ATOM 2631 O O . GLY A 1 338 ? 20.75 10.234 15.898 1 91.19 338 GLY A O 1
ATOM 2632 N N . ARG A 1 339 ? 19.969 9.711 13.875 1 93.06 339 ARG A N 1
ATOM 2633 C CA . ARG A 1 339 ? 19.875 11.094 13.422 1 93.06 339 ARG A CA 1
ATOM 2634 C C . ARG A 1 339 ? 18.453 11.625 13.539 1 93.06 339 ARG A C 1
ATOM 2636 O O . ARG A 1 339 ? 17.516 10.844 13.68 1 93.06 339 ARG A O 1
ATOM 2643 N N . THR A 1 340 ? 18.328 12.898 13.508 1 92.06 340 THR A N 1
ATOM 2644 C CA . THR A 1 340 ? 17.016 13.523 13.562 1 92.06 340 THR A CA 1
ATOM 2645 C C . THR A 1 340 ? 16.344 13.484 12.195 1 92.06 340 THR A C 1
ATOM 2647 O O . THR A 1 340 ? 16.922 13.93 11.195 1 92.06 340 THR A O 1
ATOM 2650 N N . PRO A 1 341 ? 15.156 12.914 12.18 1 95.38 341 PRO A N 1
ATOM 2651 C CA . PRO A 1 341 ? 14.438 12.938 10.906 1 95.38 341 PRO A CA 1
ATOM 2652 C C . PRO A 1 341 ? 14.203 14.352 10.383 1 95.38 341 PRO A C 1
ATOM 2654 O O . PRO A 1 341 ? 13.969 15.273 11.164 1 95.38 341 PRO A O 1
ATOM 2657 N N . ASP A 1 342 ? 14.258 14.508 9.023 1 93.94 342 ASP A N 1
ATOM 2658 C CA . ASP A 1 342 ? 14.047 15.805 8.383 1 93.94 342 ASP A CA 1
ATOM 2659 C C . ASP A 1 342 ? 13.422 15.633 7 1 93.94 342 ASP A C 1
ATOM 2661 O O . ASP A 1 342 ? 12.82 14.594 6.707 1 93.94 342 ASP A O 1
ATOM 2665 N N . GLY A 1 343 ? 13.477 16.719 6.176 1 94.44 343 GLY A N 1
ATOM 2666 C CA . GLY A 1 343 ? 12.797 16.688 4.891 1 94.44 343 GLY A CA 1
ATOM 2667 C C . GLY A 1 343 ? 13.727 16.406 3.729 1 94.44 343 GLY A C 1
ATOM 2668 O O . GLY A 1 343 ? 13.32 16.469 2.568 1 94.44 343 GLY A O 1
ATOM 2669 N N . TRP A 1 344 ? 15.023 16.078 4.023 1 95.19 344 TRP A N 1
ATOM 2670 C CA . TRP A 1 344 ? 16.016 15.852 2.98 1 95.19 344 TRP A CA 1
ATOM 2671 C C . TRP A 1 344 ? 15.977 14.414 2.48 1 95.19 344 TRP A C 1
ATOM 2673 O O . TRP A 1 344 ? 15.82 13.484 3.271 1 95.19 344 TRP A O 1
ATOM 2683 N N . VAL A 1 345 ? 16.078 14.242 1.227 1 96.69 345 VAL A N 1
ATOM 2684 C CA . VAL A 1 345 ? 16.141 12.93 0.586 1 96.69 345 VAL A CA 1
ATOM 2685 C C . VAL A 1 345 ? 17.422 12.812 -0.234 1 96.69 345 VAL A C 1
ATOM 2687 O O . VAL A 1 345 ? 17.766 13.719 -1.004 1 96.69 345 VAL A O 1
ATOM 2690 N N . ASP A 1 346 ? 18.172 11.758 -0.005 1 95.75 346 ASP A N 1
ATOM 2691 C CA . ASP A 1 346 ? 19.359 11.453 -0.799 1 95.75 346 ASP A CA 1
ATOM 2692 C C . ASP A 1 346 ? 18.984 10.852 -2.146 1 95.75 346 ASP A C 1
ATOM 2694 O O . ASP A 1 346 ? 18.578 9.688 -2.217 1 95.75 346 ASP A O 1
ATOM 2698 N N . THR A 1 347 ? 19.172 11.578 -3.232 1 94.56 347 THR A N 1
ATOM 2699 C CA . THR A 1 347 ? 18.719 11.164 -4.551 1 94.56 347 THR A CA 1
ATOM 2700 C C . THR A 1 347 ? 19.516 9.961 -5.043 1 94.56 347 THR A C 1
ATOM 2702 O O . THR A 1 347 ? 19.078 9.242 -5.949 1 94.56 347 THR A O 1
ATOM 2705 N N . THR A 1 348 ? 20.688 9.711 -4.527 1 93.75 348 THR A N 1
ATOM 2706 C CA . THR A 1 348 ? 21.5 8.578 -4.949 1 93.75 348 THR A CA 1
ATOM 2707 C C . THR A 1 348 ? 20.875 7.262 -4.492 1 93.75 348 THR A C 1
ATOM 2709 O O . THR A 1 348 ? 21.219 6.191 -4.996 1 93.75 348 THR A O 1
ATOM 2712 N N . ARG A 1 349 ? 19.984 7.355 -3.576 1 93.38 349 ARG A N 1
ATOM 2713 C CA . ARG A 1 349 ? 19.359 6.156 -3.039 1 93.38 349 ARG A CA 1
ATOM 2714 C C . ARG A 1 349 ? 18.062 5.836 -3.789 1 93.38 349 ARG A C 1
ATOM 2716 O O . ARG A 1 349 ? 17.484 4.766 -3.6 1 93.38 349 ARG A O 1
ATOM 2723 N N . LEU A 1 350 ? 17.672 6.711 -4.652 1 95.31 350 LEU A N 1
ATOM 2724 C CA . LEU A 1 350 ? 16.453 6.492 -5.414 1 95.31 350 LEU A CA 1
ATOM 2725 C C . LEU A 1 350 ? 16.703 5.574 -6.605 1 95.31 350 LEU A C 1
ATOM 2727 O O . LEU A 1 350 ? 17.703 5.738 -7.312 1 95.31 350 LEU A O 1
ATOM 2731 N N . ARG A 1 351 ? 15.836 4.617 -6.754 1 94 351 ARG A N 1
ATOM 2732 C CA . ARG A 1 351 ? 15.859 3.811 -7.973 1 94 351 ARG A CA 1
ATOM 2733 C C . ARG A 1 351 ? 15.477 4.648 -9.188 1 94 351 ARG A C 1
ATOM 2735 O O . ARG A 1 351 ? 14.906 5.734 -9.047 1 94 351 ARG A O 1
ATOM 2742 N N . GLU A 1 352 ? 15.711 4.098 -10.344 1 94.19 352 GLU A N 1
ATOM 2743 C CA . GLU A 1 352 ? 15.43 4.816 -11.586 1 94.19 352 GLU A CA 1
ATOM 2744 C C . GLU A 1 352 ? 13.945 5.141 -11.719 1 94.19 352 GLU A C 1
ATOM 2746 O O . GLU A 1 352 ? 13.578 6.242 -12.133 1 94.19 352 GLU A O 1
ATOM 2751 N N . ASP A 1 353 ? 13.117 4.211 -11.414 1 94.94 353 ASP A N 1
ATOM 2752 C CA . ASP A 1 353 ? 11.68 4.445 -11.523 1 94.94 353 ASP A CA 1
ATOM 2753 C C . ASP A 1 353 ? 11.227 5.531 -10.555 1 94.94 353 ASP A C 1
ATOM 2755 O O . ASP A 1 353 ? 10.359 6.344 -10.883 1 94.94 353 ASP A O 1
ATOM 2759 N N . GLN A 1 354 ? 11.82 5.547 -9.375 1 95.62 354 GLN A N 1
ATOM 2760 C CA . GLN A 1 354 ? 11.484 6.562 -8.391 1 95.62 354 GLN A CA 1
ATOM 2761 C C . GLN A 1 354 ? 11.906 7.949 -8.859 1 95.62 354 GLN A C 1
ATOM 2763 O O . GLN A 1 354 ? 11.172 8.922 -8.68 1 95.62 354 GLN A O 1
ATOM 2768 N N . ARG A 1 355 ? 13.078 8.031 -9.453 1 95.56 355 ARG A N 1
ATOM 2769 C CA . ARG A 1 355 ? 13.562 9.305 -9.977 1 95.56 355 ARG A CA 1
ATOM 2770 C C . ARG A 1 355 ? 12.664 9.805 -11.102 1 95.56 355 ARG A C 1
ATOM 2772 O O . ARG A 1 355 ? 12.359 11 -11.172 1 95.56 355 ARG A O 1
ATOM 2779 N N . LEU A 1 356 ? 12.273 8.883 -11.93 1 94.88 356 LEU A N 1
ATOM 2780 C CA . LEU A 1 356 ? 11.383 9.219 -13.039 1 94.88 356 LEU A CA 1
ATOM 2781 C C . LEU A 1 356 ? 10.062 9.781 -12.531 1 94.88 356 LEU A C 1
ATOM 2783 O O . LEU A 1 356 ? 9.594 10.812 -13.031 1 94.88 356 LEU A O 1
ATOM 2787 N N . LEU A 1 357 ? 9.531 9.172 -11.562 1 96.06 357 LEU A N 1
ATOM 2788 C CA . LEU A 1 357 ? 8.25 9.602 -11.008 1 96.06 357 LEU A CA 1
ATOM 2789 C C . LEU A 1 357 ? 8.398 10.922 -10.258 1 96.06 357 LEU A C 1
ATOM 2791 O O . LEU A 1 357 ? 7.5 11.766 -10.289 1 96.06 357 LEU A O 1
ATOM 2795 N N . LEU A 1 358 ? 9.531 10.984 -9.539 1 97.19 358 LEU A N 1
ATOM 2796 C CA . LEU A 1 358 ? 9.766 12.227 -8.805 1 97.19 358 LEU A CA 1
ATOM 2797 C C . LEU A 1 358 ? 9.805 13.422 -9.75 1 97.19 358 LEU A C 1
ATOM 2799 O O . LEU A 1 358 ? 9.18 14.453 -9.477 1 97.19 358 LEU A O 1
ATOM 2803 N N . ARG A 1 359 ? 10.469 13.258 -10.875 1 96.88 359 ARG A N 1
ATOM 2804 C CA . ARG A 1 359 ? 10.516 14.328 -11.867 1 96.88 359 ARG A CA 1
ATOM 2805 C C . ARG A 1 359 ? 9.117 14.641 -12.398 1 96.88 359 ARG A C 1
ATOM 2807 O O . ARG A 1 359 ? 8.742 15.805 -12.516 1 96.88 359 ARG A O 1
ATOM 2814 N N . HIS A 1 360 ? 8.414 13.609 -12.703 1 96.56 360 HIS A N 1
ATOM 2815 C CA . HIS A 1 360 ? 7.047 13.773 -13.18 1 96.56 360 HIS A CA 1
ATOM 2816 C C . HIS A 1 360 ? 6.191 14.516 -12.156 1 96.56 360 HIS A C 1
ATOM 2818 O O . HIS A 1 360 ? 5.48 15.461 -12.508 1 96.56 360 HIS A O 1
ATOM 2824 N N . ASP A 1 361 ? 6.238 14.086 -10.914 1 97.69 361 ASP A N 1
ATOM 2825 C CA . ASP A 1 361 ? 5.43 14.664 -9.852 1 97.69 361 ASP A CA 1
ATOM 2826 C C . ASP A 1 361 ? 5.754 16.141 -9.648 1 97.69 361 ASP A C 1
ATOM 2828 O O . ASP A 1 361 ? 4.852 16.969 -9.492 1 97.69 361 ASP A O 1
ATOM 2832 N N . LEU A 1 362 ? 7.062 16.438 -9.641 1 97.69 362 LEU A N 1
ATOM 2833 C CA . LEU A 1 362 ? 7.492 17.828 -9.438 1 97.69 362 LEU A CA 1
ATOM 2834 C C . LEU A 1 362 ? 7.062 18.703 -10.609 1 97.69 362 LEU A C 1
ATOM 2836 O O . LEU A 1 362 ? 6.754 19.875 -10.43 1 97.69 362 LEU A O 1
ATOM 2840 N N . ARG A 1 363 ? 7.004 18.141 -11.805 1 96.75 363 ARG A N 1
ATOM 2841 C CA . ARG A 1 363 ? 6.492 18.875 -12.961 1 96.75 363 ARG A CA 1
ATOM 2842 C C . ARG A 1 363 ? 5.004 19.172 -12.797 1 96.75 363 ARG A C 1
ATOM 2844 O O . ARG A 1 363 ? 4.543 20.266 -13.148 1 96.75 363 ARG A O 1
ATOM 2851 N N . GLU A 1 364 ? 4.266 18.172 -12.305 1 96.5 364 GLU A N 1
ATOM 2852 C CA . GLU A 1 364 ? 2.844 18.375 -12.039 1 96.5 364 GLU A CA 1
ATOM 2853 C C . GLU A 1 364 ? 2.629 19.469 -11.008 1 96.5 364 GLU A C 1
ATOM 2855 O O . GLU A 1 364 ? 1.704 20.281 -11.133 1 96.5 364 GLU A O 1
ATOM 2860 N N . ILE A 1 365 ? 3.447 19.5 -10.023 1 97.06 365 ILE A N 1
ATOM 2861 C CA . ILE A 1 365 ? 3.354 20.5 -8.969 1 97.06 365 ILE A CA 1
ATOM 2862 C C . ILE A 1 365 ? 3.686 21.891 -9.531 1 97.06 365 ILE A C 1
ATOM 2864 O O . ILE A 1 365 ? 2.99 22.859 -9.242 1 97.06 365 ILE A O 1
ATOM 2868 N N . ARG A 1 366 ? 4.727 21.969 -10.328 1 95 366 ARG A N 1
ATOM 2869 C CA . ARG A 1 366 ? 5.082 23.219 -10.969 1 95 366 ARG A CA 1
ATOM 2870 C C . ARG A 1 366 ? 3.941 23.75 -11.828 1 95 366 ARG A C 1
ATOM 2872 O O . ARG A 1 366 ? 3.652 24.938 -11.836 1 95 366 ARG A O 1
ATOM 2879 N N . ALA A 1 367 ? 3.328 22.844 -12.547 1 94.25 367 ALA A N 1
ATOM 2880 C CA . ALA A 1 367 ? 2.184 23.219 -13.375 1 94.25 367 ALA A CA 1
ATOM 2881 C C . ALA A 1 367 ? 1.034 23.734 -12.508 1 94.25 367 ALA A C 1
ATOM 2883 O O . ALA A 1 367 ? 0.346 24.688 -12.891 1 94.25 367 ALA A O 1
ATOM 2884 N N . LEU A 1 368 ? 0.803 23.109 -11.406 1 95.25 368 LEU A N 1
ATOM 2885 C CA . LEU A 1 368 ? -0.243 23.531 -10.484 1 95.25 368 LEU A CA 1
ATOM 2886 C C . LEU A 1 368 ? 0.044 24.938 -9.953 1 95.25 368 LEU A C 1
ATOM 2888 O O . LEU A 1 368 ? -0.872 25.75 -9.797 1 95.25 368 LEU A O 1
ATOM 2892 N N . LEU A 1 369 ? 1.29 25.172 -9.602 1 94.44 369 LEU A N 1
ATOM 2893 C CA . LEU A 1 369 ? 1.692 26.484 -9.117 1 94.44 369 LEU A CA 1
ATOM 2894 C C . LEU A 1 369 ? 1.36 27.562 -10.141 1 94.44 369 LEU A C 1
ATOM 2896 O O . LEU A 1 369 ? 0.829 28.625 -9.781 1 94.44 369 LEU A O 1
ATOM 2900 N N . ARG A 1 370 ? 1.619 27.266 -11.375 1 91.12 370 ARG A N 1
ATOM 2901 C CA . ARG A 1 370 ? 1.313 28.219 -12.438 1 91.12 370 ARG A CA 1
ATOM 2902 C C . ARG A 1 370 ? -0.19 28.438 -12.555 1 91.12 370 ARG A C 1
ATOM 2904 O O . ARG A 1 370 ? -0.638 29.578 -12.727 1 91.12 370 ARG A O 1
ATOM 2911 N N . ARG A 1 371 ? -0.866 27.422 -12.414 1 90.44 371 ARG A N 1
ATOM 2912 C CA . ARG A 1 371 ? -2.32 27.516 -12.492 1 90.44 371 ARG A CA 1
ATOM 2913 C C . ARG A 1 371 ? -2.881 28.328 -11.328 1 90.44 371 ARG A C 1
ATOM 2915 O O . ARG A 1 371 ? -3.777 29.156 -11.516 1 90.44 371 ARG A O 1
ATOM 2922 N N . ALA A 1 372 ? -2.424 28.031 -10.164 1 90.31 372 ALA A N 1
ATOM 2923 C CA . ALA A 1 372 ? -2.898 28.719 -8.961 1 90.31 372 ALA A CA 1
ATOM 2924 C C . ALA A 1 372 ? -2.615 30.203 -9.047 1 90.31 372 ALA A C 1
ATOM 2926 O O . ALA A 1 372 ? -3.4 31.031 -8.555 1 90.31 372 ALA A O 1
ATOM 2927 N N . ARG A 1 373 ? -1.628 30.531 -9.719 1 85.81 373 ARG A N 1
ATOM 2928 C CA . ARG A 1 373 ? -1.244 31.938 -9.859 1 85.81 373 ARG A CA 1
ATOM 2929 C C . ARG A 1 373 ? -2.146 32.656 -10.859 1 85.81 373 ARG A C 1
ATOM 2931 O O . ARG A 1 373 ? -2.436 33.844 -10.703 1 85.81 373 ARG A O 1
ATOM 2938 N N . ARG A 1 374 ? -2.561 31.906 -11.859 1 80.12 374 ARG A N 1
ATOM 2939 C CA . ARG A 1 374 ? -3.348 32.5 -12.938 1 80.12 374 ARG A CA 1
ATOM 2940 C C . ARG A 1 374 ? -4.82 32.594 -12.555 1 80.12 374 ARG A C 1
ATOM 2942 O O . ARG A 1 374 ? -5.566 33.406 -13.102 1 80.12 374 ARG A O 1
ATOM 2949 N N . ALA A 1 375 ? -5.266 31.562 -11.812 1 69.94 375 ALA A N 1
ATOM 2950 C CA . ALA A 1 375 ? -6.684 31.5 -11.469 1 69.94 375 ALA A CA 1
ATOM 2951 C C . ALA A 1 375 ? -7.129 32.781 -10.758 1 69.94 375 ALA A C 1
ATOM 2953 O O . ALA A 1 375 ? -8.328 33 -10.562 1 69.94 375 ALA A O 1
ATOM 2954 N N . GLY A 1 376 ? -6.312 33.719 -10.445 1 60.5 376 GLY A N 1
ATOM 2955 C CA . GLY A 1 376 ? -6.723 35 -9.891 1 60.5 376 GLY A CA 1
ATOM 2956 C C . GLY A 1 376 ? -6.879 36.094 -10.945 1 60.5 376 GLY A C 1
ATOM 2957 O O . GLY A 1 376 ? -6.387 35.938 -12.07 1 60.5 376 GLY A O 1
ATOM 2958 N N . MET B 1 1 ? 20.75 -5.48 4.035 1 35.59 1 MET B N 1
ATOM 2959 C CA . MET B 1 1 ? 20.219 -5.895 2.74 1 35.59 1 MET B CA 1
ATOM 2960 C C . MET B 1 1 ? 18.703 -5.836 2.725 1 35.59 1 MET B C 1
ATOM 2962 O O . MET B 1 1 ? 18.031 -6.504 3.523 1 35.59 1 MET B O 1
ATOM 2966 N N . ARG B 1 2 ? 18.125 -4.75 2.295 1 49.34 2 ARG B N 1
ATOM 2967 C CA . ARG B 1 2 ? 16.719 -4.371 2.182 1 49.34 2 ARG B CA 1
ATOM 2968 C C . ARG B 1 2 ? 15.891 -5.512 1.601 1 49.34 2 ARG B C 1
ATOM 2970 O O . ARG B 1 2 ? 14.664 -5.449 1.593 1 49.34 2 ARG B O 1
ATOM 2977 N N . LEU B 1 3 ? 16.672 -6.457 0.961 1 52.84 3 LEU B N 1
ATOM 2978 C CA . LEU B 1 3 ? 15.914 -7.453 0.21 1 52.84 3 LEU B CA 1
ATOM 2979 C C . LEU B 1 3 ? 15.492 -8.609 1.11 1 52.84 3 LEU B C 1
ATOM 2981 O O . LEU B 1 3 ? 14.914 -9.586 0.638 1 52.84 3 LEU B O 1
ATOM 2985 N N . LEU B 1 4 ? 15.797 -8.461 2.527 1 56.12 4 LEU B N 1
ATOM 2986 C CA . LEU B 1 4 ? 15.352 -9.617 3.295 1 56.12 4 LEU B CA 1
ATOM 2987 C C . LEU B 1 4 ? 13.828 -9.641 3.402 1 56.12 4 LEU B C 1
ATOM 2989 O O . LEU B 1 4 ? 13.211 -8.648 3.801 1 56.12 4 LEU B O 1
ATOM 2993 N N . HIS B 1 5 ? 13.266 -10.562 2.621 1 64.12 5 HIS B N 1
ATOM 2994 C CA . HIS B 1 5 ? 11.82 -10.742 2.557 1 64.12 5 HIS B CA 1
ATOM 2995 C C . HIS B 1 5 ? 11.273 -11.289 3.869 1 64.12 5 HIS B C 1
ATOM 2997 O O . HIS B 1 5 ? 11.742 -12.32 4.363 1 64.12 5 HIS B O 1
ATOM 3003 N N . ARG B 1 6 ? 10.617 -10.562 4.617 1 71.94 6 ARG B N 1
ATOM 3004 C CA . ARG B 1 6 ? 9.859 -11.039 5.77 1 71.94 6 ARG B CA 1
ATOM 3005 C C . ARG B 1 6 ? 8.438 -11.43 5.363 1 71.94 6 ARG B C 1
ATOM 3007 O O . ARG B 1 6 ? 7.82 -10.758 4.535 1 71.94 6 ARG B O 1
ATOM 3014 N N . SER B 1 7 ? 8.117 -12.594 5.922 1 85.69 7 SER B N 1
ATOM 3015 C CA . SER B 1 7 ? 6.766 -13.07 5.645 1 85.69 7 SER B CA 1
ATOM 3016 C C . SER B 1 7 ? 5.723 -12.062 6.117 1 85.69 7 SER B C 1
ATOM 3018 O O . SER B 1 7 ? 5.895 -11.414 7.152 1 85.69 7 SER B O 1
ATOM 3020 N N . SER B 1 8 ? 4.789 -11.898 5.41 1 94.25 8 SER B N 1
ATOM 3021 C CA . SER B 1 8 ? 3.725 -10.953 5.742 1 94.25 8 SER B CA 1
ATOM 3022 C C . SER B 1 8 ? 2.709 -11.578 6.691 1 94.25 8 SER B C 1
ATOM 3024 O O . SER B 1 8 ? 2.248 -12.703 6.465 1 94.25 8 SER B O 1
ATOM 3026 N N . SER B 1 9 ? 2.33 -10.891 7.719 1 96.44 9 SER B N 1
ATOM 3027 C CA . SER B 1 9 ? 1.344 -11.391 8.672 1 96.44 9 SER B CA 1
ATOM 3028 C C . SER B 1 9 ? -0.03 -11.531 8.023 1 96.44 9 SER B C 1
ATOM 3030 O O . SER B 1 9 ? -0.879 -12.273 8.516 1 96.44 9 SER B O 1
ATOM 3032 N N . TRP B 1 10 ? -0.244 -10.859 6.926 1 97.19 10 TRP B N 1
ATOM 3033 C CA . TRP B 1 10 ? -1.534 -10.922 6.246 1 97.19 10 TRP B CA 1
ATOM 3034 C C . TRP B 1 10 ? -1.846 -12.352 5.801 1 97.19 10 TRP B C 1
ATOM 3036 O O . TRP B 1 10 ? -3.014 -12.727 5.688 1 97.19 10 TRP B O 1
ATOM 3046 N N . ARG B 1 11 ? -0.782 -13.141 5.617 1 95.12 11 ARG B N 1
ATOM 3047 C CA . ARG B 1 11 ? -0.949 -14.492 5.109 1 95.12 11 ARG B CA 1
ATOM 3048 C C . ARG B 1 11 ? -1.608 -15.391 6.152 1 95.12 11 ARG B C 1
ATOM 3050 O O . ARG B 1 11 ? -2.066 -16.484 5.832 1 95.12 11 ARG B O 1
ATOM 3057 N N . ALA B 1 12 ? -1.731 -14.906 7.383 1 95.31 12 ALA B N 1
ATOM 3058 C CA . ALA B 1 12 ? -2.42 -15.641 8.438 1 95.31 12 ALA B CA 1
ATOM 3059 C C . ALA B 1 12 ? -3.92 -15.703 8.172 1 95.31 12 ALA B C 1
ATOM 3061 O O . ALA B 1 12 ? -4.629 -16.516 8.773 1 95.31 12 ALA B O 1
ATOM 3062 N N . LEU B 1 13 ? -4.402 -14.852 7.352 1 95.56 13 LEU B N 1
ATOM 3063 C CA . LEU B 1 13 ? -5.832 -14.781 7.078 1 95.56 13 LEU B CA 1
ATOM 3064 C C . LEU B 1 13 ? -6.363 -16.125 6.605 1 95.56 13 LEU B C 1
ATOM 3066 O O . LEU B 1 13 ? -7.477 -16.531 6.961 1 95.56 13 LEU B O 1
ATOM 3070 N N . PHE B 1 14 ? -5.523 -16.859 5.797 1 94.25 14 PHE B N 1
ATOM 3071 C CA . PHE B 1 14 ? -5.961 -18.141 5.234 1 94.25 14 PHE B CA 1
ATOM 3072 C C . PHE B 1 14 ? -5.008 -19.266 5.621 1 94.25 14 PHE B C 1
ATOM 3074 O O . PHE B 1 14 ? -4.844 -20.219 4.879 1 94.25 14 PHE B O 1
ATOM 3081 N N . ALA B 1 15 ? -4.363 -19.047 6.711 1 88.38 15 ALA B N 1
ATOM 3082 C CA . ALA B 1 15 ? -3.412 -20.047 7.164 1 88.38 15 ALA B CA 1
ATOM 3083 C C . ALA B 1 15 ? -4.133 -21.281 7.695 1 88.38 15 ALA B C 1
ATOM 3085 O O . ALA B 1 15 ? -3.617 -22.406 7.602 1 88.38 15 ALA B O 1
ATOM 3086 N N . ASP B 1 16 ? -5.328 -21 8.258 1 82.81 16 ASP B N 1
ATOM 3087 C CA . ASP B 1 16 ? -6.105 -22.094 8.812 1 82.81 16 ASP B CA 1
ATOM 3088 C C . ASP B 1 16 ? -7.188 -22.562 7.836 1 82.81 16 ASP B C 1
ATOM 3090 O O . ASP B 1 16 ? -7.551 -21.812 6.918 1 82.81 16 ASP B O 1
ATOM 3094 N N . GLU B 1 17 ? -7.645 -23.703 8.062 1 79 17 GLU B N 1
ATOM 3095 C CA . GLU B 1 17 ? -8.672 -24.266 7.195 1 79 17 GLU B CA 1
ATOM 3096 C C . GLU B 1 17 ? -10.008 -23.547 7.375 1 79 17 GLU B C 1
ATOM 3098 O O . GLU B 1 17 ? -10.742 -23.344 6.41 1 79 17 GLU B O 1
ATOM 3103 N N . ALA B 1 18 ? -10.242 -23.172 8.648 1 80.19 18 ALA B N 1
ATOM 3104 C CA . ALA B 1 18 ? -11.477 -22.453 8.93 1 80.19 18 ALA B CA 1
ATOM 3105 C C . ALA B 1 18 ? -11.297 -20.953 8.727 1 80.19 18 ALA B C 1
ATOM 3107 O O . ALA B 1 18 ? -10.211 -20.406 8.977 1 80.19 18 ALA B O 1
ATOM 3108 N N . HIS B 1 19 ? -12.281 -20.406 8.188 1 82.25 19 HIS B N 1
ATOM 3109 C CA . HIS B 1 19 ? -12.258 -18.938 8.133 1 82.25 19 HIS B CA 1
ATOM 3110 C C . HIS B 1 19 ? -12.188 -18.344 9.531 1 82.25 19 HIS B C 1
ATOM 3112 O O . HIS B 1 19 ? -12.797 -18.859 10.469 1 82.25 19 HIS B O 1
ATOM 3118 N N . PRO B 1 20 ? -11.438 -17.297 9.617 1 83.44 20 PRO B N 1
ATOM 3119 C CA . PRO B 1 20 ? -11.352 -16.672 10.945 1 83.44 20 PRO B CA 1
ATOM 3120 C C . PRO B 1 20 ? -12.688 -16.094 11.414 1 83.44 20 PRO B C 1
ATOM 3122 O O . PRO B 1 20 ? -13.492 -15.648 10.594 1 83.44 20 PRO B O 1
ATOM 3125 N N . ASP B 1 21 ? -12.922 -16.141 12.672 1 86.81 21 ASP B N 1
ATOM 3126 C CA . ASP B 1 21 ? -14.078 -15.484 13.281 1 86.81 21 ASP B CA 1
ATOM 3127 C C . ASP B 1 21 ? -13.789 -14.008 13.539 1 86.81 21 ASP B C 1
ATOM 3129 O O . ASP B 1 21 ? -13.008 -13.664 14.43 1 86.81 21 ASP B O 1
ATOM 3133 N N . PRO B 1 22 ? -14.492 -13.211 12.789 1 91.81 22 PRO B N 1
ATOM 3134 C CA . PRO B 1 22 ? -14.148 -11.789 12.875 1 91.81 22 PRO B CA 1
ATOM 3135 C C . PRO B 1 22 ? -14.805 -11.102 14.078 1 91.81 22 PRO B C 1
ATOM 3137 O O . PRO B 1 22 ? -14.609 -9.898 14.281 1 91.81 22 PRO B O 1
ATOM 3140 N N . ALA B 1 23 ? -15.508 -11.75 14.953 1 89.5 23 ALA B N 1
ATOM 3141 C CA . ALA B 1 23 ? -16.344 -11.172 16 1 89.5 23 ALA B CA 1
ATOM 3142 C C . ALA B 1 23 ? -15.508 -10.312 16.953 1 89.5 23 ALA B C 1
ATOM 3144 O O . ALA B 1 23 ? -15.977 -9.281 17.438 1 89.5 23 ALA B O 1
ATOM 3145 N N . THR B 1 24 ? -14.312 -10.656 17.156 1 89.88 24 THR B N 1
ATOM 3146 C CA . THR B 1 24 ? -13.523 -9.945 18.156 1 89.88 24 THR B CA 1
ATOM 3147 C C . THR B 1 24 ? -12.461 -9.07 17.484 1 89.88 24 THR B C 1
ATOM 3149 O O . THR B 1 24 ? -11.57 -8.547 18.156 1 89.88 24 THR B O 1
ATOM 3152 N N . TRP B 1 25 ? -12.562 -8.977 16.188 1 94.44 25 TRP B N 1
ATOM 3153 C CA . TRP B 1 25 ? -11.562 -8.188 15.477 1 94.44 25 TRP B CA 1
ATOM 3154 C C . TRP B 1 25 ? -11.727 -6.703 15.773 1 94.44 25 TRP B C 1
ATOM 3156 O O . TRP B 1 25 ? -12.844 -6.227 15.969 1 94.44 25 TRP B O 1
ATOM 3166 N N . PRO B 1 26 ? -10.672 -5.93 15.906 1 95.25 26 PRO B N 1
ATOM 3167 C CA . PRO B 1 26 ? -10.773 -4.496 16.188 1 95.25 26 PRO B CA 1
ATOM 3168 C C . PRO B 1 26 ? -11.367 -3.703 15.023 1 95.25 26 PRO B C 1
ATOM 3170 O O . PRO B 1 26 ? -11.414 -4.195 13.898 1 95.25 26 PRO B O 1
ATOM 3173 N N . ALA B 1 27 ? -11.727 -2.469 15.297 1 94.44 27 ALA B N 1
ATOM 3174 C CA . ALA B 1 27 ? -12.43 -1.609 14.344 1 94.44 27 ALA B CA 1
ATOM 3175 C C . ALA B 1 27 ? -11.547 -1.283 13.141 1 94.44 27 ALA B C 1
ATOM 3177 O O . ALA B 1 27 ? -12.055 -1.02 12.047 1 94.44 27 ALA B O 1
ATOM 3178 N N . LEU B 1 28 ? -10.25 -1.336 13.352 1 95.69 28 LEU B N 1
ATOM 3179 C CA . LEU B 1 28 ? -9.367 -0.981 12.242 1 95.69 28 LEU B CA 1
ATOM 3180 C C . LEU B 1 28 ? -9.453 -2.016 11.125 1 95.69 28 LEU B C 1
ATOM 3182 O O . LEU B 1 28 ? -9.047 -1.747 9.992 1 95.69 28 LEU B O 1
ATOM 3186 N N . LEU B 1 29 ? -10.047 -3.217 11.375 1 97.31 29 LEU B N 1
ATOM 3187 C CA . LEU B 1 29 ? -10.203 -4.262 10.367 1 97.31 29 LEU B CA 1
ATOM 3188 C C . LEU B 1 29 ? -11.656 -4.355 9.898 1 97.31 29 LEU B C 1
ATOM 3190 O O . LEU B 1 29 ? -12.062 -5.367 9.328 1 97.31 29 LEU B O 1
ATOM 3194 N N . ASP B 1 30 ? -12.414 -3.295 10.047 1 96.94 30 ASP B N 1
ATOM 3195 C CA . ASP B 1 30 ? -13.852 -3.291 9.781 1 96.94 30 ASP B CA 1
ATOM 3196 C C . ASP B 1 30 ? -14.141 -3.756 8.352 1 96.94 30 ASP B C 1
ATOM 3198 O O . ASP B 1 30 ? -15.062 -4.547 8.133 1 96.94 30 ASP B O 1
ATOM 3202 N N . PRO B 1 31 ? -13.375 -3.264 7.371 1 97.56 31 PRO B N 1
ATOM 3203 C CA . PRO B 1 31 ? -13.695 -3.705 6.012 1 97.56 31 PRO B CA 1
ATOM 3204 C C . PRO B 1 31 ? -13.594 -5.219 5.844 1 97.56 31 PRO B C 1
ATOM 3206 O O . PRO B 1 31 ? -14.453 -5.836 5.211 1 97.56 31 PRO B O 1
ATOM 3209 N N . LEU B 1 32 ? -12.57 -5.824 6.367 1 97.75 32 LEU B N 1
ATOM 3210 C CA . LEU B 1 32 ? -12.375 -7.266 6.254 1 97.75 32 LEU B CA 1
ATOM 3211 C C . LEU B 1 32 ? -13.391 -8.016 7.113 1 97.75 32 LEU B C 1
ATOM 3213 O O . LEU B 1 32 ? -13.891 -9.07 6.707 1 97.75 32 LEU B O 1
ATOM 3217 N N . ARG B 1 33 ? -13.664 -7.465 8.32 1 96.88 33 ARG B N 1
ATOM 3218 C CA . ARG B 1 33 ? -14.672 -8.055 9.18 1 96.88 33 ARG B CA 1
ATOM 3219 C C . ARG B 1 33 ? -16.016 -8.141 8.477 1 96.88 33 ARG B C 1
ATOM 3221 O O . ARG B 1 33 ? -16.672 -9.188 8.477 1 96.88 33 ARG B O 1
ATOM 3228 N N . ALA B 1 34 ? -16.422 -7.016 7.926 1 97.12 34 ALA B N 1
ATOM 3229 C CA . ALA B 1 34 ? -17.703 -6.953 7.215 1 97.12 34 ALA B CA 1
ATOM 3230 C C . ALA B 1 34 ? -17.75 -7.969 6.078 1 97.12 34 ALA B C 1
ATOM 3232 O O . ALA B 1 34 ? -18.766 -8.625 5.859 1 97.12 34 ALA B O 1
ATOM 3233 N N . ALA B 1 35 ? -16.672 -8.062 5.336 1 97.31 35 ALA B N 1
ATOM 3234 C CA . ALA B 1 35 ? -16.594 -9.016 4.234 1 97.31 35 ALA B CA 1
ATOM 3235 C C . ALA B 1 35 ? -16.75 -10.445 4.738 1 97.31 35 ALA B C 1
ATOM 3237 O O . ALA B 1 35 ? -17.484 -11.242 4.148 1 97.31 35 ALA B O 1
ATOM 3238 N N . LEU B 1 36 ? -16.047 -10.789 5.801 1 96.75 36 LEU B N 1
ATOM 3239 C CA . LEU B 1 36 ? -16.094 -12.141 6.352 1 96.75 36 LEU B CA 1
ATOM 3240 C C . LEU B 1 36 ? -17.484 -12.453 6.898 1 96.75 36 LEU B C 1
ATOM 3242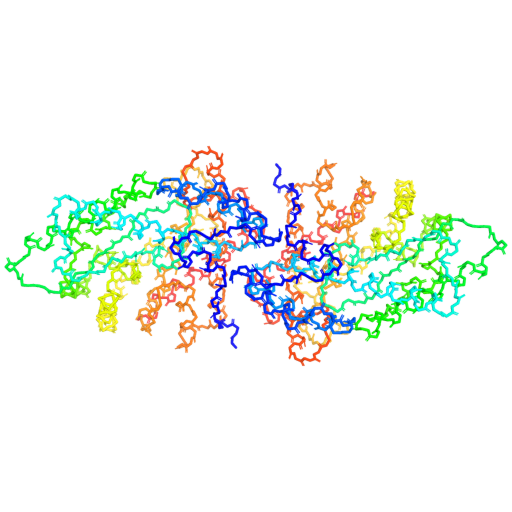 O O . LEU B 1 36 ? -17.969 -13.578 6.781 1 96.75 36 LEU B O 1
ATOM 3246 N N . GLU B 1 37 ? -18.094 -11.461 7.527 1 96.31 37 GLU B N 1
ATOM 3247 C CA . GLU B 1 37 ? -19.453 -11.641 8.031 1 96.31 37 GLU B CA 1
ATOM 3248 C C . GLU B 1 37 ? -20.422 -11.953 6.895 1 96.31 37 GLU B C 1
ATOM 3250 O O . GLU B 1 37 ? -21.312 -12.789 7.047 1 96.31 37 GLU B O 1
ATOM 3255 N N . ARG B 1 38 ? -20.266 -11.328 5.809 1 95.56 38 ARG B N 1
ATOM 3256 C CA . ARG B 1 38 ? -21.125 -11.562 4.648 1 95.56 38 ARG B CA 1
ATOM 3257 C C . ARG B 1 38 ? -20.906 -12.969 4.086 1 95.56 38 ARG B C 1
ATOM 3259 O O . ARG B 1 38 ? -21.844 -13.586 3.576 1 95.56 38 ARG B O 1
ATOM 3266 N N . LEU B 1 39 ? -19.672 -13.438 4.098 1 95.19 39 LEU B N 1
ATOM 3267 C CA . LEU B 1 39 ? -19.375 -14.781 3.627 1 95.19 39 LEU B CA 1
ATOM 3268 C C . LEU B 1 39 ? -20.031 -15.828 4.516 1 95.19 39 LEU B C 1
ATOM 3270 O O . LEU B 1 39 ? -20.562 -16.828 4.023 1 95.19 39 LEU B O 1
ATOM 3274 N N . GLY B 1 40 ? -20.047 -15.594 5.848 1 92.81 40 GLY B N 1
ATOM 3275 C CA . GLY B 1 40 ? -20.609 -16.531 6.801 1 92.81 40 GLY B CA 1
ATOM 3276 C C . GLY B 1 40 ? -19.609 -17.594 7.238 1 92.81 40 GLY B C 1
ATOM 3277 O O . GLY B 1 40 ? -18.516 -17.688 6.688 1 92.81 40 GLY B O 1
ATOM 3278 N N . PRO B 1 41 ? -19.953 -18.391 8.156 1 89.94 41 PRO B N 1
ATOM 3279 C CA . PRO B 1 41 ? -19.016 -19.297 8.82 1 89.94 41 PRO B CA 1
ATOM 3280 C C . PRO B 1 41 ? -18.766 -20.578 8.008 1 89.94 41 PRO B C 1
ATOM 3282 O O . PRO B 1 41 ? -17.703 -21.188 8.141 1 89.94 41 PRO B O 1
ATOM 3285 N N . HIS B 1 42 ? -19.781 -20.984 7.215 1 91.69 42 HIS B N 1
ATOM 3286 C CA . HIS B 1 42 ? -19.641 -22.266 6.512 1 91.69 42 HIS B CA 1
ATOM 3287 C C . HIS B 1 42 ? -20.078 -22.141 5.055 1 91.69 42 HIS B C 1
ATOM 3289 O O . HIS B 1 42 ? -21.016 -22.812 4.625 1 91.69 42 HIS B O 1
ATOM 3295 N N . PRO B 1 43 ? -19.328 -21.359 4.312 1 95 43 PRO B N 1
ATOM 3296 C CA . PRO B 1 43 ? -19.688 -21.25 2.898 1 95 43 PRO B CA 1
ATOM 3297 C C . PRO B 1 43 ? -19.344 -22.5 2.098 1 95 43 PRO B C 1
ATOM 3299 O O . PRO B 1 43 ? -18.359 -23.172 2.4 1 95 43 PRO B O 1
ATOM 3302 N N . ASP B 1 44 ? -20.172 -22.781 1.098 1 96.38 44 ASP B N 1
ATOM 3303 C CA . ASP B 1 44 ? -19.75 -23.828 0.166 1 96.38 44 ASP B CA 1
ATOM 3304 C C . ASP B 1 44 ? -18.703 -23.281 -0.806 1 96.38 44 ASP B C 1
ATOM 3306 O O . ASP B 1 44 ? -18.328 -22.109 -0.746 1 96.38 44 ASP B O 1
ATOM 3310 N N . LEU B 1 45 ? -18.188 -24.125 -1.688 1 97 45 LEU B N 1
ATOM 3311 C CA . LEU B 1 45 ? -17.078 -23.766 -2.559 1 97 45 LEU B CA 1
ATOM 3312 C C . LEU B 1 45 ? -17.453 -22.625 -3.496 1 97 45 LEU B C 1
ATOM 3314 O O . LEU B 1 45 ? -16.688 -21.688 -3.686 1 97 45 LEU B O 1
ATOM 3318 N N . ALA B 1 46 ? -18.625 -22.703 -4.051 1 97.69 46 ALA B N 1
ATOM 3319 C CA . ALA B 1 46 ? -19.062 -21.688 -5.012 1 97.69 46 ALA B CA 1
ATOM 3320 C C . ALA B 1 46 ? -19.219 -20.328 -4.348 1 97.69 46 ALA B C 1
ATOM 3322 O O . ALA B 1 46 ? -18.797 -19.312 -4.898 1 97.69 46 ALA B O 1
ATOM 3323 N N . ALA B 1 47 ? -19.828 -20.344 -3.18 1 97.19 47 ALA B N 1
ATOM 3324 C CA . ALA B 1 47 ? -20.016 -19.094 -2.439 1 97.19 47 ALA B CA 1
ATOM 3325 C C . ALA B 1 47 ? -18.688 -18.5 -2.021 1 97.19 47 ALA B C 1
ATOM 3327 O O . ALA B 1 47 ? -18.5 -17.281 -2.082 1 97.19 47 ALA B O 1
ATOM 3328 N N . ALA B 1 48 ? -17.812 -19.344 -1.587 1 96.75 48 ALA B N 1
ATOM 3329 C CA . ALA B 1 48 ? -16.484 -18.891 -1.169 1 96.75 48 ALA B CA 1
ATOM 3330 C C . ALA B 1 48 ? -15.734 -18.266 -2.336 1 96.75 48 ALA B C 1
ATOM 3332 O O . ALA B 1 48 ? -15.086 -17.234 -2.182 1 96.75 48 ALA B O 1
ATOM 3333 N N . HIS B 1 49 ? -15.797 -18.906 -3.453 1 96.94 49 HIS B N 1
ATOM 3334 C CA . HIS B 1 49 ? -15.109 -18.375 -4.621 1 96.94 49 HIS B CA 1
ATOM 3335 C C . HIS B 1 49 ? -15.719 -17.047 -5.059 1 96.94 49 HIS B C 1
ATOM 3337 O O . HIS B 1 49 ? -14.992 -16.094 -5.352 1 96.94 49 HIS B O 1
ATOM 3343 N N . ALA B 1 50 ? -17 -16.953 -5.117 1 95.62 50 ALA B N 1
ATOM 3344 C CA . ALA B 1 50 ? -17.703 -15.742 -5.543 1 95.62 50 ALA B CA 1
ATOM 3345 C C . ALA B 1 50 ? -17.406 -14.578 -4.605 1 95.62 50 ALA B C 1
ATOM 3347 O O . ALA B 1 50 ? -17.422 -13.414 -5.023 1 95.62 50 ALA B O 1
ATOM 3348 N N . TRP B 1 51 ? -17.062 -14.906 -3.375 1 96.31 51 TRP B N 1
ATOM 3349 C CA . TRP B 1 51 ? -16.766 -13.945 -2.312 1 96.31 51 TRP B CA 1
ATOM 3350 C C . TRP B 1 51 ? -15.453 -13.227 -2.566 1 96.31 51 TRP B C 1
ATOM 3352 O O . TRP B 1 51 ? -15.172 -12.188 -1.959 1 96.31 51 TRP B O 1
ATOM 3362 N N . GLN B 1 52 ? -14.68 -13.688 -3.477 1 96.62 52 GLN B N 1
ATOM 3363 C CA . GLN B 1 52 ? -13.336 -13.148 -3.686 1 96.62 52 GLN B CA 1
ATOM 3364 C C . GLN B 1 52 ? -13.391 -11.68 -4.094 1 96.62 52 GLN B C 1
ATOM 3366 O O . GLN B 1 52 ? -12.508 -10.898 -3.73 1 96.62 52 GLN B O 1
ATOM 3371 N N . GLY B 1 53 ? -14.406 -11.305 -4.906 1 96.06 53 GLY B N 1
ATOM 3372 C CA . GLY B 1 53 ? -14.578 -9.898 -5.223 1 96.06 53 GLY B CA 1
ATOM 3373 C C . GLY B 1 53 ? -14.703 -9.023 -3.988 1 96.06 53 GLY B C 1
ATOM 3374 O O . GLY B 1 53 ? -14.102 -7.949 -3.92 1 96.06 53 GLY B O 1
ATOM 3375 N N . GLU B 1 54 ? -15.453 -9.539 -2.996 1 96.38 54 GLU B N 1
ATOM 3376 C CA . GLU B 1 54 ? -15.625 -8.836 -1.728 1 96.38 54 GLU B CA 1
ATOM 3377 C C . GLU B 1 54 ? -14.32 -8.773 -0.948 1 96.38 54 GLU B C 1
ATOM 3379 O O . GLU B 1 54 ? -14.008 -7.754 -0.325 1 96.38 54 GLU B O 1
ATOM 3384 N N . LEU B 1 55 ? -13.656 -9.859 -0.981 1 97.5 55 LEU B N 1
ATOM 3385 C CA . LEU B 1 55 ? -12.352 -9.922 -0.319 1 97.5 55 LEU B CA 1
ATOM 3386 C C . LEU B 1 55 ? -11.414 -8.844 -0.865 1 97.5 55 LEU B C 1
ATOM 3388 O O . LEU B 1 55 ? -10.812 -8.094 -0.097 1 97.5 55 LEU B O 1
ATOM 3392 N N . VAL B 1 56 ? -11.312 -8.781 -2.166 1 98.19 56 VAL B N 1
ATOM 3393 C CA . VAL B 1 56 ? -10.406 -7.836 -2.811 1 98.19 56 VAL B CA 1
ATOM 3394 C C . VAL B 1 56 ? -10.812 -6.41 -2.447 1 98.19 56 VAL B C 1
ATOM 3396 O O . VAL B 1 56 ? -9.961 -5.582 -2.121 1 98.19 56 VAL B O 1
ATOM 3399 N N . THR B 1 57 ? -12.094 -6.133 -2.469 1 97.06 57 THR B N 1
ATOM 3400 C CA . THR B 1 57 ? -12.594 -4.809 -2.109 1 97.06 57 THR B CA 1
ATOM 3401 C C . THR B 1 57 ? -12.203 -4.457 -0.675 1 97.06 57 THR B C 1
ATOM 3403 O O . THR B 1 57 ? -11.75 -3.346 -0.405 1 97.06 57 THR B O 1
ATOM 3406 N N . ALA B 1 58 ? -12.398 -5.402 0.21 1 98 58 ALA B N 1
ATOM 3407 C CA . ALA B 1 58 ? -12.07 -5.184 1.616 1 98 58 ALA B CA 1
ATOM 3408 C C . ALA B 1 58 ? -10.578 -4.922 1.793 1 98 58 ALA B C 1
ATOM 3410 O O . ALA B 1 58 ? -10.188 -4.031 2.551 1 98 58 ALA B O 1
ATOM 3411 N N . LEU B 1 59 ? -9.781 -5.711 1.113 1 98.31 59 LEU B N 1
ATOM 3412 C CA . LEU B 1 59 ? -8.328 -5.578 1.229 1 98.31 59 LEU B CA 1
ATOM 3413 C C . LEU B 1 59 ? -7.859 -4.242 0.659 1 98.31 59 LEU B C 1
ATOM 3415 O O . LEU B 1 59 ? -6.934 -3.627 1.191 1 98.31 59 LEU B O 1
ATOM 3419 N N . GLU B 1 60 ? -8.453 -3.783 -0.41 1 96.94 60 GLU B N 1
ATOM 3420 C CA . GLU B 1 60 ? -8.141 -2.473 -0.971 1 96.94 60 GLU B CA 1
ATOM 3421 C C . GLU B 1 60 ? -8.5 -1.354 0.003 1 96.94 60 GLU B C 1
ATOM 3423 O O . GLU B 1 60 ? -7.758 -0.376 0.133 1 96.94 60 GLU B O 1
ATOM 3428 N N . ARG B 1 61 ? -9.656 -1.507 0.611 1 96.94 61 ARG B N 1
ATOM 3429 C CA . ARG B 1 61 ? -10.078 -0.514 1.595 1 96.94 61 ARG B CA 1
ATOM 3430 C C . ARG B 1 61 ? -9.094 -0.451 2.762 1 96.94 61 ARG B C 1
ATOM 3432 O O . ARG B 1 61 ? -9.031 0.554 3.473 1 96.94 61 ARG B O 1
ATOM 3439 N N . LEU B 1 62 ? -8.367 -1.518 2.961 1 97.88 62 LEU B N 1
ATOM 3440 C CA . LEU B 1 62 ? -7.336 -1.559 3.996 1 97.88 62 LEU B CA 1
ATOM 3441 C C . LEU B 1 62 ? -5.98 -1.145 3.434 1 97.88 62 LEU B C 1
ATOM 3443 O O . LEU B 1 62 ? -4.949 -1.341 4.078 1 97.88 62 LEU B O 1
ATOM 3447 N N . ASP B 1 63 ? -5.914 -0.708 2.232 1 97.12 63 ASP B N 1
ATOM 3448 C CA . ASP B 1 63 ? -4.773 -0.067 1.589 1 97.12 63 ASP B CA 1
ATOM 3449 C C . ASP B 1 63 ? -3.711 -1.094 1.206 1 97.12 63 ASP B C 1
ATOM 3451 O O . ASP B 1 63 ? -2.533 -0.756 1.075 1 97.12 63 ASP B O 1
ATOM 3455 N N . LEU B 1 64 ? -4.051 -2.369 1.076 1 97.88 64 LEU B N 1
ATOM 3456 C CA . LEU B 1 64 ? -3.055 -3.373 0.717 1 97.88 64 LEU B CA 1
ATOM 3457 C C . LEU B 1 64 ? -2.658 -3.244 -0.75 1 97.88 64 LEU B C 1
ATOM 3459 O O . LEU B 1 64 ? -3.51 -3.014 -1.61 1 97.88 64 LEU B O 1
ATOM 3463 N N . PRO B 1 65 ? -1.382 -3.389 -1.038 1 97.06 65 PRO B N 1
ATOM 3464 C CA . PRO B 1 65 ? -0.931 -3.354 -2.432 1 97.06 65 PRO B CA 1
ATOM 3465 C C . PRO B 1 65 ? -1.324 -4.605 -3.209 1 97.06 65 PRO B C 1
ATOM 3467 O O . PRO B 1 65 ? -1.604 -5.648 -2.611 1 97.06 65 PRO B O 1
ATOM 3470 N N . ALA B 1 66 ? -1.269 -4.488 -4.477 1 97.44 66 ALA B N 1
ATOM 3471 C CA . ALA B 1 66 ? -1.771 -5.535 -5.359 1 97.44 66 ALA B CA 1
ATOM 3472 C C . ALA B 1 66 ? -0.968 -6.824 -5.195 1 97.44 66 ALA B C 1
ATOM 3474 O O . ALA B 1 66 ? -1.519 -7.922 -5.297 1 97.44 66 ALA B O 1
ATOM 3475 N N . GLY B 1 67 ? 0.341 -6.664 -5 1 96.56 67 GLY B N 1
ATOM 3476 C CA . GLY B 1 67 ? 1.155 -7.848 -4.773 1 96.56 67 GLY B CA 1
ATOM 3477 C C . GLY B 1 67 ? 0.703 -8.664 -3.576 1 96.56 67 GLY B C 1
ATOM 3478 O O . GLY B 1 67 ? 0.64 -9.891 -3.643 1 96.56 67 GLY B O 1
ATOM 3479 N N . ARG B 1 68 ? 0.385 -7.977 -2.533 1 97.94 68 ARG B N 1
ATOM 3480 C CA . ARG B 1 68 ? -0.101 -8.648 -1.334 1 97.94 68 ARG B CA 1
ATOM 3481 C C . ARG B 1 68 ? -1.488 -9.242 -1.562 1 97.94 68 ARG B C 1
ATOM 3483 O O . ARG B 1 68 ? -1.769 -10.367 -1.139 1 97.94 68 ARG B O 1
ATOM 3490 N N . ILE B 1 69 ? -2.322 -8.5 -2.213 1 98.38 69 ILE B N 1
ATOM 3491 C CA . ILE B 1 69 ? -3.668 -8.977 -2.514 1 98.38 69 ILE B CA 1
ATOM 3492 C C . ILE B 1 69 ? -3.59 -10.242 -3.361 1 98.38 69 ILE B C 1
ATOM 3494 O O . ILE B 1 69 ? -4.324 -11.203 -3.121 1 98.38 69 ILE B O 1
ATOM 3498 N N . SER B 1 70 ? -2.668 -10.258 -4.289 1 97.56 70 SER B N 1
ATOM 3499 C CA . SER B 1 70 ? -2.461 -11.43 -5.133 1 97.56 70 SER B CA 1
ATOM 3500 C C . SER B 1 70 ? -2.072 -12.648 -4.297 1 97.56 70 SER B C 1
ATOM 3502 O O . SER B 1 70 ? -2.547 -13.758 -4.551 1 97.56 70 SER B O 1
ATOM 3504 N N . GLN B 1 71 ? -1.243 -12.453 -3.375 1 97.38 71 GLN B N 1
ATOM 3505 C CA . GLN B 1 71 ? -0.854 -13.531 -2.477 1 97.38 71 GLN B CA 1
ATOM 3506 C C . GLN B 1 71 ? -2.057 -14.062 -1.7 1 97.38 71 GLN B C 1
ATOM 3508 O O . GLN B 1 71 ? -2.227 -15.273 -1.56 1 97.38 71 GLN B O 1
ATOM 3513 N N . LEU B 1 72 ? -2.871 -13.156 -1.257 1 97.75 72 LEU B N 1
ATOM 3514 C CA . LEU B 1 72 ? -4.023 -13.547 -0.453 1 97.75 72 LEU B CA 1
ATOM 3515 C C . LEU B 1 72 ? -5.078 -14.234 -1.315 1 97.75 72 LEU B C 1
ATOM 3517 O O . LEU B 1 72 ? -5.734 -15.18 -0.869 1 97.75 72 LEU B O 1
ATOM 3521 N N . ILE B 1 73 ? -5.215 -13.766 -2.51 1 98 73 ILE B N 1
ATOM 3522 C CA . ILE B 1 73 ? -6.09 -14.453 -3.453 1 98 73 ILE B CA 1
ATOM 3523 C C . ILE B 1 73 ? -5.59 -15.883 -3.676 1 98 73 ILE B C 1
ATOM 3525 O O . ILE B 1 73 ? -6.375 -16.828 -3.654 1 98 73 ILE B O 1
ATOM 3529 N N . SER B 1 74 ? -4.316 -16.016 -3.863 1 97.56 74 SER B N 1
ATOM 3530 C CA . SER B 1 74 ? -3.711 -17.328 -4.078 1 97.56 74 SER B CA 1
ATOM 3531 C C . SER B 1 74 ? -3.92 -18.234 -2.875 1 97.56 74 SER B C 1
ATOM 3533 O O . SER B 1 74 ? -4.242 -19.406 -3.029 1 97.56 74 SER B O 1
ATOM 3535 N N . ASP B 1 75 ? -3.697 -17.656 -1.709 1 97.12 75 ASP B N 1
ATOM 3536 C CA . ASP B 1 75 ? -3.934 -18.422 -0.491 1 97.12 75 ASP B CA 1
ATOM 3537 C C . ASP B 1 75 ? -5.391 -18.891 -0.404 1 97.12 75 ASP B C 1
ATOM 3539 O O . ASP B 1 75 ? -5.668 -20.016 -0.003 1 97.12 75 ASP B O 1
ATOM 3543 N N . HIS B 1 76 ? -6.281 -18 -0.702 1 97.31 76 HIS B N 1
ATOM 3544 C CA . HIS B 1 76 ? -7.699 -18.344 -0.7 1 97.31 76 HIS B CA 1
ATOM 3545 C C . HIS B 1 76 ? -8 -19.453 -1.698 1 97.31 76 HIS B C 1
ATOM 3547 O O . HIS B 1 76 ? -8.727 -20.406 -1.381 1 97.31 76 HIS B O 1
ATOM 3553 N N . ASN B 1 77 ? -7.445 -19.344 -2.887 1 97.56 77 ASN B N 1
ATOM 3554 C CA . ASN B 1 77 ? -7.598 -20.406 -3.887 1 97.56 77 ASN B CA 1
ATOM 3555 C C . ASN B 1 77 ? -7.07 -21.734 -3.375 1 97.56 77 ASN B C 1
ATOM 3557 O O . ASN B 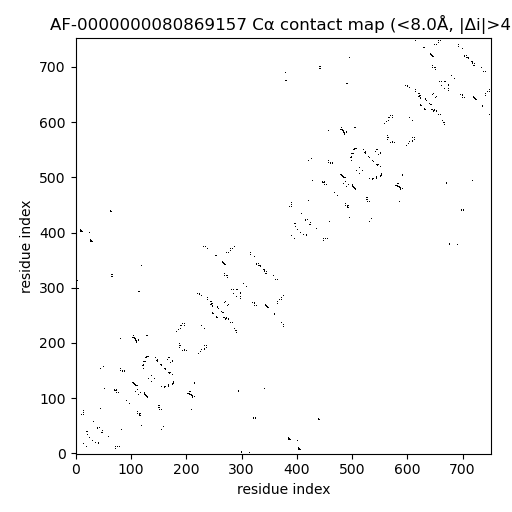1 77 ? -7.684 -22.781 -3.611 1 97.56 77 ASN B O 1
ATOM 3561 N N . ASP B 1 78 ? -5.949 -21.703 -2.744 1 97.56 78 ASP B N 1
ATOM 3562 C CA . ASP B 1 78 ? -5.398 -22.922 -2.158 1 97.56 78 ASP B CA 1
ATOM 3563 C C . ASP B 1 78 ? -6.406 -23.594 -1.224 1 97.56 78 ASP B C 1
ATOM 3565 O O . ASP B 1 78 ? -6.551 -24.812 -1.23 1 97.56 78 ASP B O 1
ATOM 3569 N N . GLY B 1 79 ? -7.043 -22.734 -0.426 1 96.75 79 GLY B N 1
ATOM 3570 C CA . GLY B 1 79 ? -8.07 -23.25 0.463 1 96.75 79 GLY B CA 1
ATOM 3571 C C . GLY B 1 79 ? -9.219 -23.906 -0.275 1 96.75 79 GLY B C 1
ATOM 3572 O O . GLY B 1 79 ? -9.711 -24.953 0.142 1 96.75 79 GLY B O 1
ATOM 3573 N N . LEU B 1 80 ? -9.633 -23.328 -1.335 1 97.25 80 LEU B N 1
ATOM 3574 C CA . LEU B 1 80 ? -10.703 -23.891 -2.146 1 97.25 80 LEU B CA 1
ATOM 3575 C C . LEU B 1 80 ? -10.289 -25.234 -2.736 1 97.25 80 LEU B C 1
ATOM 3577 O O . LEU B 1 80 ? -11.078 -26.188 -2.75 1 97.25 80 LEU B O 1
ATOM 3581 N N . TYR B 1 81 ? -9.039 -25.312 -3.205 1 97.94 81 TYR B N 1
ATOM 3582 C CA . TYR B 1 81 ? -8.5 -26.562 -3.732 1 97.94 81 TYR B CA 1
ATOM 3583 C C . TYR B 1 81 ? -8.523 -27.656 -2.674 1 97.94 81 TYR B C 1
ATOM 3585 O O . TYR B 1 81 ? -9.008 -28.766 -2.93 1 97.94 81 TYR B O 1
ATOM 3593 N N . ARG B 1 82 ? -8.023 -27.375 -1.532 1 98 82 ARG B N 1
ATOM 3594 C CA . ARG B 1 82 ? -7.949 -28.359 -0.458 1 98 82 ARG B CA 1
ATOM 3595 C C . ARG B 1 82 ? -9.336 -28.875 -0.087 1 98 82 ARG B C 1
ATOM 3597 O O . ARG B 1 82 ? -9.539 -30.078 0.071 1 98 82 ARG B O 1
ATOM 3604 N N . ARG B 1 83 ? -10.273 -27.953 0.028 1 97.25 83 ARG B N 1
ATOM 3605 C CA . ARG B 1 83 ? -11.641 -28.328 0.367 1 97.25 83 ARG B CA 1
ATOM 3606 C C . ARG B 1 83 ? -12.25 -29.203 -0.718 1 97.25 83 ARG B C 1
ATOM 3608 O O . ARG B 1 83 ? -12.938 -30.188 -0.417 1 97.25 83 ARG B O 1
ATOM 3615 N N . ALA B 1 84 ? -12.016 -28.828 -1.947 1 98.5 84 ALA B N 1
ATOM 3616 C CA . ALA B 1 84 ? -12.523 -29.625 -3.061 1 98.5 84 ALA B CA 1
ATOM 3617 C C . ALA B 1 84 ? -11.961 -31.047 -3.02 1 98.5 84 ALA B C 1
ATOM 3619 O O . ALA B 1 84 ? -12.68 -32 -3.262 1 98.5 84 ALA B O 1
ATOM 3620 N N . ILE B 1 85 ? -10.68 -31.172 -2.742 1 98.69 85 ILE B N 1
ATOM 3621 C CA . ILE B 1 85 ? -10.016 -32.469 -2.678 1 98.69 85 ILE B CA 1
ATOM 3622 C C . ILE B 1 85 ? -10.586 -33.281 -1.516 1 98.69 85 ILE B C 1
ATOM 3624 O O . ILE B 1 85 ? -10.914 -34.469 -1.676 1 98.69 85 ILE B O 1
ATOM 3628 N N . GLU B 1 86 ? -10.766 -32.656 -0.405 1 98.19 86 GLU B N 1
ATOM 3629 C CA . GLU B 1 86 ? -11.312 -33.344 0.774 1 98.19 86 GLU B CA 1
ATOM 3630 C C . GLU B 1 86 ? -12.727 -33.844 0.518 1 98.19 86 GLU B C 1
ATOM 3632 O O . GLU B 1 86 ? -13.055 -34.969 0.866 1 98.19 86 GLU B O 1
ATOM 3637 N N . LEU B 1 87 ? -13.531 -32.969 -0.012 1 98.25 87 LEU B N 1
ATOM 3638 C CA . LEU B 1 87 ? -14.898 -33.375 -0.333 1 98.25 87 LEU B CA 1
ATOM 3639 C C . LEU B 1 87 ? -14.914 -34.531 -1.319 1 98.25 87 LEU B C 1
ATOM 3641 O O . LEU B 1 87 ? -15.758 -35.438 -1.213 1 98.25 87 LEU B O 1
ATOM 3645 N N . SER B 1 88 ? -14.031 -34.5 -2.271 1 98.81 88 SER B N 1
ATOM 3646 C CA . SER B 1 88 ? -13.945 -35.562 -3.268 1 98.81 88 SER B CA 1
ATOM 3647 C C . SER B 1 88 ? -13.516 -36.875 -2.631 1 98.81 88 SER B C 1
ATOM 3649 O O . SER B 1 88 ? -14.07 -37.938 -2.945 1 98.81 88 SER B O 1
ATOM 3651 N N . LEU B 1 89 ? -12.531 -36.844 -1.771 1 98.75 89 LEU B N 1
ATOM 3652 C CA . LEU B 1 89 ? -12.086 -38.031 -1.056 1 98.75 89 LEU B CA 1
ATOM 3653 C C . LEU B 1 89 ? -13.211 -38.625 -0.2 1 98.75 89 LEU B C 1
ATOM 3655 O O . LEU B 1 89 ? -13.398 -39.844 -0.154 1 98.75 89 LEU B O 1
ATOM 3659 N N . SER B 1 90 ? -13.914 -37.719 0.477 1 98.38 90 SER B N 1
ATOM 3660 C CA . SER B 1 90 ? -15.039 -38.125 1.3 1 98.38 90 SER B CA 1
ATOM 3661 C C . SER B 1 90 ? -16.109 -38.812 0.458 1 98.38 90 SER B C 1
ATOM 3663 O O . SER B 1 90 ? -16.672 -39.844 0.859 1 98.38 90 SER B O 1
ATOM 3665 N N . GLU B 1 91 ? -16.406 -38.219 -0.656 1 98.5 91 GLU B N 1
ATOM 3666 C CA . GLU B 1 91 ? -17.391 -38.812 -1.579 1 98.5 91 GLU B CA 1
ATOM 3667 C C . GLU B 1 91 ? -16.953 -40.188 -2.045 1 98.5 91 GLU B C 1
ATOM 3669 O O . GLU B 1 91 ? -17.75 -41.125 -2.088 1 98.5 91 GLU B O 1
ATOM 3674 N N . MET B 1 92 ? -15.719 -40.312 -2.391 1 98.62 92 MET B N 1
ATOM 3675 C CA . MET B 1 92 ? -15.195 -41.594 -2.869 1 98.62 92 MET B CA 1
ATOM 3676 C C . MET B 1 92 ? -15.258 -42.656 -1.773 1 98.62 92 MET B C 1
ATOM 3678 O O . MET B 1 92 ? -15.617 -43.812 -2.035 1 98.62 92 MET B O 1
ATOM 3682 N N . ARG B 1 93 ? -14.906 -42.219 -0.616 1 98 93 ARG B N 1
ATOM 3683 C CA . ARG B 1 93 ? -15.016 -43.156 0.509 1 98 93 ARG B CA 1
ATOM 3684 C C . ARG B 1 93 ? -16.453 -43.625 0.693 1 98 93 ARG B C 1
ATOM 3686 O O . ARG B 1 93 ? -16.703 -44.812 0.891 1 98 93 ARG B O 1
ATOM 3693 N N . ALA B 1 94 ? -17.344 -42.719 0.631 1 98.06 94 ALA B N 1
ATOM 3694 C CA . ALA B 1 94 ? -18.75 -43.031 0.797 1 98.06 94 ALA B CA 1
ATOM 3695 C C . ALA B 1 94 ? -19.25 -43.969 -0.306 1 98.06 94 ALA B C 1
ATOM 3697 O O . ALA B 1 94 ? -20.156 -44.75 -0.088 1 98.06 94 ALA B O 1
ATOM 3698 N N . GLN B 1 95 ? -18.641 -43.906 -1.421 1 98.12 95 GLN B N 1
ATOM 3699 C CA . GLN B 1 95 ? -19.047 -44.688 -2.568 1 98.12 95 GLN B CA 1
ATOM 3700 C C . GLN B 1 95 ? -18.312 -46.031 -2.59 1 98.12 95 GLN B C 1
ATOM 3702 O O . GLN B 1 95 ? -18.422 -46.781 -3.555 1 98.12 95 GLN B O 1
ATOM 3707 N N . GLY B 1 96 ? -17.438 -46.188 -1.621 1 97.19 96 GLY B N 1
ATOM 3708 C CA . GLY B 1 96 ? -16.844 -47.531 -1.457 1 97.19 96 GLY B CA 1
ATOM 3709 C C . GLY B 1 96 ? -15.453 -47.625 -2.057 1 97.19 96 GLY B C 1
ATOM 3710 O O . GLY B 1 96 ? -14.875 -48.719 -2.107 1 97.19 96 GLY B O 1
ATOM 3711 N N . TRP B 1 97 ? -14.859 -46.531 -2.52 1 97 97 TRP B N 1
ATOM 3712 C CA . TRP B 1 97 ? -13.531 -46.562 -3.121 1 97 97 TRP B CA 1
ATOM 3713 C C . TRP B 1 97 ? -12.461 -46.844 -2.068 1 97 97 TRP B C 1
ATOM 3715 O O . TRP B 1 97 ? -11.344 -47.25 -2.4 1 97 97 TRP B O 1
ATOM 3725 N N . GLY B 1 98 ? -12.875 -46.594 -0.743 1 96.56 98 GLY B N 1
ATOM 3726 C CA . GLY B 1 98 ? -11.914 -46.781 0.339 1 96.56 98 GLY B CA 1
ATOM 3727 C C . GLY B 1 98 ? -10.891 -45.656 0.412 1 96.56 98 GLY B C 1
ATOM 3728 O O . GLY B 1 98 ? -11.102 -44.562 -0.152 1 96.56 98 GLY B O 1
ATOM 3729 N N . ALA B 1 99 ? -9.812 -45.875 1.207 1 97.25 99 ALA B N 1
ATOM 3730 C CA . ALA B 1 99 ? -8.719 -44.938 1.363 1 97.25 99 ALA B CA 1
ATOM 3731 C C . ALA B 1 99 ? -7.797 -44.938 0.152 1 97.25 99 ALA B C 1
ATOM 3733 O O . ALA B 1 99 ? -7.773 -45.906 -0.607 1 97.25 99 ALA B O 1
ATOM 3734 N N . PRO B 1 100 ? -7.082 -43.844 -0.089 1 98.38 100 PRO B N 1
ATOM 3735 C CA . PRO B 1 100 ? -6.105 -43.875 -1.178 1 98.38 100 PRO B CA 1
ATOM 3736 C C . PRO B 1 100 ? -5.176 -45.094 -1.098 1 98.38 100 PRO B C 1
ATOM 3738 O O . PRO B 1 100 ? -4.594 -45.344 -0.043 1 98.38 100 PRO B O 1
ATOM 3741 N N . PRO B 1 101 ? -5.047 -45.719 -2.133 1 98.12 101 PRO B N 1
ATOM 3742 C CA . PRO B 1 101 ? -4.266 -46.969 -2.121 1 98.12 101 PRO B CA 1
ATOM 3743 C C . PRO B 1 101 ? -2.76 -46.719 -2.074 1 98.12 101 PRO B C 1
ATOM 3745 O O . PRO B 1 101 ? -1.979 -47.656 -1.879 1 98.12 101 PRO B O 1
ATOM 3748 N N . ALA B 1 102 ? -2.316 -45.531 -2.305 1 98.19 102 ALA B N 1
ATOM 3749 C CA . ALA B 1 102 ? -0.924 -45.094 -2.227 1 98.19 102 ALA B CA 1
ATOM 3750 C C . ALA B 1 102 ? -0.825 -43.656 -1.729 1 98.19 102 ALA B C 1
ATOM 3752 O O . ALA B 1 102 ? -1.786 -42.875 -1.83 1 98.19 102 ALA B O 1
ATOM 3753 N N . ALA B 1 103 ? 0.343 -43.312 -1.187 1 98.5 103 ALA B N 1
ATOM 3754 C CA . ALA B 1 103 ? 0.581 -41.906 -0.859 1 98.5 103 ALA B CA 1
ATOM 3755 C C . ALA B 1 103 ? 0.539 -41.031 -2.111 1 98.5 103 ALA B C 1
ATOM 3757 O O . ALA B 1 103 ? 0.958 -41.469 -3.189 1 98.5 103 ALA B O 1
ATOM 3758 N N . PHE B 1 104 ? 0.014 -39.812 -1.973 1 98.81 104 PHE B N 1
ATOM 3759 C CA . PHE B 1 104 ? -0.07 -38.906 -3.125 1 98.81 104 PHE B CA 1
ATOM 3760 C C . PHE B 1 104 ? 0.101 -37.469 -2.697 1 98.81 104 PHE B C 1
ATOM 3762 O O . PHE B 1 104 ? 0.046 -37.156 -1.508 1 98.81 104 PHE B O 1
ATOM 3769 N N . CYS B 1 105 ? 0.405 -36.625 -3.631 1 98.81 105 CYS B N 1
ATOM 3770 C CA . CYS B 1 105 ? 0.543 -35.188 -3.426 1 98.81 105 CYS B CA 1
ATOM 3771 C C . CYS B 1 105 ? -0.051 -34.406 -4.594 1 98.81 105 CYS B C 1
ATOM 3773 O O . CYS B 1 105 ? 0.38 -34.594 -5.738 1 98.81 105 CYS B O 1
ATOM 3775 N N . VAL B 1 106 ? -1.091 -33.625 -4.277 1 98.81 106 VAL B N 1
ATOM 3776 C CA . VAL B 1 106 ? -1.615 -32.719 -5.285 1 98.81 106 VAL B CA 1
ATOM 3777 C C . VAL B 1 106 ? -0.778 -31.453 -5.312 1 98.81 106 VAL B C 1
ATOM 3779 O O . VAL B 1 106 ? -0.5 -30.859 -4.262 1 98.81 106 VAL B O 1
ATOM 3782 N N . LEU B 1 107 ? -0.399 -31.078 -6.535 1 98.25 107 LEU B N 1
ATOM 3783 C CA . LEU B 1 107 ? 0.385 -29.859 -6.75 1 98.25 107 LEU B CA 1
ATOM 3784 C C . LEU B 1 107 ? -0.468 -28.766 -7.383 1 98.25 107 LEU B C 1
ATOM 3786 O O . LEU B 1 107 ? -1.315 -29.047 -8.234 1 98.25 107 LEU B O 1
ATOM 3790 N N . VAL B 1 108 ? -0.27 -27.578 -6.926 1 97.62 108 VAL B N 1
ATOM 3791 C CA . VAL B 1 108 ? -0.716 -26.406 -7.691 1 97.62 108 VAL B CA 1
ATOM 3792 C C . VAL B 1 108 ? 0.422 -25.906 -8.578 1 97.62 108 VAL B C 1
ATOM 3794 O O . VAL B 1 108 ? 1.588 -25.938 -8.172 1 97.62 108 VAL B O 1
ATOM 3797 N N . LEU B 1 109 ? 0.116 -25.453 -9.781 1 96.62 109 LEU B N 1
ATOM 3798 C CA . LEU B 1 109 ? 1.119 -25.047 -10.766 1 96.62 109 LEU B CA 1
ATOM 3799 C C . LEU B 1 109 ? 0.928 -23.594 -11.172 1 96.62 109 LEU B C 1
ATOM 3801 O O . LEU B 1 109 ? -0.067 -22.969 -10.805 1 96.62 109 LEU B O 1
ATOM 3805 N N . GLY B 1 110 ? 1.839 -23.016 -11.867 1 94.44 110 GLY B N 1
ATOM 3806 C CA . GLY B 1 110 ? 1.734 -21.703 -12.492 1 94.44 110 GLY B CA 1
ATOM 3807 C C . GLY B 1 110 ? 1.617 -20.578 -11.484 1 94.44 110 GLY B C 1
ATOM 3808 O O . GLY B 1 110 ? 2.385 -20.5 -10.523 1 94.44 110 GLY B O 1
ATOM 3809 N N . SER B 1 111 ? 0.633 -19.672 -11.805 1 95.5 111 SER B N 1
ATOM 3810 C CA . SER B 1 111 ? 0.477 -18.469 -10.969 1 95.5 111 SER B CA 1
ATOM 3811 C C . SER B 1 111 ? 0.057 -18.844 -9.555 1 95.5 111 SER B C 1
ATOM 3813 O O . SER B 1 111 ? 0.415 -18.156 -8.594 1 95.5 111 SER B O 1
ATOM 3815 N N . GLY B 1 112 ? -0.686 -19.906 -9.453 1 95.94 112 GLY B N 1
ATOM 3816 C CA . GLY B 1 112 ? -1.048 -20.391 -8.125 1 95.94 112 GLY B CA 1
ATOM 3817 C C . GLY B 1 112 ? 0.148 -20.828 -7.305 1 95.94 112 GLY B C 1
ATOM 3818 O O . GLY B 1 112 ? 0.273 -20.469 -6.133 1 95.94 112 GLY B O 1
ATOM 3819 N N . ALA B 1 113 ? 1.04 -21.516 -7.938 1 96.5 113 ALA B N 1
ATOM 3820 C CA . ALA B 1 113 ? 2.242 -22 -7.258 1 96.5 113 ALA B CA 1
ATOM 3821 C C . ALA B 1 113 ? 3.131 -20.828 -6.836 1 96.5 113 ALA B C 1
ATOM 3823 O O . ALA B 1 113 ? 3.812 -20.906 -5.809 1 96.5 113 ALA B O 1
ATOM 3824 N N . ARG B 1 114 ? 3.051 -19.781 -7.613 1 96.31 114 ARG B N 1
ATOM 3825 C CA . ARG B 1 114 ? 3.898 -18.625 -7.344 1 96.31 114 ARG B CA 1
ATOM 3826 C C . ARG B 1 114 ? 3.213 -17.656 -6.387 1 96.31 114 ARG B C 1
ATOM 3828 O O . ARG B 1 114 ? 3.795 -16.641 -6.004 1 96.31 114 ARG B O 1
ATOM 3835 N N . HIS B 1 115 ? 1.992 -17.906 -5.984 1 96.75 115 HIS B N 1
ATOM 3836 C CA . HIS B 1 115 ? 1.175 -17 -5.184 1 96.75 115 HIS B CA 1
ATOM 3837 C C . HIS B 1 115 ? 1.008 -15.656 -5.871 1 96.75 115 HIS B C 1
ATOM 3839 O O . HIS B 1 115 ? 1.164 -14.609 -5.238 1 96.75 115 HIS B O 1
ATOM 3845 N N . GLU B 1 116 ? 0.752 -15.703 -7.168 1 97.5 116 GLU B N 1
ATOM 3846 C CA . GLU B 1 116 ? 0.631 -14.492 -7.98 1 97.5 116 GLU B CA 1
ATOM 3847 C C . GLU B 1 116 ? -0.688 -14.477 -8.75 1 97.5 116 GLU B C 1
ATOM 3849 O O . GLU B 1 116 ? -0.816 -13.773 -9.758 1 97.5 116 GLU B O 1
ATOM 3854 N N . SER B 1 117 ? -1.646 -15.297 -8.234 1 97.31 117 SER B N 1
ATOM 3855 C CA . SER B 1 117 ? -2.959 -15.297 -8.875 1 97.31 117 SER B CA 1
ATOM 3856 C C . SER B 1 117 ? -3.699 -13.992 -8.609 1 97.31 117 SER B C 1
ATOM 3858 O O . SER B 1 117 ? -3.596 -13.422 -7.52 1 97.31 117 SER B O 1
ATOM 3860 N N . LEU B 1 118 ? -4.324 -13.539 -9.633 1 97.38 118 LEU B N 1
ATOM 3861 C CA . LEU B 1 118 ? -5.297 -12.461 -9.469 1 97.38 118 LEU B CA 1
ATOM 3862 C C . LEU B 1 118 ? -6.723 -13 -9.547 1 97.38 118 LEU B C 1
ATOM 3864 O O . LEU B 1 118 ? -7.016 -14.07 -9.016 1 97.38 118 LEU B O 1
ATOM 3868 N N . LEU B 1 119 ? -7.609 -12.211 -10.102 1 96.5 119 LEU B N 1
ATOM 3869 C CA . LEU B 1 119 ? -8.992 -12.672 -10.102 1 96.5 119 LEU B CA 1
ATOM 3870 C C . LEU B 1 119 ? -9.258 -13.586 -11.297 1 96.5 119 LEU B C 1
ATOM 3872 O O . LEU B 1 119 ? -8.758 -13.328 -12.398 1 96.5 119 LEU B O 1
ATOM 3876 N N . ALA B 1 120 ? -9.938 -14.664 -11.102 1 90.62 120 ALA B N 1
ATOM 3877 C CA . ALA B 1 120 ? -10.508 -15.594 -12.078 1 90.62 120 ALA B CA 1
ATOM 3878 C C . ALA B 1 120 ? -9.414 -16.359 -12.812 1 90.62 120 ALA B C 1
ATOM 3880 O O . ALA B 1 120 ? -9.422 -16.438 -14.047 1 90.62 120 ALA B O 1
ATOM 3881 N N . PRO B 1 121 ? -8.492 -16.938 -12.109 1 92.06 121 PRO B N 1
ATOM 3882 C CA . PRO B 1 121 ? -7.57 -17.844 -12.789 1 92.06 121 PRO B CA 1
ATOM 3883 C C . PRO B 1 121 ? -8.211 -19.172 -13.156 1 92.06 121 PRO B C 1
ATOM 3885 O O . PRO B 1 121 ? -9.234 -19.547 -12.57 1 92.06 121 PRO B O 1
ATOM 3888 N N . ASP B 1 122 ? -7.652 -19.812 -14.148 1 94.69 122 ASP B N 1
ATOM 3889 C CA . ASP B 1 122 ? -8.047 -21.203 -14.367 1 94.69 122 ASP B CA 1
ATOM 3890 C C . ASP B 1 122 ? -7.27 -22.156 -13.453 1 94.69 122 ASP B C 1
ATOM 3892 O O . ASP B 1 122 ? -6.426 -21.703 -12.672 1 94.69 122 ASP B O 1
ATOM 3896 N N . GLN B 1 123 ? -7.695 -23.391 -13.414 1 96.44 123 GLN B N 1
ATOM 3897 C CA . GLN B 1 123 ? -7.016 -24.359 -12.555 1 96.44 123 GLN B CA 1
ATOM 3898 C C . GLN B 1 123 ? -5.809 -24.969 -13.25 1 96.44 123 GLN B C 1
ATOM 3900 O O . GLN B 1 123 ? -5.887 -25.344 -14.422 1 96.44 123 GLN B O 1
ATOM 3905 N N . ASP B 1 124 ? -4.727 -24.953 -12.648 1 96.31 124 ASP B N 1
ATOM 3906 C CA . ASP B 1 124 ? -3.512 -25.656 -13.031 1 96.31 124 ASP B CA 1
ATOM 3907 C C . ASP B 1 124 ? -2.994 -26.516 -11.891 1 96.31 124 ASP B C 1
ATOM 3909 O O . ASP B 1 124 ? -2.547 -26 -10.867 1 96.31 124 ASP B O 1
ATOM 3913 N N . ASN B 1 125 ? -3.012 -27.812 -12.086 1 98.06 125 ASN B N 1
ATOM 3914 C CA . ASN B 1 125 ? -2.592 -28.703 -11.008 1 98.06 125 ASN B CA 1
ATOM 3915 C C . ASN B 1 125 ? -2.031 -30.016 -11.547 1 98.06 125 ASN B C 1
ATOM 3917 O O . ASN B 1 125 ? -2.156 -30.297 -12.742 1 98.06 125 ASN B O 1
ATOM 3921 N N . ALA B 1 126 ? -1.388 -30.734 -10.742 1 98.25 126 ALA B N 1
ATOM 3922 C CA . ALA B 1 126 ? -0.8 -32.031 -11.023 1 98.25 126 ALA B CA 1
ATOM 3923 C C . ALA B 1 126 ? -0.82 -32.938 -9.781 1 98.25 126 ALA B C 1
ATOM 3925 O O . ALA B 1 126 ? -1.222 -32.5 -8.703 1 98.25 126 ALA B O 1
ATOM 3926 N N . MET B 1 127 ? -0.504 -34.156 -10.008 1 98.75 127 MET B N 1
ATOM 3927 C CA . MET B 1 127 ? -0.497 -35.125 -8.898 1 98.75 127 MET B CA 1
ATOM 3928 C C . MET B 1 127 ? 0.714 -36.031 -8.977 1 98.75 127 MET B C 1
ATOM 3930 O O . MET B 1 127 ? 1.088 -36.5 -10.062 1 98.75 127 MET B O 1
ATOM 3934 N N . ILE B 1 128 ? 1.351 -36.156 -7.867 1 98.75 128 ILE B N 1
ATOM 3935 C CA . ILE B 1 128 ? 2.416 -37.156 -7.727 1 98.75 128 ILE B CA 1
ATOM 3936 C C . ILE B 1 128 ? 1.929 -38.312 -6.863 1 98.75 128 ILE B C 1
ATOM 3938 O O . ILE B 1 128 ? 1.39 -38.094 -5.773 1 98.75 128 ILE B O 1
ATOM 3942 N N . ILE B 1 129 ? 2.109 -39.5 -7.387 1 98.69 129 ILE B N 1
ATOM 3943 C CA . ILE B 1 129 ? 1.753 -40.719 -6.645 1 98.69 129 ILE B CA 1
ATOM 3944 C C . ILE B 1 129 ? 3.018 -41.5 -6.285 1 98.69 129 ILE B C 1
ATOM 3946 O O . ILE B 1 129 ? 3.934 -41.594 -7.105 1 98.69 129 ILE B O 1
ATOM 3950 N N . ALA B 1 130 ? 3.043 -41.969 -5.07 1 98.5 130 ALA B N 1
ATOM 3951 C CA . ALA B 1 130 ? 4.148 -42.844 -4.691 1 98.5 130 ALA B CA 1
ATOM 3952 C C . ALA B 1 130 ? 4.25 -44.031 -5.641 1 98.5 130 ALA B C 1
ATOM 3954 O O . ALA B 1 130 ? 3.236 -44.562 -6.113 1 98.5 130 ALA B O 1
ATOM 3955 N N . ASP B 1 131 ? 5.469 -44.531 -5.832 1 98.12 131 ASP B N 1
ATOM 3956 C CA . ASP B 1 131 ? 5.684 -45.625 -6.789 1 98.12 131 ASP B CA 1
ATOM 3957 C C . ASP B 1 131 ? 4.961 -46.875 -6.348 1 98.12 131 ASP B C 1
ATOM 3959 O O . ASP B 1 131 ? 4.918 -47.188 -5.156 1 98.12 131 ASP B O 1
ATOM 3963 N N . TYR B 1 132 ? 4.43 -47.594 -7.234 1 97.88 132 TYR B N 1
ATOM 3964 C CA . TYR B 1 132 ? 3.748 -48.844 -7.027 1 97.88 132 TYR B CA 1
ATOM 3965 C C . TYR B 1 132 ? 4.016 -49.812 -8.18 1 97.88 132 TYR B C 1
ATOM 3967 O O . TYR B 1 132 ? 4.434 -49.375 -9.266 1 97.88 132 TYR B O 1
ATOM 3975 N N . PRO B 1 133 ? 3.811 -51.094 -8.008 1 97.25 133 PRO B N 1
ATOM 3976 C CA . PRO B 1 133 ? 4.062 -52.062 -9.086 1 97.25 133 PRO B CA 1
ATOM 3977 C C . PRO B 1 133 ? 3.115 -51.875 -10.266 1 97.25 133 PRO B C 1
ATOM 3979 O O . PRO B 1 133 ? 1.93 -51.594 -10.078 1 97.25 133 PRO B O 1
ATOM 3982 N N . ASP B 1 134 ? 3.566 -52.156 -11.477 1 96.56 134 ASP B N 1
ATOM 3983 C CA . ASP B 1 134 ? 2.797 -52.031 -12.711 1 96.56 134 ASP B CA 1
ATOM 3984 C C . ASP B 1 134 ? 1.521 -52.875 -12.656 1 96.56 134 ASP B C 1
ATOM 3986 O O . ASP B 1 134 ? 0.492 -52.469 -13.211 1 96.56 134 ASP B O 1
ATOM 3990 N N . ALA B 1 135 ? 1.677 -53.969 -11.969 1 97 135 ALA B N 1
ATOM 3991 C CA . ALA B 1 135 ? 0.547 -54.875 -11.891 1 97 135 ALA B CA 1
ATOM 3992 C C . ALA B 1 135 ? -0.649 -54.25 -11.203 1 97 135 ALA B C 1
ATOM 3994 O O . ALA B 1 135 ? -1.794 -54.656 -11.414 1 97 135 ALA B O 1
ATOM 3995 N N . ARG B 1 136 ? -0.373 -53.125 -10.469 1 97.56 136 ARG B N 1
ATOM 3996 C CA . ARG B 1 136 ? -1.441 -52.469 -9.719 1 97.56 136 ARG B CA 1
ATOM 3997 C C . ARG B 1 136 ? -1.846 -51.156 -10.367 1 97.56 136 ARG B C 1
ATOM 3999 O O . ARG B 1 136 ? -2.615 -50.375 -9.797 1 97.56 136 ARG B O 1
ATOM 4006 N N . HIS B 1 137 ? -1.393 -50.938 -11.555 1 97.19 137 HIS B N 1
ATOM 4007 C CA . HIS B 1 137 ? -1.549 -49.625 -12.188 1 97.19 137 HIS B CA 1
ATOM 4008 C C . HIS B 1 137 ? -3.021 -49.312 -12.414 1 97.19 137 HIS B C 1
ATOM 4010 O O . HIS B 1 137 ? -3.467 -48.188 -12.109 1 97.19 137 HIS B O 1
ATOM 4016 N N . THR B 1 138 ? -3.75 -50.156 -12.945 1 96.88 138 THR B N 1
ATOM 4017 C CA . THR B 1 138 ? -5.148 -49.906 -13.273 1 96.88 138 THR B CA 1
ATOM 4018 C C . THR B 1 138 ? -5.945 -49.562 -12.023 1 96.88 138 THR B C 1
ATOM 4020 O O . THR B 1 138 ? -6.746 -48.625 -12.039 1 96.88 138 THR B O 1
ATOM 4023 N N . GLU B 1 139 ? -5.668 -50.25 -11 1 96.88 139 GLU B N 1
ATOM 4024 C CA . GLU B 1 139 ? -6.359 -50.031 -9.734 1 96.88 139 GLU B CA 1
ATOM 4025 C C . GLU B 1 139 ? -5.973 -48.656 -9.125 1 96.88 139 GLU B C 1
ATOM 4027 O O . GLU B 1 139 ? -6.84 -47.844 -8.812 1 96.88 139 GLU B O 1
ATOM 4032 N N . ILE B 1 140 ? -4.676 -48.531 -9.016 1 98.06 140 ILE B N 1
ATOM 4033 C CA . ILE B 1 140 ? -4.176 -47.375 -8.289 1 98.06 140 ILE B CA 1
ATOM 4034 C C . ILE B 1 140 ? -4.391 -46.094 -9.117 1 98.06 140 ILE B C 1
ATOM 4036 O O . ILE B 1 140 ? -4.926 -45.094 -8.617 1 98.06 140 ILE B O 1
ATOM 4040 N N . ASP B 1 141 ? -4.012 -46.094 -10.352 1 97.94 141 ASP B N 1
ATOM 4041 C CA . ASP B 1 141 ? -4.23 -44.938 -11.195 1 97.94 141 ASP B CA 1
ATOM 4042 C C . ASP B 1 141 ? -5.719 -44.625 -11.352 1 97.94 141 ASP B C 1
ATOM 4044 O O . ASP B 1 141 ? -6.117 -43.469 -11.469 1 97.94 141 ASP B O 1
ATOM 4048 N N . GLY B 1 142 ? -6.484 -45.688 -11.445 1 98.06 142 GLY B N 1
ATOM 4049 C CA . GLY B 1 142 ? -7.926 -45.5 -11.516 1 98.06 142 GLY B CA 1
ATOM 4050 C C . GLY B 1 142 ? -8.484 -44.719 -10.336 1 98.06 142 GLY B C 1
ATOM 4051 O O . GLY B 1 142 ? -9.359 -43.875 -10.508 1 98.06 142 GLY B O 1
ATOM 4052 N N . TYR B 1 143 ? -8.008 -45.062 -9.156 1 98.5 143 TYR B N 1
ATOM 4053 C CA . TYR B 1 143 ? -8.414 -44.312 -7.965 1 98.5 143 TYR B CA 1
ATOM 4054 C C . TYR B 1 143 ? -8.094 -42.844 -8.094 1 98.5 143 TYR B C 1
ATOM 4056 O O . TYR B 1 143 ? -8.953 -42 -7.852 1 98.5 143 TYR B O 1
ATOM 4064 N N . PHE B 1 144 ? -6.895 -42.562 -8.492 1 98.75 144 PHE B N 1
ATOM 4065 C CA . PHE B 1 144 ? -6.43 -41.188 -8.492 1 98.75 144 PHE B CA 1
ATOM 4066 C C . PHE B 1 144 ? -6.973 -40.438 -9.703 1 98.75 144 PHE B C 1
ATOM 4068 O O . PHE B 1 144 ? -7.145 -39.219 -9.664 1 98.75 144 PHE B O 1
ATOM 4075 N N . GLN B 1 145 ? -7.25 -41.125 -10.828 1 98.56 145 GLN B N 1
ATOM 4076 C CA . GLN B 1 145 ? -7.996 -40.5 -11.922 1 98.56 145 GLN B CA 1
ATOM 4077 C C . GLN B 1 145 ? -9.359 -40 -11.453 1 98.56 145 GLN B C 1
ATOM 4079 O O . GLN B 1 145 ? -9.766 -38.875 -11.766 1 98.56 145 GLN B O 1
ATOM 4084 N N . SER B 1 146 ? -10.023 -40.875 -10.703 1 98.62 146 SER B N 1
ATOM 4085 C CA . SER B 1 146 ? -11.336 -40.5 -10.18 1 98.62 146 SER B CA 1
ATOM 4086 C C . SER B 1 146 ? -11.242 -39.312 -9.234 1 98.62 146 SER B C 1
ATOM 4088 O O . SER B 1 146 ? -12.078 -38.406 -9.289 1 98.62 146 SER B O 1
ATOM 4090 N N . LEU B 1 147 ? -10.227 -39.344 -8.398 1 98.81 147 LEU B N 1
ATOM 4091 C CA . LEU B 1 147 ? -10.016 -38.219 -7.5 1 98.81 147 LEU B CA 1
ATOM 4092 C C . LEU B 1 147 ? -9.766 -36.938 -8.281 1 98.81 147 LEU B C 1
ATOM 4094 O O . LEU B 1 147 ? -10.375 -35.906 -8 1 98.81 147 LEU B O 1
ATOM 4098 N N . GLY B 1 148 ? -8.844 -36.969 -9.281 1 98.75 148 GLY B N 1
ATOM 4099 C CA . GLY B 1 148 ? -8.547 -35.812 -10.117 1 98.75 148 GLY B CA 1
ATOM 4100 C C . GLY B 1 148 ? -9.766 -35.281 -10.82 1 98.75 148 GLY B C 1
ATOM 4101 O O . GLY B 1 148 ? -9.961 -34.062 -10.875 1 98.75 148 GLY B O 1
ATOM 4102 N N . GLU B 1 149 ? -10.594 -36.156 -11.336 1 98.75 149 GLU B N 1
ATOM 4103 C CA . GLU B 1 149 ? -11.805 -35.719 -12.039 1 98.75 149 GLU B CA 1
ATOM 4104 C C . GLU B 1 149 ? -12.781 -35.031 -11.094 1 98.75 149 GLU B C 1
ATOM 4106 O O . GLU B 1 149 ? -13.367 -34 -11.445 1 98.75 149 GLU B O 1
ATOM 4111 N N . ARG B 1 150 ? -12.922 -35.625 -9.953 1 98.75 150 ARG B N 1
ATOM 4112 C CA . ARG B 1 150 ? -13.914 -35.125 -9.008 1 98.75 150 ARG B CA 1
ATOM 4113 C C . ARG B 1 150 ? -13.531 -33.75 -8.477 1 98.75 150 ARG B C 1
ATOM 4115 O O . ARG B 1 150 ? -14.336 -32.812 -8.484 1 98.75 150 ARG B O 1
ATOM 4122 N N . PHE B 1 151 ? -12.266 -33.594 -8.016 1 98.75 151 PHE B N 1
ATOM 4123 C CA . PHE B 1 151 ? -11.961 -32.312 -7.398 1 98.75 151 PHE B CA 1
ATOM 4124 C C . PHE B 1 151 ? -11.828 -31.219 -8.453 1 98.75 151 PHE B C 1
ATOM 4126 O O . PHE B 1 151 ? -12.164 -30.062 -8.195 1 98.75 151 PHE B O 1
ATOM 4133 N N . THR B 1 152 ? -11.359 -31.531 -9.68 1 98.81 152 THR B N 1
ATOM 4134 C CA . THR B 1 152 ? -11.305 -30.516 -10.719 1 98.81 152 THR B CA 1
ATOM 4135 C C . THR B 1 152 ? -12.711 -30.109 -11.164 1 98.81 152 THR B C 1
ATOM 4137 O O . THR B 1 152 ? -12.961 -28.938 -11.461 1 98.81 152 THR B O 1
ATOM 4140 N N . ALA B 1 153 ? -13.609 -31.062 -11.203 1 98.75 153 ALA B N 1
ATOM 4141 C CA . ALA B 1 153 ? -15 -30.766 -11.523 1 98.75 153 ALA B CA 1
ATOM 4142 C C . ALA B 1 153 ? -15.633 -29.875 -10.453 1 98.75 153 ALA B C 1
ATOM 4144 O O . ALA B 1 153 ? -16.406 -28.969 -10.766 1 98.75 153 ALA B O 1
ATOM 4145 N N . ARG B 1 154 ? -15.344 -30.203 -9.195 1 98.69 154 ARG B N 1
ATOM 4146 C CA . ARG B 1 154 ? -15.859 -29.391 -8.094 1 98.69 154 ARG B CA 1
ATOM 4147 C C . ARG B 1 154 ? -15.359 -27.969 -8.18 1 98.69 154 ARG B C 1
ATOM 4149 O O . ARG B 1 154 ? -16.109 -27.016 -7.934 1 98.69 154 ARG B O 1
ATOM 4156 N N . LEU B 1 155 ? -14.078 -27.828 -8.469 1 98.62 155 LEU B N 1
ATOM 4157 C CA . LEU B 1 155 ? -13.5 -26.5 -8.617 1 98.62 155 LEU B CA 1
ATOM 4158 C C . LEU B 1 155 ? -14.148 -25.734 -9.773 1 98.62 155 LEU B C 1
ATOM 4160 O O . LEU B 1 155 ? -14.461 -24.562 -9.656 1 98.62 155 LEU B O 1
ATOM 4164 N N . ASP B 1 156 ? -14.359 -26.438 -10.898 1 98.5 156 ASP B N 1
ATOM 4165 C CA . ASP B 1 156 ? -15.016 -25.828 -12.055 1 98.5 156 ASP B CA 1
ATOM 4166 C C . ASP B 1 156 ? -16.422 -25.359 -11.703 1 98.5 156 ASP B C 1
ATOM 4168 O O . ASP B 1 156 ? -16.812 -24.234 -12.031 1 98.5 156 ASP B O 1
ATOM 4172 N N . ALA B 1 157 ? -17.125 -26.203 -11.016 1 98.25 157 ALA B N 1
ATOM 4173 C CA . ALA B 1 157 ? -18.484 -25.875 -10.602 1 98.25 157 ALA B CA 1
ATOM 4174 C C . ALA B 1 157 ? -18.5 -24.688 -9.648 1 98.25 157 ALA B C 1
ATOM 4176 O O . ALA B 1 157 ? -19.453 -23.906 -9.633 1 98.25 157 ALA B O 1
ATOM 4177 N N . ALA B 1 158 ? -17.438 -24.578 -8.914 1 97.38 158 ALA B N 1
ATOM 4178 C CA . ALA B 1 158 ? -17.328 -23.5 -7.926 1 97.38 158 ALA B CA 1
ATOM 4179 C C . ALA B 1 158 ? -16.922 -22.188 -8.578 1 97.38 158 ALA B C 1
ATOM 4181 O O . ALA B 1 158 ? -17.062 -21.125 -7.977 1 97.38 158 ALA B O 1
ATOM 4182 N N . GLY B 1 159 ? -16.406 -22.266 -9.797 1 96.31 159 GLY B N 1
ATOM 4183 C CA . GLY B 1 159 ? -16.078 -21.016 -10.492 1 96.31 159 GLY B CA 1
ATOM 4184 C C . GLY B 1 159 ? -14.625 -20.922 -10.898 1 96.31 159 GLY B C 1
ATOM 4185 O O . GLY B 1 159 ? -14.195 -19.922 -11.469 1 96.31 159 GLY B O 1
ATOM 4186 N N . ILE B 1 160 ? -13.789 -21.875 -10.57 1 97.56 160 ILE B N 1
ATOM 4187 C CA . ILE B 1 160 ? -12.43 -21.969 -11.078 1 97.56 160 ILE B CA 1
ATOM 4188 C C . ILE B 1 160 ? -12.383 -22.891 -12.289 1 97.56 160 ILE B C 1
ATOM 4190 O O . ILE B 1 160 ? -12.305 -24.109 -12.141 1 97.56 160 ILE B O 1
ATOM 4194 N N . PRO B 1 161 ? -12.352 -22.344 -13.43 1 97.56 161 PRO B N 1
ATOM 4195 C CA . PRO B 1 161 ? -12.617 -23.125 -14.633 1 97.56 161 PRO B CA 1
ATOM 4196 C C . PRO B 1 161 ? -11.5 -24.125 -14.938 1 97.56 161 PRO B C 1
ATOM 4198 O O . PRO B 1 161 ? -10.352 -23.922 -14.531 1 97.56 161 PRO B O 1
ATOM 4201 N N . LEU B 1 162 ? -11.875 -25.141 -15.656 1 97.88 162 LEU B N 1
ATOM 4202 C CA . LEU B 1 162 ? -10.891 -26.094 -16.172 1 97.88 162 LEU B CA 1
ATOM 4203 C C . LEU B 1 162 ? -9.875 -25.406 -17.062 1 97.88 162 LEU B C 1
ATOM 4205 O O . LEU B 1 162 ? -10.211 -24.453 -17.766 1 97.88 162 LEU B O 1
ATOM 4209 N N . CYS B 1 163 ? -8.688 -25.875 -16.938 1 95.69 163 CYS B N 1
ATOM 4210 C CA . CYS B 1 163 ? -7.645 -25.344 -17.797 1 95.69 163 CYS B CA 1
ATOM 4211 C C . CYS B 1 163 ? -7.84 -25.781 -19.234 1 95.69 163 CYS B C 1
ATOM 4213 O O . CYS B 1 163 ? -7.906 -26.969 -19.516 1 95.69 163 CYS B O 1
ATOM 4215 N N . GLN B 1 164 ? -7.824 -24.875 -20.141 1 92.25 164 GLN B N 1
ATOM 4216 C CA . GLN B 1 164 ? -8.031 -25.188 -21.547 1 92.25 164 GLN B CA 1
ATOM 4217 C C . GLN B 1 164 ? -6.855 -25.984 -22.109 1 92.25 164 GLN B C 1
ATOM 4219 O O . GLN B 1 164 ? -7.016 -26.75 -23.062 1 92.25 164 GLN B O 1
ATOM 4224 N N . GLY B 1 165 ? -5.746 -25.812 -21.5 1 91.81 165 GLY B N 1
ATOM 4225 C CA . GLY B 1 165 ? -4.559 -26.531 -21.922 1 91.81 165 GLY B CA 1
ATOM 4226 C C . GLY B 1 165 ? -4.461 -27.922 -21.312 1 91.81 165 GLY B C 1
ATOM 4227 O O . GLY B 1 165 ? -3.488 -28.641 -21.547 1 91.81 165 GLY B O 1
ATOM 4228 N N . HIS B 1 166 ? -5.418 -28.25 -20.516 1 94.81 166 HIS B N 1
ATOM 4229 C CA . HIS B 1 166 ? -5.562 -29.578 -19.938 1 94.81 166 HIS B CA 1
ATOM 4230 C C . HIS B 1 166 ? -4.422 -29.875 -18.969 1 94.81 166 HIS B C 1
ATOM 4232 O O . HIS B 1 166 ? -3.926 -31 -18.922 1 94.81 166 HIS B O 1
ATOM 4238 N N . VAL B 1 167 ? -3.955 -28.891 -18.344 1 95.94 167 VAL B N 1
ATOM 4239 C CA . VAL B 1 167 ? -2.936 -29.031 -17.297 1 95.94 167 VAL B CA 1
ATOM 4240 C C . VAL B 1 167 ? -3.6 -29.312 -15.953 1 95.94 167 VAL B C 1
ATOM 4242 O O . VAL B 1 167 ? -3.656 -28.422 -15.094 1 95.94 167 VAL B O 1
ATOM 4245 N N . MET B 1 168 ? -4.008 -30.547 -15.766 1 98.06 168 MET B N 1
ATOM 4246 C CA . MET B 1 168 ? -4.719 -30.922 -14.555 1 98.06 168 MET B CA 1
ATOM 4247 C C . MET B 1 168 ? -4.441 -32.375 -14.195 1 98.06 168 MET B C 1
ATOM 4249 O O . MET B 1 168 ? -4.281 -33.219 -15.086 1 98.06 168 MET B O 1
ATOM 4253 N N . ALA B 1 169 ? -4.594 -32.688 -12.961 1 97.94 169 ALA B N 1
ATOM 4254 C CA . ALA B 1 169 ? -4.316 -34.031 -12.422 1 97.94 169 ALA B CA 1
ATOM 4255 C C . ALA B 1 169 ? -5.32 -35.031 -12.938 1 97.94 169 ALA B C 1
ATOM 4257 O O . ALA B 1 169 ? -5.094 -36.25 -12.836 1 97.94 169 ALA B O 1
ATOM 4258 N N . ARG B 1 170 ? -6.496 -34.562 -13.484 1 97.62 170 ARG B N 1
ATOM 4259 C CA . ARG B 1 170 ? -7.484 -35.5 -14.039 1 97.62 170 ARG B CA 1
ATOM 4260 C C . ARG B 1 170 ? -6.949 -36.188 -15.281 1 97.62 170 ARG B C 1
ATOM 4262 O O . ARG B 1 170 ? -7.488 -37.219 -15.703 1 97.62 170 ARG B O 1
ATOM 4269 N N . PHE B 1 171 ? -5.91 -35.656 -15.898 1 97.06 171 PHE B N 1
ATOM 4270 C CA . PHE B 1 171 ? -5.316 -36.219 -17.094 1 97.06 171 PHE B CA 1
ATOM 4271 C C . PHE B 1 171 ? -4.035 -37 -16.766 1 97.06 171 PHE B C 1
ATOM 4273 O O . PHE B 1 171 ? -3.244 -36.531 -15.93 1 97.06 171 PHE B O 1
ATOM 4280 N N . PRO B 1 172 ? -3.771 -38.062 -17.469 1 96.5 172 PRO B N 1
ATOM 4281 C CA . PRO B 1 172 ? -2.605 -38.875 -17.156 1 96.5 172 PRO B CA 1
ATOM 4282 C C . PRO B 1 172 ? -1.285 -38.125 -17.312 1 96.5 172 PRO B C 1
ATOM 4284 O O . PRO B 1 172 ? -0.32 -38.406 -16.594 1 96.5 172 PRO B O 1
ATOM 4287 N N . MET B 1 173 ? -1.253 -37.188 -18.172 1 94.81 173 MET B N 1
ATOM 4288 C CA . MET B 1 173 ? -0.04 -36.406 -18.422 1 94.81 173 MET B CA 1
ATOM 4289 C C . MET B 1 173 ? 0.394 -35.656 -17.172 1 94.81 173 MET B C 1
ATOM 4291 O O . MET B 1 173 ? 1.582 -35.406 -16.984 1 94.81 173 MET B O 1
ATOM 4295 N N . TRP B 1 174 ? -0.531 -35.375 -16.312 1 97.5 174 TRP B N 1
ATOM 4296 C CA . TRP B 1 174 ? -0.254 -34.531 -15.148 1 97.5 174 TRP B CA 1
ATOM 4297 C C . TRP B 1 174 ? -0.52 -35.281 -13.852 1 97.5 174 TRP B C 1
ATOM 4299 O O . TRP B 1 174 ? -0.641 -34.688 -12.781 1 97.5 174 TRP B O 1
ATOM 4309 N N . ARG B 1 175 ? -0.678 -36.562 -13.898 1 98.25 175 ARG B N 1
ATOM 4310 C CA . ARG B 1 175 ? -0.836 -37.5 -12.797 1 98.25 175 ARG B CA 1
ATOM 4311 C C . ARG B 1 175 ? 0.064 -38.719 -12.984 1 98.25 175 ARG B C 1
ATOM 4313 O O . ARG B 1 175 ? -0.181 -39.531 -13.859 1 98.25 175 ARG B O 1
ATOM 4320 N N . LYS B 1 176 ? 1.093 -38.812 -12.164 1 97.25 176 LYS B N 1
ATOM 4321 C CA . LYS B 1 176 ? 2.096 -39.875 -12.383 1 97.25 176 LYS B CA 1
ATOM 4322 C C . LYS B 1 176 ? 2.748 -40.281 -11.07 1 97.25 176 LYS B C 1
ATOM 4324 O O . LYS B 1 176 ? 2.742 -39.531 -10.102 1 97.25 176 LYS B O 1
ATOM 4329 N N . ARG B 1 177 ? 3.361 -41.562 -11.141 1 97.88 177 ARG B N 1
ATOM 4330 C CA . ARG B 1 177 ? 4.285 -41.969 -10.094 1 97.88 177 ARG B CA 1
ATOM 4331 C C . ARG B 1 177 ? 5.516 -41.062 -10.062 1 97.88 177 ARG B C 1
ATOM 4333 O O . ARG B 1 177 ? 5.895 -40.5 -11.078 1 97.88 177 ARG B O 1
ATOM 4340 N N . LEU B 1 178 ? 6.047 -40.938 -8.922 1 97.38 178 LEU B N 1
ATOM 4341 C CA . LEU B 1 178 ? 7.234 -40.094 -8.805 1 97.38 178 LEU B CA 1
ATOM 4342 C C . LEU B 1 178 ? 8.297 -40.5 -9.82 1 97.38 178 LEU B C 1
ATOM 4344 O O . LEU B 1 178 ? 8.898 -39.656 -10.477 1 97.38 178 LEU B O 1
ATOM 4348 N N . SER B 1 179 ? 8.484 -41.812 -10.039 1 97.06 179 SER B N 1
ATOM 4349 C CA . SER B 1 179 ? 9.461 -42.312 -10.992 1 97.06 179 SER B CA 1
ATOM 4350 C C . SER B 1 179 ? 9.078 -41.938 -12.422 1 97.06 179 SER B C 1
ATOM 4352 O O . SER B 1 179 ? 9.945 -41.656 -13.258 1 97.06 179 SER B O 1
ATOM 4354 N N . GLU B 1 180 ? 7.812 -42 -12.68 1 97 180 GLU B N 1
ATOM 4355 C CA . GLU B 1 180 ? 7.336 -41.625 -14.008 1 97 180 GLU B CA 1
ATOM 4356 C C . GLU B 1 180 ? 7.527 -40.125 -14.266 1 97 180 GLU B C 1
ATOM 4358 O O . GLU B 1 180 ? 7.777 -39.719 -15.398 1 97 180 GLU B O 1
ATOM 4363 N N . TRP B 1 181 ? 7.328 -39.281 -13.281 1 95.81 181 TRP B N 1
ATOM 4364 C CA . TRP B 1 181 ? 7.633 -37.875 -13.406 1 95.81 181 TRP B CA 1
ATOM 4365 C C . TRP B 1 181 ? 9.094 -37.656 -13.766 1 95.81 181 TRP B C 1
ATOM 4367 O O . TRP B 1 181 ? 9.414 -36.812 -14.625 1 95.81 181 TRP B O 1
ATOM 4377 N N . ARG B 1 182 ? 9.961 -38.375 -13.078 1 93.12 182 ARG B N 1
ATOM 4378 C CA . ARG B 1 182 ? 11.391 -38.281 -13.383 1 93.12 182 ARG B CA 1
ATOM 4379 C C . ARG B 1 182 ? 11.656 -38.656 -14.844 1 93.12 182 ARG B C 1
ATOM 4381 O O . ARG B 1 182 ? 12.398 -37.938 -15.531 1 93.12 182 ARG B O 1
ATOM 4388 N N . ALA B 1 183 ? 11.047 -39.75 -15.227 1 93.88 183 ALA B N 1
ATOM 4389 C CA . ALA B 1 183 ? 11.219 -40.188 -16.609 1 93.88 183 ALA B CA 1
ATOM 4390 C C . ALA B 1 183 ? 10.688 -39.156 -17.578 1 93.88 183 ALA B C 1
ATOM 4392 O O . ALA B 1 183 ? 11.297 -38.906 -18.625 1 93.88 183 ALA B O 1
ATOM 4393 N N . GLN B 1 184 ? 9.586 -38.625 -17.266 1 91.62 184 GLN B N 1
ATOM 4394 C CA . GLN B 1 184 ? 9 -37.625 -18.125 1 91.62 184 GLN B CA 1
ATOM 4395 C C . GLN B 1 184 ? 9.891 -36.375 -18.219 1 91.62 184 GLN B C 1
ATOM 4397 O O . GLN B 1 184 ? 10.062 -35.812 -19.297 1 91.62 184 GLN B O 1
ATOM 4402 N N . LEU B 1 185 ? 10.414 -35.938 -17.109 1 89.38 185 LEU B N 1
ATOM 4403 C CA . LEU B 1 185 ? 11.312 -34.781 -17.078 1 89.38 185 LEU B CA 1
ATOM 4404 C C . LEU B 1 185 ? 12.547 -35.062 -17.938 1 89.38 185 LEU B C 1
ATOM 4406 O O . LEU B 1 185 ? 13.047 -34.156 -18.609 1 89.38 185 LEU B O 1
ATOM 4410 N N . GLU B 1 186 ? 13.016 -36.219 -17.922 1 88.62 186 GLU B N 1
ATOM 4411 C CA . GLU B 1 186 ? 14.148 -36.625 -18.75 1 88.62 186 GLU B CA 1
ATOM 4412 C C . GLU B 1 186 ? 13.805 -36.5 -20.234 1 88.62 186 GLU B C 1
ATOM 4414 O O . GLU B 1 186 ? 14.609 -36 -21.016 1 88.62 186 GLU B O 1
ATOM 4419 N N . ILE B 1 187 ? 12.625 -36.969 -20.484 1 88.25 187 ILE B N 1
ATOM 4420 C CA . ILE B 1 187 ? 12.18 -36.906 -21.875 1 88.25 187 ILE B CA 1
ATOM 4421 C C . ILE B 1 187 ? 12 -35.438 -22.297 1 88.25 187 ILE B C 1
ATOM 4423 O O . ILE B 1 187 ? 12.461 -35.062 -23.375 1 88.25 187 ILE B O 1
ATOM 4427 N N . TRP B 1 188 ? 11.344 -34.656 -21.484 1 86 188 TRP B N 1
ATOM 4428 C CA . TRP B 1 188 ? 11.039 -33.281 -21.812 1 86 188 TRP B CA 1
ATOM 4429 C C . TRP B 1 188 ? 12.32 -32.469 -21.969 1 86 188 TRP B C 1
ATOM 4431 O O . TRP B 1 188 ? 12.367 -31.516 -22.766 1 86 188 TRP B O 1
ATOM 4441 N N . THR B 1 189 ? 13.398 -32.875 -21.312 1 85.06 189 THR B N 1
ATOM 4442 C CA . THR B 1 189 ? 14.594 -32.031 -21.266 1 85.06 189 THR B CA 1
ATOM 4443 C C . THR B 1 189 ? 15.664 -32.594 -22.203 1 85.06 189 THR B C 1
ATOM 4445 O O . THR B 1 189 ? 16.734 -32 -22.344 1 85.06 189 THR B O 1
ATOM 4448 N N . ALA B 1 190 ? 15.453 -33.781 -22.734 1 80.19 190 ALA B N 1
ATOM 4449 C CA . ALA B 1 190 ? 16.438 -34.406 -23.609 1 80.19 190 ALA B CA 1
ATOM 4450 C C . ALA B 1 190 ? 16.469 -33.75 -24.984 1 80.19 190 ALA B C 1
ATOM 4452 O O . ALA B 1 190 ? 17.5 -33.781 -25.656 1 80.19 190 ALA B O 1
ATOM 4453 N N . GLU B 1 191 ? 15.289 -33.344 -25.469 1 72.06 191 GLU B N 1
ATOM 4454 C CA . GLU B 1 191 ? 15.219 -32.812 -26.828 1 72.06 191 GLU B CA 1
ATOM 4455 C C . GLU B 1 191 ? 14.781 -31.359 -26.844 1 72.06 191 GLU B C 1
ATOM 4457 O O . GLU B 1 191 ? 14.258 -30.844 -25.844 1 72.06 191 GLU B O 1
ATOM 4462 N N . ARG B 1 192 ? 15.156 -30.734 -27.984 1 72.88 192 ARG B N 1
ATOM 4463 C CA . ARG B 1 192 ? 14.758 -29.359 -28.25 1 72.88 192 ARG B CA 1
ATOM 4464 C C . ARG B 1 192 ? 13.398 -29.297 -28.953 1 72.88 192 ARG B C 1
ATOM 4466 O O . ARG B 1 192 ? 13.328 -29.078 -30.156 1 72.88 192 ARG B O 1
ATOM 4473 N N . ARG B 1 193 ? 12.383 -29.625 -28.234 1 75.44 193 ARG B N 1
ATOM 4474 C CA . ARG B 1 193 ? 11.031 -29.516 -28.781 1 75.44 193 ARG B CA 1
ATOM 4475 C C . ARG B 1 193 ? 10.211 -28.469 -28.031 1 75.44 193 ARG B C 1
ATOM 4477 O O . ARG B 1 193 ? 10.07 -28.547 -26.812 1 75.44 193 ARG B O 1
ATOM 4484 N N . ILE B 1 194 ? 9.672 -27.562 -28.781 1 76.19 194 ILE B N 1
ATOM 4485 C CA . ILE B 1 194 ? 8.953 -26.406 -28.281 1 76.19 194 ILE B CA 1
ATOM 4486 C C . ILE B 1 194 ? 7.848 -26.859 -27.328 1 76.19 194 ILE B C 1
ATOM 4488 O O . ILE B 1 194 ? 7.727 -26.328 -26.203 1 76.19 194 ILE B O 1
ATOM 4492 N N . LYS B 1 195 ? 7.047 -27.797 -27.703 1 76.56 195 LYS B N 1
ATOM 4493 C CA . LYS B 1 195 ? 5.91 -28.25 -26.906 1 76.56 195 LYS B CA 1
ATOM 4494 C C . LYS B 1 195 ? 6.367 -28.797 -25.547 1 76.56 195 LYS B C 1
ATOM 4496 O O . LYS B 1 195 ? 5.699 -28.594 -24.531 1 76.56 195 LYS B O 1
ATOM 4501 N N . ARG B 1 196 ? 7.496 -29.453 -25.547 1 77.62 196 ARG B N 1
ATOM 4502 C CA . ARG B 1 196 ? 8.023 -30.031 -24.312 1 77.62 196 ARG B CA 1
ATOM 4503 C C . ARG B 1 196 ? 8.508 -28.938 -23.359 1 77.62 196 ARG B C 1
ATOM 4505 O O . ARG B 1 196 ? 8.297 -29.031 -22.141 1 77.62 196 ARG B O 1
ATOM 4512 N N . VAL B 1 197 ? 9.125 -27.969 -23.953 1 78.69 197 VAL B N 1
ATOM 4513 C CA . VAL B 1 197 ? 9.586 -26.859 -23.141 1 78.69 197 VAL B CA 1
ATOM 4514 C C . VAL B 1 197 ? 8.391 -26.125 -22.531 1 78.69 197 VAL B C 1
ATOM 4516 O O . VAL B 1 197 ? 8.406 -25.766 -21.344 1 78.69 197 VAL B O 1
ATOM 4519 N N . GLN B 1 198 ? 7.379 -26 -23.281 1 79.88 198 GLN B N 1
ATOM 4520 C CA . GLN B 1 198 ? 6.172 -25.344 -22.797 1 79.88 198 GLN B CA 1
ATOM 4521 C C . GLN B 1 198 ? 5.547 -26.109 -21.641 1 79.88 198 GLN B C 1
ATOM 4523 O O . GLN B 1 198 ? 5.141 -25.516 -20.641 1 79.88 198 GLN B O 1
ATOM 4528 N N . GLN B 1 199 ? 5.48 -27.328 -21.828 1 81.06 199 GLN B N 1
ATOM 4529 C CA . GLN B 1 199 ? 4.938 -28.172 -20.766 1 81.06 199 GLN B CA 1
ATOM 4530 C C . GLN B 1 199 ? 5.832 -28.141 -19.531 1 81.06 199 GLN B C 1
ATOM 4532 O O . GLN B 1 199 ? 5.336 -28.078 -18.406 1 81.06 199 GLN B O 1
ATOM 4537 N N . ALA B 1 200 ? 7.062 -28.188 -19.766 1 83.75 200 ALA B N 1
ATOM 4538 C CA . ALA B 1 200 ? 8.008 -28.125 -18.641 1 83.75 200 ALA B CA 1
ATOM 4539 C C . ALA B 1 200 ? 7.879 -26.797 -17.891 1 83.75 200 ALA B C 1
ATOM 4541 O O . ALA B 1 200 ? 7.945 -26.766 -16.656 1 83.75 200 ALA B O 1
ATOM 4542 N N . ASN B 1 201 ? 7.715 -25.75 -18.656 1 85.25 201 ASN B N 1
ATOM 4543 C CA . ASN B 1 201 ? 7.582 -24.438 -18.047 1 85.25 201 ASN B CA 1
ATOM 4544 C C . ASN B 1 201 ? 6.434 -24.391 -17.031 1 85.25 201 ASN B C 1
ATOM 4546 O O . ASN B 1 201 ? 6.539 -23.75 -15.992 1 85.25 201 ASN B O 1
ATOM 4550 N N . ILE B 1 202 ? 5.418 -25.047 -17.344 1 85.25 202 ILE B N 1
ATOM 4551 C CA . ILE B 1 202 ? 4.25 -25.062 -16.469 1 85.25 202 ILE B CA 1
ATOM 4552 C C . ILE B 1 202 ? 4.562 -25.859 -15.211 1 85.25 202 ILE B C 1
ATOM 4554 O O . ILE B 1 202 ? 4.207 -25.453 -14.102 1 85.25 202 ILE B O 1
ATOM 4558 N N . LEU B 1 203 ? 5.246 -26.953 -15.414 1 88.62 203 LEU B N 1
ATOM 4559 C CA . LEU B 1 203 ? 5.543 -27.844 -14.305 1 88.62 203 LEU B CA 1
ATOM 4560 C C . LEU B 1 203 ? 6.547 -27.203 -13.352 1 88.62 203 LEU B C 1
ATOM 4562 O O . LEU B 1 203 ? 6.52 -27.453 -12.141 1 88.62 203 LEU B O 1
ATOM 4566 N N . LEU B 1 204 ? 7.379 -26.375 -13.883 1 91.81 204 LEU B N 1
ATOM 4567 C CA . LEU B 1 204 ? 8.516 -25.875 -13.117 1 91.81 204 LEU B CA 1
ATOM 4568 C C . LEU B 1 204 ? 8.062 -24.891 -12.047 1 91.81 204 LEU B C 1
ATOM 4570 O O . LEU B 1 204 ? 8.812 -24.578 -11.125 1 91.81 204 LEU B O 1
ATOM 4574 N N . ASP B 1 205 ? 6.918 -24.375 -12.195 1 94.56 205 ASP B N 1
ATOM 4575 C CA . ASP B 1 205 ? 6.273 -23.609 -11.133 1 94.56 205 ASP B CA 1
ATOM 4576 C C . ASP B 1 205 ? 5.246 -24.453 -10.383 1 94.56 205 ASP B C 1
ATOM 4578 O O . ASP B 1 205 ? 4.062 -24.453 -10.727 1 94.56 205 ASP B O 1
ATOM 4582 N N . PHE B 1 206 ? 5.734 -25.172 -9.352 1 95.75 206 PHE B N 1
ATOM 4583 C CA . PHE B 1 206 ? 4.816 -26.047 -8.625 1 95.75 206 PHE B CA 1
ATOM 4584 C C . PHE B 1 206 ? 5.008 -25.906 -7.117 1 95.75 206 PHE B C 1
ATOM 4586 O O . PHE B 1 206 ? 6.082 -25.5 -6.66 1 95.75 206 PHE B O 1
ATOM 4593 N N . ARG B 1 207 ? 3.996 -26.188 -6.395 1 96.5 207 ARG B N 1
ATOM 4594 C CA . ARG B 1 207 ? 3.998 -26.219 -4.938 1 96.5 207 ARG B CA 1
ATOM 4595 C C . ARG B 1 207 ? 3.035 -27.281 -4.414 1 96.5 207 ARG B C 1
ATOM 4597 O O . ARG B 1 207 ? 1.943 -27.453 -4.957 1 96.5 207 ARG B O 1
ATOM 4604 N N . PRO B 1 208 ? 3.512 -28.062 -3.396 1 97.69 208 PRO B N 1
ATOM 4605 C CA . PRO B 1 208 ? 2.562 -29.016 -2.822 1 97.69 208 PRO B CA 1
ATOM 4606 C C . PRO B 1 208 ? 1.354 -28.344 -2.184 1 97.69 208 PRO B C 1
ATOM 4608 O O . PRO B 1 208 ? 1.496 -27.297 -1.534 1 97.69 208 PRO B O 1
ATOM 4611 N N . LEU B 1 209 ? 0.253 -28.906 -2.424 1 97.31 209 LEU B N 1
ATOM 4612 C CA . LEU B 1 209 ? -0.983 -28.312 -1.917 1 97.31 209 LEU B CA 1
ATOM 4613 C C . LEU B 1 209 ? -1.669 -29.266 -0.934 1 97.31 209 LEU B C 1
ATOM 4615 O O . LEU B 1 209 ? -2.223 -28.812 0.075 1 97.31 209 LEU B O 1
ATOM 4619 N N . PHE B 1 210 ? -1.714 -30.547 -1.235 1 98.25 210 PHE B N 1
ATOM 4620 C CA . PHE B 1 210 ? -2.447 -31.531 -0.449 1 98.25 210 PHE B CA 1
ATOM 4621 C C . PHE B 1 210 ? -1.758 -32.875 -0.502 1 98.25 210 PHE B C 1
ATOM 4623 O O . PHE B 1 210 ? -1.267 -33.281 -1.556 1 98.25 210 PHE B O 1
ATOM 4630 N N . GLY B 1 211 ? -1.729 -33.594 0.579 1 98.31 211 GLY B N 1
ATOM 4631 C CA . GLY B 1 211 ? -1.14 -34.906 0.628 1 98.31 211 GLY B CA 1
ATOM 4632 C C . GLY B 1 211 ? 0.262 -34.938 1.21 1 98.31 211 GLY B C 1
ATOM 4633 O O . GLY B 1 211 ? 0.545 -34.219 2.172 1 98.31 211 GLY B O 1
ATOM 4634 N N . GLU B 1 212 ? 1.134 -35.812 0.671 1 98.25 212 GLU B N 1
ATOM 4635 C CA . GLU B 1 212 ? 2.48 -36 1.199 1 98.25 212 GLU B CA 1
ATOM 4636 C C . GLU B 1 212 ? 3.482 -35.094 0.526 1 98.25 212 GLU B C 1
ATOM 4638 O O . GLU B 1 212 ? 3.982 -35.375 -0.56 1 98.25 212 GLU B O 1
ATOM 4643 N N . PRO B 1 213 ? 3.895 -34.094 1.217 1 97.75 213 PRO B N 1
ATOM 4644 C CA . PRO B 1 213 ? 4.777 -33.094 0.607 1 97.75 213 PRO B CA 1
ATOM 4645 C C . PRO B 1 213 ? 6.145 -33.656 0.238 1 97.75 213 PRO B C 1
ATOM 4647 O O . PRO B 1 213 ? 6.832 -33.125 -0.626 1 97.75 213 PRO B O 1
ATOM 4650 N N . ALA B 1 214 ? 6.523 -34.719 0.865 1 97.75 214 ALA B N 1
ATOM 4651 C CA . ALA B 1 214 ? 7.805 -35.344 0.561 1 97.75 214 ALA B CA 1
ATOM 4652 C C . ALA B 1 214 ? 7.887 -35.75 -0.91 1 97.75 214 ALA B C 1
ATOM 4654 O O . ALA B 1 214 ? 8.969 -35.719 -1.505 1 97.75 214 ALA B O 1
ATOM 4655 N N . LEU B 1 215 ? 6.738 -36.125 -1.46 1 98.19 215 LEU B N 1
ATOM 4656 C CA . LEU B 1 215 ? 6.699 -36.469 -2.877 1 98.19 215 LEU B CA 1
ATOM 4657 C C . LEU B 1 215 ? 7.051 -35.25 -3.74 1 98.19 215 LEU B C 1
ATOM 4659 O O . LEU B 1 215 ? 7.781 -35.375 -4.727 1 98.19 215 LEU B O 1
ATOM 4663 N N . ALA B 1 216 ? 6.535 -34.094 -3.396 1 97.12 216 ALA B N 1
ATOM 4664 C CA . ALA B 1 216 ? 6.855 -32.875 -4.109 1 97.12 216 ALA B CA 1
ATOM 4665 C C . ALA B 1 216 ? 8.336 -32.531 -3.957 1 97.12 216 ALA B C 1
ATOM 4667 O O . ALA B 1 216 ? 8.953 -32 -4.895 1 97.12 216 ALA B O 1
ATOM 4668 N N . GLU B 1 217 ? 8.859 -32.719 -2.768 1 96.25 217 GLU B N 1
ATOM 4669 C CA . GLU B 1 217 ? 10.281 -32.531 -2.537 1 96.25 217 GLU B CA 1
ATOM 4670 C C . GLU B 1 217 ? 11.125 -33.406 -3.436 1 96.25 217 GLU B C 1
ATOM 4672 O O . GLU B 1 217 ? 12.172 -33 -3.941 1 96.25 217 GLU B O 1
ATOM 4677 N N . GLY B 1 218 ? 10.688 -34.625 -3.506 1 95.25 218 GLY B N 1
ATOM 4678 C CA . GLY B 1 218 ? 11.359 -35.531 -4.418 1 95.25 218 GLY B CA 1
ATOM 4679 C C . GLY B 1 218 ? 11.383 -35.031 -5.852 1 95.25 218 GLY B C 1
ATOM 4680 O O . GLY B 1 218 ? 12.422 -35.094 -6.52 1 95.25 218 GLY B O 1
ATOM 4681 N N . LEU B 1 219 ? 10.266 -34.562 -6.316 1 94.56 219 LEU B N 1
ATOM 4682 C CA . LEU B 1 219 ? 10.203 -34 -7.66 1 94.56 219 LEU B CA 1
ATOM 4683 C C . LEU B 1 219 ? 11.133 -32.781 -7.793 1 94.56 219 LEU B C 1
ATOM 4685 O O . LEU B 1 219 ? 11.82 -32.625 -8.805 1 94.56 219 LEU B O 1
ATOM 4689 N N . ALA B 1 220 ? 11.109 -31.922 -6.801 1 93.25 220 ALA B N 1
ATOM 4690 C CA . ALA B 1 220 ? 11.961 -30.734 -6.805 1 93.25 220 ALA B CA 1
ATOM 4691 C C . ALA B 1 220 ? 13.438 -31.109 -6.926 1 93.25 220 ALA B C 1
ATOM 4693 O O . ALA B 1 220 ? 14.203 -30.453 -7.629 1 93.25 220 ALA B O 1
ATOM 4694 N N . GLU B 1 221 ? 13.82 -32.094 -6.23 1 92.12 221 GLU B N 1
ATOM 4695 C CA . GLU B 1 221 ? 15.195 -32.594 -6.289 1 92.12 221 GLU B CA 1
ATOM 4696 C C . GLU B 1 221 ? 15.539 -33.094 -7.688 1 92.12 221 GLU B C 1
ATOM 4698 O O . GLU B 1 221 ? 16.641 -32.844 -8.18 1 92.12 221 GLU B O 1
ATOM 4703 N N . GLN B 1 222 ? 14.648 -33.75 -8.227 1 90.38 222 GLN B N 1
ATOM 4704 C CA . GLN B 1 222 ? 14.867 -34.281 -9.578 1 90.38 222 GLN B CA 1
ATOM 4705 C C . GLN B 1 222 ? 15.016 -33.125 -10.586 1 90.38 222 GLN B C 1
ATOM 4707 O O . GLN B 1 222 ? 15.867 -33.188 -11.477 1 90.38 222 GLN B O 1
ATOM 4712 N N . VAL B 1 223 ? 14.148 -32.188 -10.461 1 89.31 223 VAL B N 1
ATOM 4713 C CA . VAL B 1 223 ? 14.211 -31.016 -11.336 1 89.31 223 VAL B CA 1
ATOM 4714 C C . VAL B 1 223 ? 15.57 -30.344 -11.195 1 89.31 223 VAL B C 1
ATOM 4716 O O . VAL B 1 223 ? 16.234 -30.031 -12.195 1 89.31 223 VAL B O 1
ATOM 4719 N N . ALA B 1 224 ? 15.984 -30.141 -9.977 1 87.69 224 ALA B N 1
ATOM 4720 C CA . ALA B 1 224 ? 17.266 -29.469 -9.711 1 87.69 224 ALA B CA 1
ATOM 4721 C C . ALA B 1 224 ? 18.422 -30.25 -10.297 1 87.69 224 ALA B C 1
ATOM 4723 O O . ALA B 1 224 ? 19.328 -29.672 -10.914 1 87.69 224 ALA B O 1
ATOM 4724 N N . ASN B 1 225 ? 18.406 -31.516 -10.125 1 86.38 225 ASN B N 1
ATOM 4725 C CA . ASN B 1 225 ? 19.484 -32.375 -10.594 1 86.38 225 ASN B CA 1
ATOM 4726 C C . ASN B 1 225 ? 19.531 -32.438 -12.117 1 86.38 225 ASN B C 1
ATOM 4728 O O . ASN B 1 225 ? 20.625 -32.438 -12.703 1 86.38 225 ASN B O 1
ATOM 4732 N N . ARG B 1 226 ? 18.438 -32.438 -12.719 1 85.25 226 ARG B N 1
ATOM 4733 C CA . ARG B 1 226 ? 18.344 -32.625 -14.172 1 85.25 226 ARG B CA 1
ATOM 4734 C C . ARG B 1 226 ? 18.656 -31.312 -14.891 1 85.25 226 ARG B C 1
ATOM 4736 O O . ARG B 1 226 ? 19.344 -31.297 -15.914 1 85.25 226 ARG B O 1
ATOM 4743 N N . LEU B 1 227 ? 18.125 -30.266 -14.43 1 83.94 227 LEU B N 1
ATOM 4744 C CA . LEU B 1 227 ? 18.156 -29.016 -15.188 1 83.94 227 LEU B CA 1
ATOM 4745 C C . LEU B 1 227 ? 19.5 -28.328 -15.062 1 83.94 227 LEU B C 1
ATOM 4747 O O . LEU B 1 227 ? 19.906 -27.547 -15.938 1 83.94 227 LEU B O 1
ATOM 4751 N N . THR B 1 228 ? 20.203 -28.562 -14 1 76.94 228 THR B N 1
ATOM 4752 C CA . THR B 1 228 ? 21.531 -28 -13.859 1 76.94 228 THR B CA 1
ATOM 4753 C C . THR B 1 228 ? 22.438 -28.453 -15 1 76.94 228 THR B C 1
ATOM 4755 O O . THR B 1 228 ? 23.312 -27.688 -15.438 1 76.94 228 THR B O 1
ATOM 4758 N N . ALA B 1 229 ? 22.125 -29.594 -15.578 1 76.69 229 ALA B N 1
ATOM 4759 C CA . ALA B 1 229 ? 22.984 -30.172 -16.609 1 76.69 229 ALA B CA 1
ATOM 4760 C C . ALA B 1 229 ? 22.344 -30.094 -17.984 1 76.69 229 ALA B C 1
ATOM 4762 O O . ALA B 1 229 ? 22.953 -30.453 -18.984 1 76.69 229 ALA B O 1
ATOM 4763 N N . ALA B 1 230 ? 21.141 -29.656 -18.031 1 81.69 230 ALA B N 1
ATOM 4764 C CA . ALA B 1 230 ? 20.375 -29.703 -19.281 1 81.69 230 ALA B CA 1
ATOM 4765 C C . ALA B 1 230 ? 20.531 -28.391 -20.062 1 81.69 230 ALA B C 1
ATOM 4767 O O . ALA B 1 230 ? 19.547 -27.719 -20.328 1 81.69 230 ALA B O 1
ATOM 4768 N N . HIS B 1 231 ? 21.688 -28.141 -20.562 1 82.62 231 HIS B N 1
ATOM 4769 C CA . HIS B 1 231 ? 22.016 -26.875 -21.203 1 82.62 231 HIS B CA 1
ATOM 4770 C C . HIS B 1 231 ? 21.219 -26.656 -22.469 1 82.62 231 HIS B C 1
ATOM 4772 O O . HIS B 1 231 ? 20.766 -25.547 -22.75 1 82.62 231 HIS B O 1
ATOM 4778 N N . LEU B 1 232 ? 21 -27.75 -23.172 1 82.94 232 LEU B N 1
ATOM 4779 C CA . LEU B 1 232 ? 20.25 -27.625 -24.422 1 82.94 232 LEU B CA 1
ATOM 4780 C C . LEU B 1 232 ? 18.797 -27.266 -24.141 1 82.94 232 LEU B C 1
ATOM 4782 O O . LEU B 1 232 ? 18.203 -26.469 -24.875 1 82.94 232 LEU B O 1
ATOM 4786 N N . PHE B 1 233 ? 18.312 -27.859 -23.156 1 87.31 233 PHE B N 1
ATOM 4787 C CA . PHE B 1 233 ? 16.953 -27.578 -22.75 1 87.31 233 PHE B CA 1
ATOM 4788 C C . PHE B 1 233 ? 16.812 -26.125 -22.312 1 87.31 233 PHE B C 1
ATOM 4790 O O . PHE B 1 233 ? 15.867 -25.438 -22.719 1 87.31 233 PHE B O 1
ATOM 4797 N N . LEU B 1 234 ? 17.719 -25.625 -21.594 1 88.5 234 LEU B N 1
ATOM 4798 C CA . LEU B 1 234 ? 17.688 -24.25 -21.094 1 88.5 234 LEU B CA 1
ATOM 4799 C C . LEU B 1 234 ? 17.859 -23.25 -22.25 1 88.5 234 LEU B C 1
ATOM 4801 O O . LEU B 1 234 ? 17.281 -22.172 -22.219 1 88.5 234 LEU B O 1
ATOM 4805 N N . ASP B 1 235 ? 18.609 -23.672 -23.188 1 87.19 235 ASP B N 1
ATOM 4806 C CA . ASP B 1 235 ? 18.766 -22.828 -24.375 1 87.19 235 ASP B CA 1
ATOM 4807 C C . ASP B 1 235 ? 17.453 -22.719 -25.156 1 87.19 235 ASP B C 1
ATOM 4809 O O . ASP B 1 235 ? 17.141 -21.656 -25.688 1 87.19 235 ASP B O 1
ATOM 4813 N N . GLU B 1 236 ? 16.797 -23.859 -25.188 1 87.69 236 GLU B N 1
ATOM 4814 C CA . GLU B 1 236 ? 15.508 -23.828 -25.859 1 87.69 236 GLU B CA 1
ATOM 4815 C C . GLU B 1 236 ? 14.508 -22.984 -25.078 1 87.69 236 GLU B C 1
ATOM 4817 O O . GLU B 1 236 ? 13.68 -22.281 -25.672 1 87.69 236 GLU B O 1
ATOM 4822 N N . MET B 1 237 ? 14.539 -23.125 -23.781 1 89.06 237 MET B N 1
ATOM 4823 C CA . MET B 1 237 ? 13.703 -22.266 -22.953 1 89.06 237 MET B CA 1
ATOM 4824 C C . MET B 1 237 ? 13.977 -20.797 -23.219 1 89.06 237 MET B C 1
ATOM 4826 O O . MET B 1 237 ? 13.047 -19.984 -23.297 1 89.06 237 MET B O 1
ATOM 4830 N N . ALA B 1 238 ? 15.188 -20.469 -23.375 1 89.38 238 ALA B N 1
ATOM 4831 C CA . ALA B 1 238 ? 15.594 -19.094 -23.672 1 89.38 238 ALA B CA 1
ATOM 4832 C C . ALA B 1 238 ? 15.047 -18.641 -25.016 1 89.38 238 ALA B C 1
ATOM 4834 O O . ALA B 1 238 ? 14.586 -17.516 -25.156 1 89.38 238 ALA B O 1
ATOM 4835 N N . SER B 1 239 ? 15.094 -19.547 -25.922 1 87.31 239 SER B N 1
ATOM 4836 C CA . SER B 1 239 ? 14.602 -19.219 -27.25 1 87.31 239 SER B CA 1
ATOM 4837 C C . SER B 1 239 ? 13.102 -18.953 -27.234 1 87.31 239 SER B C 1
ATOM 4839 O O . SER B 1 239 ? 12.609 -18.109 -27.984 1 87.31 239 SER B O 1
ATOM 4841 N N . LEU B 1 240 ? 12.438 -19.656 -26.422 1 84.81 240 LEU B N 1
ATOM 4842 C CA . LEU B 1 240 ? 10.984 -19.516 -26.344 1 84.81 240 LEU B CA 1
ATOM 4843 C C . LEU B 1 240 ? 10.609 -18.203 -25.656 1 84.81 240 LEU B C 1
ATOM 4845 O O . LEU B 1 240 ? 9.5 -17.703 -25.828 1 84.81 240 LEU B O 1
ATOM 4849 N N . LEU B 1 241 ? 11.484 -17.688 -24.875 1 85.25 241 LEU B N 1
ATOM 4850 C CA . LEU B 1 241 ? 11.227 -16.391 -24.266 1 85.25 241 LEU B CA 1
ATOM 4851 C C . LEU B 1 241 ? 11.078 -15.305 -25.328 1 85.25 241 LEU B C 1
ATOM 4853 O O . LEU B 1 241 ? 10.383 -14.305 -25.109 1 85.25 241 LEU B O 1
ATOM 4857 N N . ASP B 1 242 ? 11.719 -15.547 -26.422 1 80.44 242 ASP B N 1
ATOM 4858 C CA . ASP B 1 242 ? 11.656 -14.594 -27.531 1 80.44 242 ASP B CA 1
ATOM 4859 C C . ASP B 1 242 ? 10.242 -14.5 -28.094 1 80.44 242 ASP B C 1
ATOM 4861 O O . ASP B 1 242 ? 9.891 -13.516 -28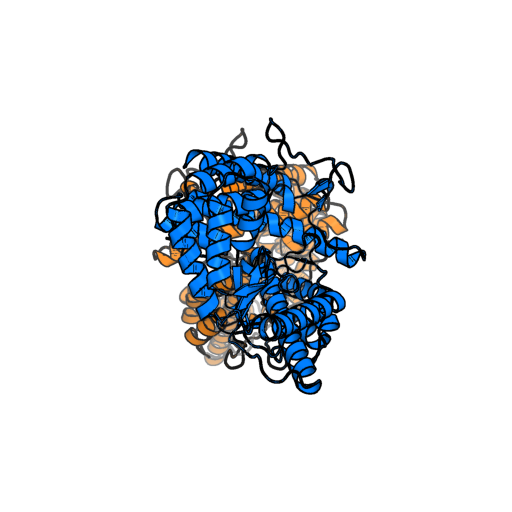.75 1 80.44 242 ASP B O 1
ATOM 4865 N N . GLU B 1 243 ? 9.555 -15.547 -27.828 1 81.88 243 GLU B N 1
ATOM 4866 C CA . GLU B 1 243 ? 8.195 -15.586 -28.359 1 81.88 243 GLU B CA 1
ATOM 4867 C C . GLU B 1 243 ? 7.223 -14.844 -27.453 1 81.88 243 GLU B C 1
ATOM 4869 O O . GLU B 1 243 ? 6.098 -14.539 -27.859 1 81.88 243 GLU B O 1
ATOM 4874 N N . LEU B 1 244 ? 7.711 -14.578 -26.281 1 81.12 244 LEU B N 1
ATOM 4875 C CA . LEU B 1 244 ? 6.855 -13.836 -25.375 1 81.12 244 LEU B CA 1
ATOM 4876 C C . LEU B 1 244 ? 6.918 -12.344 -25.656 1 81.12 244 LEU B C 1
ATOM 4878 O O . LEU B 1 244 ? 7.957 -11.711 -25.469 1 81.12 244 LEU B O 1
ATOM 4882 N N . PRO B 1 245 ? 5.855 -11.766 -26.047 1 87.88 245 PRO B N 1
ATOM 4883 C CA . PRO B 1 245 ? 5.863 -10.352 -26.422 1 87.88 245 PRO B CA 1
ATOM 4884 C C . PRO B 1 245 ? 5.863 -9.422 -25.219 1 87.88 245 PRO B C 1
ATOM 4886 O O . PRO B 1 245 ? 5.316 -9.766 -24.172 1 87.88 245 PRO B O 1
ATOM 4889 N N . VAL B 1 246 ? 6.586 -8.359 -25.344 1 93.75 246 VAL B N 1
ATOM 4890 C CA . VAL B 1 246 ? 6.492 -7.234 -24.422 1 93.75 246 VAL B CA 1
ATOM 4891 C C . VAL B 1 246 ? 5.691 -6.105 -25.078 1 93.75 246 VAL B C 1
ATOM 4893 O O . VAL B 1 246 ? 5.84 -5.84 -26.266 1 93.75 246 VAL B O 1
ATOM 4896 N N . ALA B 1 247 ? 4.824 -5.469 -24.312 1 94.56 247 ALA B N 1
ATOM 4897 C CA . ALA B 1 247 ? 3.885 -4.488 -24.844 1 94.56 247 ALA B CA 1
ATOM 4898 C C . ALA B 1 247 ? 4.594 -3.182 -25.188 1 94.56 247 ALA B C 1
ATOM 4900 O O . ALA B 1 247 ? 4.141 -2.1 -24.812 1 94.56 247 ALA B O 1
ATOM 4901 N N . LEU B 1 248 ? 5.691 -3.293 -25.875 1 94.19 248 LEU B N 1
ATOM 4902 C CA . LEU B 1 248 ? 6.441 -2.152 -26.391 1 94.19 248 LEU B CA 1
ATOM 4903 C C . LEU B 1 248 ? 6.754 -2.328 -27.875 1 94.19 248 LEU B C 1
ATOM 4905 O O . LEU B 1 248 ? 7.055 -3.438 -28.312 1 94.19 248 LEU B O 1
ATOM 4909 N N . ASP B 1 249 ? 6.66 -1.254 -28.625 1 91 249 ASP B N 1
ATOM 4910 C CA . ASP B 1 249 ? 7.16 -1.296 -29.984 1 91 249 ASP B CA 1
ATOM 4911 C C . ASP B 1 249 ? 8.672 -1.079 -30.031 1 91 249 ASP B C 1
ATOM 4913 O O . ASP B 1 249 ? 9.328 -1.06 -28.984 1 91 249 ASP B O 1
ATOM 4917 N N . ARG B 1 250 ? 9.203 -0.945 -31.219 1 88.94 250 ARG B N 1
ATOM 4918 C CA . ARG B 1 250 ? 10.648 -0.875 -31.391 1 88.94 250 ARG B CA 1
ATOM 4919 C C . ARG B 1 250 ? 11.211 0.414 -30.812 1 88.94 250 ARG B C 1
ATOM 4921 O O . ARG B 1 250 ? 12.391 0.471 -30.438 1 88.94 250 ARG B O 1
ATOM 4928 N N . LEU B 1 251 ? 10.312 1.375 -30.641 1 87.94 251 LEU B N 1
ATOM 4929 C CA . LEU B 1 251 ? 10.75 2.68 -30.156 1 87.94 251 LEU B CA 1
ATOM 4930 C C . LEU B 1 251 ? 10.492 2.816 -28.656 1 87.94 251 LEU B C 1
ATOM 4932 O O . LEU B 1 251 ? 10.734 3.877 -28.078 1 87.94 251 LEU B O 1
ATOM 4936 N N . GLY B 1 252 ? 9.93 1.81 -28.062 1 88.12 252 GLY B N 1
ATOM 4937 C CA . GLY B 1 252 ? 9.711 1.841 -26.625 1 88.12 252 GLY B CA 1
ATOM 4938 C C . GLY B 1 252 ? 8.383 2.463 -26.234 1 88.12 252 GLY B C 1
ATOM 4939 O O . GLY B 1 252 ? 8.188 2.857 -25.078 1 88.12 252 GLY B O 1
ATOM 4940 N N . ARG B 1 253 ? 7.484 2.529 -27.297 1 90.75 253 ARG B N 1
ATOM 4941 C CA . ARG B 1 253 ? 6.133 3.012 -27.031 1 90.75 253 ARG B CA 1
ATOM 4942 C C . ARG B 1 253 ? 5.188 1.853 -26.734 1 90.75 253 ARG B C 1
ATOM 4944 O O . ARG B 1 253 ? 5.363 0.752 -27.266 1 90.75 253 ARG B O 1
ATOM 4951 N N . LEU B 1 254 ? 4.207 2.154 -25.828 1 93.94 254 LEU B N 1
ATOM 4952 C CA . LEU B 1 254 ? 3.24 1.112 -25.484 1 93.94 254 LEU B CA 1
ATOM 4953 C C . LEU B 1 254 ? 2.549 0.589 -26.75 1 93.94 254 LEU B C 1
ATOM 4955 O O . LEU B 1 254 ? 2.084 1.373 -27.578 1 93.94 254 LEU B O 1
ATOM 4959 N N . HIS B 1 255 ? 2.566 -0.702 -26.859 1 90.56 255 HIS B N 1
ATOM 4960 C CA . HIS B 1 255 ? 1.965 -1.334 -28.031 1 90.56 255 HIS B CA 1
ATOM 4961 C C . HIS B 1 255 ? 1.359 -2.688 -27.672 1 90.56 255 HIS B C 1
ATOM 4963 O O . HIS B 1 255 ? 2.064 -3.582 -27.203 1 90.56 255 HIS B O 1
ATOM 4969 N N . GLY B 1 256 ? 0.055 -2.746 -27.875 1 87.25 256 GLY B N 1
ATOM 4970 C CA . GLY B 1 256 ? -0.64 -3.998 -27.625 1 87.25 256 GLY B CA 1
ATOM 4971 C C . GLY B 1 256 ? -0.706 -4.902 -28.844 1 87.25 256 GLY B C 1
ATOM 4972 O O . GLY B 1 256 ? -0.465 -4.461 -29.969 1 87.25 256 GLY B O 1
ATOM 4973 N N . ASP B 1 257 ? -0.886 -6.184 -28.516 1 79.62 257 ASP B N 1
ATOM 4974 C CA . ASP B 1 257 ? -1.139 -7.133 -29.594 1 79.62 257 ASP B CA 1
ATOM 4975 C C . ASP B 1 257 ? -2.576 -7.023 -30.094 1 79.62 257 ASP B C 1
ATOM 4977 O O . ASP B 1 257 ? -3.504 -6.836 -29.312 1 79.62 257 ASP B O 1
ATOM 4981 N N . ALA B 1 258 ? -2.725 -6.812 -31.328 1 72.12 258 ALA B N 1
ATOM 4982 C CA . ALA B 1 258 ? -4.035 -6.609 -31.938 1 72.12 258 ALA B CA 1
ATOM 4983 C C . ALA B 1 258 ? -4.871 -7.887 -31.875 1 72.12 258 ALA B C 1
ATOM 4985 O O . ALA B 1 258 ? -6.098 -7.828 -31.766 1 72.12 258 ALA B O 1
ATOM 4986 N N . GLU B 1 259 ? -4.203 -8.906 -31.734 1 77.44 259 GLU B N 1
ATOM 4987 C CA . GLU B 1 259 ? -4.973 -10.141 -31.828 1 77.44 259 GLU B CA 1
ATOM 4988 C C . GLU B 1 259 ? -5.844 -10.336 -30.578 1 77.44 259 GLU B C 1
ATOM 4990 O O . GLU B 1 259 ? -5.348 -10.258 -29.453 1 77.44 259 GLU B O 1
ATOM 4995 N N . ASP B 1 260 ? -7.141 -10.5 -30.719 1 80.25 260 ASP B N 1
ATOM 4996 C CA . ASP B 1 260 ? -8.172 -10.789 -29.719 1 80.25 260 ASP B CA 1
ATOM 4997 C C . ASP B 1 260 ? -8.367 -9.609 -28.781 1 80.25 260 ASP B C 1
ATOM 4999 O O . ASP B 1 260 ? -8.969 -9.75 -27.719 1 80.25 260 ASP B O 1
ATOM 5003 N N . ALA B 1 261 ? -7.727 -8.477 -29.125 1 88.19 261 ALA B N 1
ATOM 5004 C CA . ALA B 1 261 ? -7.906 -7.305 -28.281 1 88.19 261 ALA B CA 1
ATOM 5005 C C . ALA B 1 261 ? -9.367 -6.859 -28.25 1 88.19 261 ALA B C 1
ATOM 5007 O O . ALA B 1 261 ? -10.023 -6.824 -29.297 1 88.19 261 ALA B O 1
ATOM 5008 N N . PRO B 1 262 ? -9.898 -6.594 -27.078 1 88.81 262 PRO B N 1
ATOM 5009 C CA . PRO B 1 262 ? -11.281 -6.117 -27.016 1 88.81 262 PRO B CA 1
ATOM 5010 C C . PRO B 1 262 ? -11.469 -4.77 -27.703 1 88.81 262 PRO B C 1
ATOM 5012 O O . PRO B 1 262 ? -12.586 -4.438 -28.125 1 88.81 262 PRO B O 1
ATOM 5015 N N . HIS B 1 263 ? -10.414 -3.918 -27.766 1 88.44 263 HIS B N 1
ATOM 5016 C CA . HIS B 1 263 ? -10.406 -2.637 -28.469 1 88.44 263 HIS B CA 1
ATOM 5017 C C . HIS B 1 263 ? -8.977 -2.186 -28.766 1 88.44 263 HIS B C 1
ATOM 5019 O O . HIS B 1 263 ? -8.016 -2.785 -28.281 1 88.44 263 HIS B O 1
ATOM 5025 N N . GLU B 1 264 ? -8.828 -1.172 -29.516 1 86.31 264 GLU B N 1
ATOM 5026 C CA . GLU B 1 264 ? -7.547 -0.739 -30.078 1 86.31 264 GLU B CA 1
ATOM 5027 C C . GLU B 1 264 ? -6.59 -0.284 -28.984 1 86.31 264 GLU B C 1
ATOM 5029 O O . GLU B 1 264 ? -5.371 -0.361 -29.141 1 86.31 264 GLU B O 1
ATOM 5034 N N . ARG B 1 265 ? -7.074 0.104 -27.891 1 91 265 ARG B N 1
ATOM 5035 C CA . ARG B 1 265 ? -6.223 0.69 -26.859 1 91 265 ARG B CA 1
ATOM 5036 C C . ARG B 1 265 ? -6.027 -0.275 -25.688 1 91 265 ARG B C 1
ATOM 5038 O O . ARG B 1 265 ? -5.625 0.134 -24.594 1 91 265 ARG B O 1
ATOM 5045 N N . ALA B 1 266 ? -6.305 -1.517 -25.969 1 94.38 266 ALA B N 1
ATOM 5046 C CA . ALA B 1 266 ? -6.145 -2.531 -24.938 1 94.38 266 ALA B CA 1
ATOM 5047 C C . ALA B 1 266 ? -4.777 -3.205 -25.031 1 94.38 266 ALA B C 1
ATOM 5049 O O . ALA B 1 266 ? -4.289 -3.469 -26.141 1 94.38 266 ALA B O 1
ATOM 5050 N N . ILE B 1 267 ? -4.152 -3.406 -23.891 1 95.81 267 ILE B N 1
ATOM 5051 C CA . ILE B 1 267 ? -2.9 -4.148 -23.797 1 95.81 267 ILE B CA 1
ATOM 5052 C C . ILE B 1 267 ? -3.074 -5.32 -22.828 1 95.81 267 ILE B C 1
ATOM 5054 O O . ILE B 1 267 ? -3.594 -5.156 -21.719 1 95.81 267 ILE B O 1
ATOM 5058 N N . ASN B 1 268 ? -2.711 -6.508 -23.266 1 95.94 268 ASN B N 1
ATOM 5059 C CA . ASN B 1 268 ? -2.768 -7.668 -22.375 1 95.94 268 ASN B CA 1
ATOM 5060 C C . ASN B 1 268 ? -1.531 -7.758 -21.484 1 95.94 268 ASN B C 1
ATOM 5062 O O . ASN B 1 268 ? -0.549 -8.406 -21.844 1 95.94 268 ASN B O 1
ATOM 5066 N N . LEU B 1 269 ? -1.604 -7.23 -20.328 1 96.62 269 LEU B N 1
ATOM 5067 C CA . LEU B 1 269 ? -0.429 -7.098 -19.469 1 96.62 269 LEU B CA 1
ATOM 5068 C C . LEU B 1 269 ? -0.057 -8.445 -18.859 1 96.62 269 LEU B C 1
ATOM 5070 O O . LEU B 1 269 ? 1.082 -8.641 -18.422 1 96.62 269 LEU B O 1
ATOM 5074 N N . LYS B 1 270 ? -0.996 -9.32 -18.75 1 95.06 270 LYS B N 1
ATOM 5075 C CA . LYS B 1 270 ? -0.63 -10.672 -18.328 1 95.06 270 LYS B CA 1
ATOM 5076 C C . LYS B 1 270 ? 0.304 -11.328 -19.328 1 95.06 270 LYS B C 1
ATOM 5078 O O . LYS B 1 270 ? 1.367 -11.836 -18.969 1 95.06 270 LYS B O 1
ATOM 5083 N N . ARG B 1 271 ? -0.05 -11.266 -20.578 1 93.38 271 ARG B N 1
ATOM 5084 C CA . ARG B 1 271 ? 0.679 -11.938 -21.656 1 93.38 271 ARG B CA 1
ATOM 5085 C C . ARG B 1 271 ? 1.931 -11.148 -22.031 1 93.38 271 ARG B C 1
ATOM 5087 O O . ARG B 1 271 ? 2.969 -11.742 -22.344 1 93.38 271 ARG B O 1
ATOM 5094 N N . GLN B 1 272 ? 1.785 -9.82 -21.969 1 95.75 272 GLN B N 1
ATOM 5095 C CA . GLN B 1 272 ? 2.834 -8.984 -22.547 1 95.75 272 GLN B CA 1
ATOM 5096 C C . GLN B 1 272 ? 3.643 -8.281 -21.469 1 95.75 272 GLN B C 1
ATOM 5098 O O . GLN B 1 272 ? 4.391 -7.344 -21.75 1 95.75 272 GLN B O 1
ATOM 5103 N N . GLY B 1 273 ? 3.49 -8.648 -20.281 1 96.69 273 GLY B N 1
ATOM 5104 C CA . GLY B 1 273 ? 4.227 -8.07 -19.172 1 96.69 273 GLY B CA 1
ATOM 5105 C C . GLY B 1 273 ? 4.598 -9.078 -18.094 1 96.69 273 GLY B C 1
ATOM 5106 O O . GLY B 1 273 ? 5.75 -9.508 -18.016 1 96.69 273 GLY B O 1
ATOM 5107 N N . VAL B 1 274 ? 3.6 -9.656 -17.516 1 97.19 274 VAL B N 1
ATOM 5108 C CA . VAL B 1 274 ? 3.805 -10.539 -16.375 1 97.19 274 VAL B CA 1
ATOM 5109 C C . VAL B 1 274 ? 4.496 -11.82 -16.828 1 97.19 274 VAL B C 1
ATOM 5111 O O . VAL B 1 274 ? 5.508 -12.234 -16.25 1 97.19 274 VAL B O 1
ATOM 5114 N N . LEU B 1 275 ? 4.016 -12.469 -17.875 1 94.81 275 LEU B N 1
ATOM 5115 C CA . LEU B 1 275 ? 4.531 -13.766 -18.297 1 94.81 275 LEU B CA 1
ATOM 5116 C C . LEU B 1 275 ? 5.977 -13.648 -18.766 1 94.81 275 LEU B C 1
ATOM 5118 O O . LEU B 1 275 ? 6.816 -14.477 -18.391 1 94.81 275 LEU B O 1
ATOM 5122 N N . PRO B 1 276 ? 6.281 -12.555 -19.562 1 95.88 276 PRO B N 1
ATOM 5123 C CA . PRO B 1 276 ? 7.695 -12.375 -19.906 1 95.88 276 PRO B CA 1
ATOM 5124 C C . PRO B 1 276 ? 8.578 -12.219 -18.672 1 95.88 276 PRO B C 1
ATOM 5126 O O . PRO B 1 276 ? 9.672 -12.781 -18.609 1 95.88 276 PRO B O 1
ATOM 5129 N N . LEU B 1 277 ? 8.141 -11.453 -17.734 1 97.5 277 LEU B N 1
ATOM 5130 C CA . LEU B 1 277 ? 8.906 -11.234 -16.5 1 97.5 277 LEU B CA 1
ATOM 5131 C C . LEU B 1 277 ? 9.102 -12.547 -15.75 1 97.5 277 LEU B C 1
ATOM 5133 O O . LEU B 1 277 ? 10.234 -12.898 -15.414 1 97.5 277 LEU B O 1
ATOM 5137 N N . VAL B 1 278 ? 8.094 -13.297 -15.547 1 96.25 278 VAL B N 1
ATOM 5138 C CA . VAL B 1 278 ? 8.109 -14.547 -14.797 1 96.25 278 VAL B CA 1
ATOM 5139 C C . VAL B 1 278 ? 8.969 -15.57 -15.523 1 96.25 278 VAL B C 1
ATOM 5141 O O . VAL B 1 278 ? 9.75 -16.297 -14.898 1 96.25 278 VAL B O 1
ATOM 5144 N N . GLY B 1 279 ? 8.789 -15.633 -16.828 1 94.94 279 GLY B N 1
ATOM 5145 C CA . GLY B 1 279 ? 9.57 -16.562 -17.625 1 94.94 279 GLY B CA 1
ATOM 5146 C C . GLY B 1 279 ? 11.062 -16.312 -17.547 1 94.94 279 GLY B C 1
ATOM 5147 O O . GLY B 1 279 ? 11.852 -17.25 -17.391 1 94.94 279 GLY B O 1
ATOM 5148 N N . ALA B 1 280 ? 11.422 -15.062 -17.688 1 96.06 280 ALA B N 1
ATOM 5149 C CA . ALA B 1 280 ? 12.836 -14.695 -17.641 1 96.06 280 ALA B CA 1
ATOM 5150 C C . ALA B 1 280 ? 13.43 -15 -16.266 1 96.06 280 ALA B C 1
ATOM 5152 O O . ALA B 1 280 ? 14.539 -15.523 -16.156 1 96.06 280 ALA B O 1
ATOM 5153 N N . VAL B 1 281 ? 12.68 -14.672 -15.219 1 96.5 281 VAL B N 1
ATOM 5154 C CA . VAL B 1 281 ? 13.148 -14.906 -13.859 1 96.5 281 VAL B CA 1
ATOM 5155 C C . VAL B 1 281 ? 13.289 -16.406 -13.609 1 96.5 281 VAL B C 1
ATOM 5157 O O . VAL B 1 281 ? 14.25 -16.859 -12.984 1 96.5 281 VAL B O 1
ATOM 5160 N N . ARG B 1 282 ? 12.359 -17.188 -14.109 1 94.38 282 ARG B N 1
ATOM 5161 C CA . ARG B 1 282 ? 12.414 -18.641 -13.977 1 94.38 282 ARG B CA 1
ATOM 5162 C C . ARG B 1 282 ? 13.664 -19.203 -14.633 1 94.38 282 ARG B C 1
ATOM 5164 O O . ARG B 1 282 ? 14.367 -20.031 -14.039 1 94.38 282 ARG B O 1
ATOM 5171 N N . LEU B 1 283 ? 13.922 -18.781 -15.844 1 93 283 LEU B N 1
ATOM 5172 C CA . LEU B 1 283 ? 15.094 -19.266 -16.562 1 93 283 LEU B CA 1
ATOM 5173 C C . LEU B 1 283 ? 16.375 -18.938 -15.805 1 93 283 LEU B C 1
ATOM 5175 O O . LEU B 1 283 ? 17.234 -19.812 -15.625 1 93 283 LEU B O 1
ATOM 5179 N N . LEU B 1 284 ? 16.453 -17.703 -15.383 1 93.44 284 LEU B N 1
ATOM 5180 C CA . LEU B 1 284 ? 17.625 -17.297 -14.625 1 93.44 284 LEU B CA 1
ATOM 5181 C C . LEU B 1 284 ? 17.75 -18.125 -13.344 1 93.44 284 LEU B C 1
ATOM 5183 O O . LEU B 1 284 ? 18.859 -18.516 -12.961 1 93.44 284 LEU B O 1
ATOM 5187 N N . ALA B 1 285 ? 16.625 -18.328 -12.703 1 93.12 285 ALA B N 1
ATOM 5188 C CA . ALA B 1 285 ? 16.609 -19.125 -11.477 1 93.12 285 ALA B CA 1
ATOM 5189 C C . ALA B 1 285 ? 17.125 -20.547 -11.734 1 93.12 285 ALA B C 1
ATOM 5191 O O . ALA B 1 285 ? 17.922 -21.078 -10.969 1 93.12 285 ALA B O 1
ATOM 5192 N N . LEU B 1 286 ? 16.656 -21.125 -12.773 1 91 286 LEU B N 1
ATOM 5193 C CA . LEU B 1 286 ? 17.062 -22.469 -13.133 1 91 286 LEU B CA 1
ATOM 5194 C C . LEU B 1 286 ? 18.562 -22.531 -13.43 1 91 286 LEU B C 1
ATOM 5196 O O . LEU B 1 286 ? 19.25 -23.453 -12.984 1 91 286 LEU B O 1
ATOM 5200 N N . ARG B 1 287 ? 19.031 -21.609 -14.109 1 90 287 ARG B N 1
ATOM 5201 C CA . ARG B 1 287 ? 20.438 -21.562 -14.484 1 90 287 ARG B CA 1
ATOM 5202 C C . ARG B 1 287 ? 21.328 -21.422 -13.258 1 90 287 ARG B C 1
ATOM 5204 O O . ARG B 1 287 ? 22.469 -21.906 -13.25 1 90 287 ARG B O 1
ATOM 5211 N N . HIS B 1 288 ? 20.797 -20.844 -12.242 1 91.12 288 HIS B N 1
ATOM 5212 C CA . HIS B 1 288 ? 21.625 -20.562 -11.07 1 91.12 288 HIS B CA 1
ATOM 5213 C C . HIS B 1 288 ? 21.234 -21.469 -9.898 1 91.12 288 HIS B C 1
ATOM 5215 O O . HIS B 1 288 ? 21.672 -21.234 -8.766 1 91.12 288 HIS B O 1
ATOM 5221 N N . GLY B 1 289 ? 20.344 -22.391 -10.102 1 87.69 289 GLY B N 1
ATOM 5222 C CA . GLY B 1 289 ? 20 -23.391 -9.094 1 87.69 289 GLY B CA 1
ATOM 5223 C C . GLY B 1 289 ? 19.109 -22.844 -7.988 1 87.69 289 GLY B C 1
ATOM 5224 O O . GLY B 1 289 ? 19.172 -23.328 -6.855 1 87.69 289 GLY B O 1
ATOM 5225 N N . VAL B 1 290 ? 18.375 -21.781 -8.242 1 88 290 VAL B N 1
ATOM 5226 C CA . VAL B 1 290 ? 17.438 -21.188 -7.297 1 88 290 VAL B CA 1
ATOM 5227 C C . VAL B 1 290 ? 16.125 -21.953 -7.32 1 88 290 VAL B C 1
ATOM 5229 O O . VAL B 1 290 ? 15.586 -22.234 -8.391 1 88 290 VAL B O 1
ATOM 5232 N N . ARG B 1 291 ? 15.469 -22.219 -6.137 1 83.5 291 ARG B N 1
ATOM 5233 C CA . ARG B 1 291 ? 14.391 -23.203 -6.09 1 83.5 291 ARG B CA 1
ATOM 5234 C C . ARG B 1 291 ? 13.047 -22.547 -5.801 1 83.5 291 ARG B C 1
ATOM 5236 O O . ARG B 1 291 ? 12 -23.094 -6.145 1 83.5 291 ARG B O 1
ATOM 5243 N N . PRO B 1 292 ? 13.047 -21.359 -5.195 1 74.25 292 PRO B N 1
ATOM 5244 C CA . PRO B 1 292 ? 11.711 -20.844 -4.863 1 74.25 292 PRO B CA 1
ATOM 5245 C C . PRO B 1 292 ? 10.82 -20.703 -6.094 1 74.25 292 PRO B C 1
ATOM 5247 O O . PRO B 1 292 ? 11.281 -20.281 -7.156 1 74.25 292 PRO B O 1
ATOM 5250 N N . PRO B 1 293 ? 9.469 -20.953 -5.898 1 83.06 293 PRO B N 1
ATOM 5251 C CA . PRO B 1 293 ? 8.594 -20.859 -7.07 1 83.06 293 PRO B CA 1
ATOM 5252 C C . PRO B 1 293 ? 8.102 -19.438 -7.328 1 83.06 293 PRO B C 1
ATOM 5254 O O . PRO B 1 293 ? 7.711 -19.109 -8.453 1 83.06 293 PRO B O 1
ATOM 5257 N N . ASP B 1 294 ? 8.047 -18.672 -6.281 1 93.25 294 ASP B N 1
ATOM 5258 C CA . ASP B 1 294 ? 7.453 -17.359 -6.52 1 93.25 294 ASP B CA 1
ATOM 5259 C C . ASP B 1 294 ? 8.484 -16.391 -7.09 1 93.25 294 ASP B C 1
ATOM 5261 O O . ASP B 1 294 ? 9.672 -16.484 -6.77 1 93.25 294 ASP B O 1
ATOM 5265 N N . THR B 1 295 ? 8.078 -15.484 -7.898 1 96.75 295 THR B N 1
ATOM 5266 C CA . THR B 1 295 ? 8.938 -14.594 -8.68 1 96.75 295 THR B CA 1
ATOM 5267 C C . THR B 1 295 ? 9.742 -13.68 -7.762 1 96.75 295 THR B C 1
ATOM 5269 O O . THR B 1 295 ? 10.945 -13.5 -7.957 1 96.75 295 THR B O 1
ATOM 5272 N N . ARG B 1 296 ? 9.109 -13.156 -6.73 1 95.62 296 ARG B N 1
ATOM 5273 C CA . ARG B 1 296 ? 9.781 -12.25 -5.809 1 95.62 296 ARG B CA 1
ATOM 5274 C C . ARG B 1 296 ? 10.922 -12.953 -5.078 1 95.62 296 ARG B C 1
ATOM 5276 O O . ARG B 1 296 ? 12.031 -12.43 -5 1 95.62 296 ARG B O 1
ATOM 5283 N N . ALA B 1 297 ? 10.633 -14.156 -4.547 1 94.56 297 ALA B N 1
ATOM 5284 C CA . ALA B 1 297 ? 11.648 -14.922 -3.822 1 94.56 297 ALA B CA 1
ATOM 5285 C C . ALA B 1 297 ? 12.797 -15.312 -4.746 1 94.56 297 ALA B C 1
ATOM 5287 O O . ALA B 1 297 ? 13.953 -15.328 -4.332 1 94.56 297 ALA B O 1
ATOM 5288 N N . ARG B 1 298 ? 12.469 -15.656 -5.977 1 95.88 298 ARG B N 1
ATOM 5289 C CA . ARG B 1 298 ? 13.5 -15.992 -6.953 1 95.88 298 ARG B CA 1
ATOM 5290 C C . ARG B 1 298 ? 14.43 -14.805 -7.191 1 95.88 298 ARG B C 1
ATOM 5292 O O . ARG B 1 298 ? 15.648 -14.969 -7.246 1 95.88 298 ARG B O 1
ATOM 5299 N N . LEU B 1 299 ? 13.836 -13.617 -7.328 1 96.75 299 LEU B N 1
ATOM 5300 C CA . LEU B 1 299 ? 14.625 -12.414 -7.57 1 96.75 299 LEU B CA 1
ATOM 5301 C C . LEU B 1 299 ? 15.57 -12.141 -6.406 1 96.75 299 LEU B C 1
ATOM 5303 O O . LEU B 1 299 ? 16.75 -11.812 -6.613 1 96.75 299 LEU B O 1
ATOM 5307 N N . VAL B 1 300 ? 15.109 -12.352 -5.219 1 95 300 VAL B N 1
ATOM 5308 C CA . VAL B 1 300 ? 15.93 -12.148 -4.031 1 95 300 VAL B CA 1
ATOM 5309 C C . VAL B 1 300 ? 17.062 -13.172 -4 1 95 300 VAL B C 1
ATOM 5311 O O . VAL B 1 300 ? 18.219 -12.828 -3.727 1 95 300 VAL B O 1
ATOM 5314 N N . ALA B 1 301 ? 16.703 -14.398 -4.293 1 94.56 301 ALA B N 1
ATOM 5315 C CA . ALA B 1 301 ? 17.703 -15.469 -4.293 1 94.56 301 ALA B CA 1
ATOM 5316 C C . ALA B 1 301 ? 18.766 -15.234 -5.355 1 94.56 301 ALA B C 1
ATOM 5318 O O . ALA B 1 301 ? 19.938 -15.547 -5.145 1 94.56 301 ALA B O 1
ATOM 5319 N N . LEU B 1 302 ? 18.391 -14.695 -6.48 1 95.38 302 LEU B N 1
ATOM 5320 C CA . LEU B 1 302 ? 19.312 -14.406 -7.562 1 95.38 302 LEU B CA 1
ATOM 5321 C C . LEU B 1 302 ? 20.312 -13.336 -7.148 1 95.38 302 LEU B C 1
ATOM 5323 O O . LEU B 1 302 ? 21.469 -13.352 -7.578 1 95.38 302 LEU B O 1
ATOM 5327 N N . VAL B 1 303 ? 19.844 -12.375 -6.344 1 95.62 303 VAL B N 1
ATOM 5328 C CA . VAL B 1 303 ? 20.75 -11.375 -5.797 1 95.62 303 VAL B CA 1
ATOM 5329 C C . VAL B 1 303 ? 21.75 -12.031 -4.852 1 95.62 303 VAL B C 1
ATOM 5331 O O . VAL B 1 303 ? 22.953 -11.742 -4.898 1 95.62 303 VAL B O 1
ATOM 5334 N N . MET B 1 304 ? 21.266 -12.969 -3.994 1 93.94 304 MET B N 1
ATOM 5335 C CA . MET B 1 304 ? 22.078 -13.625 -2.982 1 93.94 304 MET B CA 1
ATOM 5336 C C . MET B 1 304 ? 23.203 -14.445 -3.629 1 93.94 304 MET B C 1
ATOM 5338 O O . MET B 1 304 ? 24.281 -14.562 -3.07 1 93.94 304 MET B O 1
ATOM 5342 N N . CYS B 1 305 ? 22.984 -14.953 -4.832 1 93.44 305 CYS B N 1
ATOM 5343 C CA . CYS B 1 305 ? 24.016 -15.727 -5.52 1 93.44 305 CYS B CA 1
ATOM 5344 C C . CYS B 1 305 ? 24.766 -14.867 -6.535 1 93.44 305 CYS B C 1
ATOM 5346 O O . CYS B 1 305 ? 25.453 -15.391 -7.406 1 93.44 305 CYS B O 1
ATOM 5348 N N . GLU B 1 306 ? 24.469 -13.5 -6.578 1 94.06 306 GLU B N 1
ATOM 5349 C CA . GLU B 1 306 ? 25.188 -12.477 -7.328 1 94.06 306 GLU B CA 1
ATOM 5350 C C . GLU B 1 306 ? 24.922 -12.594 -8.82 1 94.06 306 GLU B C 1
ATOM 5352 O O . GLU B 1 306 ? 25.734 -12.188 -9.648 1 94.06 306 GLU B O 1
ATOM 5357 N N . ALA B 1 307 ? 23.781 -13.227 -9.109 1 93.69 307 ALA B N 1
ATOM 5358 C CA . ALA B 1 307 ? 23.391 -13.336 -10.516 1 93.69 307 ALA B CA 1
ATOM 5359 C C . ALA B 1 307 ? 22.672 -12.07 -10.977 1 93.69 307 ALA B C 1
ATOM 5361 O O . ALA B 1 307 ? 22.578 -11.812 -12.18 1 93.69 307 ALA B O 1
ATOM 5362 N N . LEU B 1 308 ? 22.172 -11.352 -10.062 1 94.62 308 LEU B N 1
ATOM 5363 C CA . LEU B 1 308 ? 21.453 -10.109 -10.328 1 94.62 308 LEU B CA 1
ATOM 5364 C C . LEU B 1 308 ? 21.844 -9.031 -9.32 1 94.62 308 LEU B C 1
ATOM 5366 O O . LEU B 1 308 ? 22.031 -9.328 -8.141 1 94.62 308 LEU B O 1
ATOM 5370 N N . ALA B 1 309 ? 21.969 -7.852 -9.828 1 94.69 309 ALA B N 1
ATOM 5371 C CA . ALA B 1 309 ? 22.219 -6.742 -8.906 1 94.69 309 ALA B CA 1
ATOM 5372 C C . ALA B 1 309 ? 21 -6.449 -8.055 1 94.69 309 ALA B C 1
ATOM 5374 O O . ALA B 1 309 ? 19.859 -6.582 -8.523 1 94.69 309 ALA B O 1
ATOM 5375 N N . ALA B 1 310 ? 21.234 -6.07 -6.832 1 94.44 310 ALA B N 1
ATOM 5376 C CA . ALA B 1 310 ? 20.156 -5.773 -5.895 1 94.44 310 ALA B CA 1
ATOM 5377 C C . ALA B 1 310 ? 19.203 -4.727 -6.473 1 94.44 310 ALA B C 1
ATOM 5379 O O . ALA B 1 310 ? 17.984 -4.863 -6.367 1 94.44 310 ALA B O 1
ATOM 5380 N N . GLU B 1 311 ? 19.719 -3.764 -7.109 1 92.62 311 GLU B N 1
ATOM 5381 C CA . GLU B 1 311 ? 18.922 -2.68 -7.672 1 92.62 311 GLU B CA 1
ATOM 5382 C C . GLU B 1 311 ? 18 -3.189 -8.773 1 92.62 311 GLU B C 1
ATOM 5384 O O . GLU B 1 311 ? 16.859 -2.748 -8.891 1 92.62 311 GLU B O 1
ATOM 5389 N N . GLN B 1 312 ? 18.516 -4.051 -9.531 1 94.75 312 GLN B N 1
ATOM 5390 C CA . GLN B 1 312 ? 17.719 -4.609 -10.617 1 94.75 312 GLN B CA 1
ATOM 5391 C C . GLN B 1 312 ? 16.578 -5.465 -10.078 1 94.75 312 GLN B C 1
ATOM 5393 O O . GLN B 1 312 ? 15.445 -5.391 -10.578 1 94.75 312 GLN B O 1
ATOM 5398 N N . ALA B 1 313 ? 16.922 -6.301 -9.086 1 96.19 313 ALA B N 1
ATOM 5399 C CA . ALA B 1 313 ? 15.883 -7.137 -8.477 1 96.19 313 ALA B CA 1
ATOM 5400 C C . ALA B 1 313 ? 14.773 -6.289 -7.879 1 96.19 313 ALA B C 1
ATOM 5402 O O . ALA B 1 313 ? 13.586 -6.586 -8.055 1 96.19 313 ALA B O 1
ATOM 5403 N N . GLU B 1 314 ? 15.156 -5.227 -7.246 1 95 314 GLU B N 1
ATOM 5404 C CA . GLU B 1 314 ? 14.172 -4.328 -6.652 1 95 314 GLU B CA 1
ATOM 5405 C C . GLU B 1 314 ? 13.289 -3.691 -7.723 1 95 314 GLU B C 1
ATOM 5407 O O . GLU B 1 314 ? 12.086 -3.539 -7.527 1 95 314 GLU B O 1
ATOM 5412 N N . ALA B 1 315 ? 13.883 -3.289 -8.781 1 95.81 315 ALA B N 1
ATOM 5413 C CA . ALA B 1 315 ? 13.141 -2.688 -9.883 1 95.81 315 ALA B CA 1
ATOM 5414 C C . ALA B 1 315 ? 12.141 -3.678 -10.477 1 95.81 315 ALA B C 1
ATOM 5416 O O . ALA B 1 315 ? 11.008 -3.311 -10.797 1 95.81 315 ALA B O 1
ATOM 5417 N N . LEU B 1 316 ? 12.57 -4.891 -10.586 1 97.75 316 LEU B N 1
ATOM 5418 C CA . LEU B 1 316 ? 11.727 -5.906 -11.195 1 97.75 316 LEU B CA 1
ATOM 5419 C C . LEU B 1 316 ? 10.586 -6.305 -10.25 1 97.75 316 LEU B C 1
ATOM 5421 O O . LEU B 1 316 ? 9.469 -6.574 -10.703 1 97.75 316 LEU B O 1
ATOM 5425 N N . ILE B 1 317 ? 10.906 -6.355 -8.969 1 97.06 317 ILE B N 1
ATOM 5426 C CA . ILE B 1 317 ? 9.867 -6.625 -7.984 1 97.06 317 ILE B CA 1
ATOM 5427 C C . ILE B 1 317 ? 8.812 -5.523 -8.031 1 97.06 317 ILE B C 1
ATOM 5429 O O . ILE B 1 317 ? 7.613 -5.801 -8.039 1 97.06 317 ILE B O 1
ATOM 5433 N N . ALA B 1 318 ? 9.258 -4.297 -8.117 1 96.75 318 ALA B N 1
ATOM 5434 C CA . ALA B 1 318 ? 8.344 -3.162 -8.219 1 96.75 318 ALA B CA 1
ATOM 5435 C C . ALA B 1 318 ? 7.516 -3.234 -9.5 1 96.75 318 ALA B C 1
ATOM 5437 O O . ALA B 1 318 ? 6.324 -2.922 -9.5 1 96.75 318 ALA B O 1
ATOM 5438 N N . ALA B 1 319 ? 8.148 -3.596 -10.555 1 97.81 319 ALA B N 1
ATOM 5439 C CA . ALA B 1 319 ? 7.453 -3.736 -11.828 1 97.81 319 ALA B CA 1
ATOM 5440 C C . ALA B 1 319 ? 6.348 -4.781 -11.742 1 97.81 319 ALA B C 1
ATOM 5442 O O . ALA B 1 319 ? 5.227 -4.551 -12.203 1 97.81 319 ALA B O 1
ATOM 5443 N N . LEU B 1 320 ? 6.691 -5.926 -11.141 1 98.19 320 LEU B N 1
ATOM 5444 C CA . LEU B 1 320 ? 5.699 -6.98 -10.969 1 98.19 320 LEU B CA 1
ATOM 5445 C C . LEU B 1 320 ? 4.496 -6.473 -10.188 1 98.19 320 LEU B C 1
ATOM 5447 O O . LEU B 1 320 ? 3.348 -6.703 -10.578 1 98.19 320 LEU B O 1
ATOM 5451 N N . GLU B 1 321 ? 4.762 -5.789 -9.164 1 97.31 321 GLU B N 1
ATOM 5452 C CA . GLU B 1 321 ? 3.701 -5.25 -8.312 1 97.31 321 GLU B CA 1
ATOM 5453 C C . GLU B 1 321 ? 2.822 -4.27 -9.086 1 97.31 321 GLU B C 1
ATOM 5455 O O . GLU B 1 321 ? 1.596 -4.301 -8.961 1 97.31 321 GLU B O 1
ATOM 5460 N N . ARG B 1 322 ? 3.42 -3.41 -9.836 1 97.81 322 ARG B N 1
ATOM 5461 C CA . ARG B 1 322 ? 2.664 -2.416 -10.594 1 97.81 322 ARG B CA 1
ATOM 5462 C C . ARG B 1 322 ? 1.827 -3.078 -11.688 1 97.81 322 ARG B C 1
ATOM 5464 O O . ARG B 1 322 ? 0.678 -2.693 -11.914 1 97.81 322 ARG B O 1
ATOM 5471 N N . LEU B 1 323 ? 2.42 -4.074 -12.352 1 98.38 323 LEU B N 1
ATOM 5472 C CA . LEU B 1 323 ? 1.666 -4.805 -13.359 1 98.38 323 LEU B CA 1
ATOM 5473 C C . LEU B 1 323 ? 0.453 -5.496 -12.742 1 98.38 323 LEU B C 1
ATOM 5475 O O . LEU B 1 323 ? -0.653 -5.41 -13.281 1 98.38 323 LEU B O 1
ATOM 5479 N N . GLN B 1 324 ? 0.676 -6.141 -11.633 1 98.25 324 GLN B N 1
ATOM 5480 C CA . GLN B 1 324 ? -0.428 -6.781 -10.93 1 98.25 324 GLN B CA 1
ATOM 5481 C C . GLN B 1 324 ? -1.496 -5.766 -10.539 1 98.25 324 GLN B C 1
ATOM 5483 O O . GLN B 1 324 ? -2.693 -6.055 -10.617 1 98.25 324 GLN B O 1
ATOM 5488 N N . GLY B 1 325 ? -1.043 -4.629 -10.141 1 98.25 325 GLY B N 1
ATOM 5489 C CA . GLY B 1 325 ? -1.978 -3.582 -9.766 1 98.25 325 GLY B CA 1
ATOM 5490 C C . GLY B 1 325 ? -2.85 -3.121 -10.914 1 98.25 325 GLY B C 1
ATOM 5491 O O . GLY B 1 325 ? -4.059 -2.945 -10.75 1 98.25 325 GLY B O 1
ATOM 5492 N N . LEU B 1 326 ? -2.266 -2.885 -12.055 1 98.19 326 LEU B N 1
ATOM 5493 C CA . LEU B 1 326 ? -3.006 -2.439 -13.234 1 98.19 326 LEU B CA 1
ATOM 5494 C C . LEU B 1 326 ? -4.016 -3.496 -13.672 1 98.19 326 LEU B C 1
ATOM 5496 O O . LEU B 1 326 ? -5.164 -3.17 -13.977 1 98.19 326 LEU B O 1
ATOM 5500 N N . ILE B 1 327 ? -3.58 -4.734 -13.625 1 98.25 327 ILE B N 1
ATOM 5501 C CA . ILE B 1 327 ? -4.461 -5.82 -14.039 1 98.25 327 ILE B CA 1
ATOM 5502 C C . ILE B 1 327 ? -5.609 -5.961 -13.047 1 98.25 327 ILE B C 1
ATOM 5504 O O . ILE B 1 327 ? -6.773 -6.059 -13.438 1 98.25 327 ILE B O 1
ATOM 5508 N N . LEU B 1 328 ? -5.285 -5.945 -11.797 1 98.25 328 LEU B N 1
ATOM 5509 C CA . LEU B 1 328 ? -6.293 -6.113 -10.758 1 98.25 328 LEU B CA 1
ATOM 5510 C C . LEU B 1 328 ? -7.344 -5.008 -10.836 1 98.25 328 LEU B C 1
ATOM 5512 O O . LEU B 1 328 ? -8.531 -5.266 -10.648 1 98.25 328 LEU B O 1
ATOM 5516 N N . ALA B 1 329 ? -6.898 -3.781 -11.07 1 97.19 329 ALA B N 1
ATOM 5517 C CA . ALA B 1 329 ? -7.828 -2.662 -11.195 1 97.19 329 ALA B CA 1
ATOM 5518 C C . ALA B 1 329 ? -8.828 -2.898 -12.32 1 97.19 329 ALA B C 1
ATOM 5520 O O . ALA B 1 329 ? -10.031 -2.664 -12.156 1 97.19 329 ALA B O 1
ATOM 5521 N N . GLU B 1 330 ? -8.336 -3.359 -13.43 1 96.94 330 GLU B N 1
ATOM 5522 C CA . GLU B 1 330 ? -9.203 -3.652 -14.57 1 96.94 330 GLU B CA 1
ATOM 5523 C C . GLU B 1 330 ? -10.141 -4.816 -14.266 1 96.94 330 GLU B C 1
ATOM 5525 O O . GLU B 1 330 ? -11.297 -4.812 -14.695 1 96.94 330 GLU B O 1
ATOM 5530 N N . GLN B 1 331 ? -9.641 -5.793 -13.57 1 97.5 331 GLN B N 1
ATOM 5531 C CA . GLN B 1 331 ? -10.445 -6.965 -13.234 1 97.5 331 GLN B CA 1
ATOM 5532 C C . GLN B 1 331 ? -11.578 -6.598 -12.289 1 97.5 331 GLN B C 1
ATOM 5534 O O . GLN B 1 331 ? -12.688 -7.125 -12.406 1 97.5 331 GLN B O 1
ATOM 5539 N N . ARG B 1 332 ? -11.344 -5.75 -11.391 1 96.12 332 ARG B N 1
ATOM 5540 C CA . ARG B 1 332 ? -12.391 -5.289 -10.484 1 96.12 332 ARG B CA 1
ATOM 5541 C C . ARG B 1 332 ? -13.492 -4.562 -11.242 1 96.12 332 ARG B C 1
ATOM 5543 O O . ARG B 1 332 ? -14.68 -4.719 -10.93 1 96.12 332 ARG B O 1
ATOM 5550 N N . LEU B 1 333 ? -13.055 -3.73 -12.156 1 95.19 333 LEU B N 1
ATOM 5551 C CA . LEU B 1 333 ? -14.023 -3.039 -12.992 1 95.19 333 LEU B CA 1
ATOM 5552 C C . LEU B 1 333 ? -14.867 -4.035 -13.781 1 95.19 333 LEU B C 1
ATOM 5554 O O . LEU B 1 333 ? -16.078 -3.873 -13.898 1 95.19 333 LEU B O 1
ATOM 5558 N N . ALA B 1 334 ? -14.172 -5.027 -14.328 1 95.19 334 ALA B N 1
ATOM 5559 C CA . ALA B 1 334 ? -14.875 -6.07 -15.07 1 95.19 334 ALA B CA 1
ATOM 5560 C C . ALA B 1 334 ? -15.922 -6.762 -14.203 1 95.19 334 ALA B C 1
ATOM 5562 O O . ALA B 1 334 ? -17.062 -6.93 -14.617 1 95.19 334 ALA B O 1
ATOM 5563 N N . LEU B 1 335 ? -15.57 -7.086 -13.031 1 92.81 335 LEU B N 1
ATOM 5564 C CA . LEU B 1 335 ? -16.484 -7.742 -12.102 1 92.81 335 LEU B CA 1
ATOM 5565 C C . LEU B 1 335 ? -17.688 -6.848 -11.805 1 92.81 335 LEU B C 1
ATOM 5567 O O . LEU B 1 335 ? -18.828 -7.316 -11.789 1 92.81 335 LEU B O 1
ATOM 5571 N N . ALA B 1 336 ? -17.406 -5.609 -11.562 1 92.25 336 ALA B N 1
ATOM 5572 C CA . ALA B 1 336 ? -18.469 -4.648 -11.25 1 92.25 336 ALA B CA 1
ATOM 5573 C C . ALA B 1 336 ? -19.438 -4.508 -12.422 1 92.25 336 ALA B C 1
ATOM 5575 O O . ALA B 1 336 ? -20.625 -4.242 -12.219 1 92.25 336 ALA B O 1
ATOM 5576 N N . GLU B 1 337 ? -18.938 -4.723 -13.586 1 94.06 337 GLU B N 1
ATOM 5577 C CA . GLU B 1 337 ? -19.734 -4.586 -14.797 1 94.06 337 GLU B CA 1
ATOM 5578 C C . GLU B 1 337 ? -20.344 -5.926 -15.211 1 94.06 337 GLU B C 1
ATOM 5580 O O . GLU B 1 337 ? -21.016 -6.016 -16.234 1 94.06 337 GLU B O 1
ATOM 5585 N N . GLY B 1 338 ? -20.062 -6.961 -14.477 1 91.12 338 GLY B N 1
ATOM 5586 C CA . GLY B 1 338 ? -20.594 -8.273 -14.781 1 91.12 338 GLY B CA 1
ATOM 5587 C C . GLY B 1 338 ? -19.812 -9 -15.867 1 91.12 338 GLY B C 1
ATOM 5588 O O . GLY B 1 338 ? -20.328 -9.961 -16.453 1 91.12 338 GLY B O 1
ATOM 5589 N N . ARG B 1 339 ? -18.625 -8.555 -16.141 1 92.94 339 ARG B N 1
ATOM 5590 C CA . ARG B 1 339 ? -17.766 -9.203 -17.125 1 92.94 339 ARG B CA 1
ATOM 5591 C C . ARG B 1 339 ? -16.766 -10.141 -16.453 1 92.94 339 ARG B C 1
ATOM 5593 O O . ARG B 1 339 ? -16.531 -10.047 -15.25 1 92.94 339 ARG B O 1
ATOM 5600 N N . THR B 1 340 ? -16.219 -11.016 -17.219 1 92 340 THR B N 1
ATOM 5601 C CA . THR B 1 340 ? -15.203 -11.93 -16.703 1 92 340 THR B CA 1
ATOM 5602 C C . THR B 1 340 ? -13.844 -11.234 -16.609 1 92 340 THR B C 1
ATOM 5604 O O . THR B 1 340 ? -13.367 -10.664 -17.594 1 92 340 THR B O 1
ATOM 5607 N N . PRO B 1 341 ? -13.289 -11.273 -15.422 1 95.38 341 PRO B N 1
ATOM 5608 C CA . PRO B 1 341 ? -11.945 -10.703 -15.305 1 95.38 341 PRO B CA 1
ATOM 5609 C C . PRO B 1 341 ? -10.938 -11.367 -16.234 1 95.38 341 PRO B C 1
ATOM 5611 O O . PRO B 1 341 ? -11.008 -12.578 -16.453 1 95.38 341 PRO B O 1
ATOM 5614 N N . ASP B 1 342 ? -9.984 -10.555 -16.781 1 93.94 342 ASP B N 1
ATOM 5615 C CA . ASP B 1 342 ? -8.945 -11.062 -17.672 1 93.94 342 ASP B CA 1
ATOM 5616 C C . ASP B 1 342 ? -7.656 -10.258 -17.531 1 93.94 342 ASP B C 1
ATOM 5618 O O . ASP B 1 342 ? -7.441 -9.594 -16.516 1 93.94 342 ASP B O 1
ATOM 5622 N N . GLY B 1 343 ? -6.742 -10.414 -18.531 1 94.44 343 GLY B N 1
ATOM 5623 C CA . GLY B 1 343 ? -5.43 -9.789 -18.406 1 94.44 343 GLY B CA 1
ATOM 5624 C C . GLY B 1 343 ? -5.312 -8.508 -19.203 1 94.44 343 GLY B C 1
ATOM 5625 O O . GLY B 1 343 ? -4.227 -7.93 -19.312 1 94.44 343 GLY B O 1
ATOM 5626 N N . TRP B 1 344 ? -6.445 -8.016 -19.797 1 95.19 344 TRP B N 1
ATOM 5627 C CA . TRP B 1 344 ? -6.426 -6.828 -20.641 1 95.19 344 TRP B CA 1
ATOM 5628 C C . TRP B 1 344 ? -6.559 -5.562 -19.812 1 95.19 344 TRP B C 1
ATOM 5630 O O . TRP B 1 344 ? -7.34 -5.52 -18.859 1 95.19 344 TRP B O 1
ATOM 5640 N N . VAL B 1 345 ? -5.828 -4.578 -20.141 1 96.69 345 VAL B N 1
ATOM 5641 C CA . VAL B 1 345 ? -5.883 -3.268 -19.5 1 96.69 345 VAL B CA 1
ATOM 5642 C C . VAL B 1 345 ? -6.164 -2.193 -20.547 1 96.69 345 VAL B C 1
ATOM 5644 O O . VAL B 1 345 ? -5.531 -2.168 -21.609 1 96.69 345 VAL B O 1
ATOM 5647 N N . ASP B 1 346 ? -7.164 -1.382 -20.312 1 95.75 346 ASP B N 1
ATOM 5648 C CA . ASP B 1 346 ? -7.465 -0.235 -21.156 1 95.75 346 ASP B CA 1
ATOM 5649 C C . ASP B 1 346 ? -6.508 0.922 -20.875 1 95.75 346 ASP B C 1
ATOM 5651 O O . ASP B 1 346 ? -6.617 1.594 -19.859 1 95.75 346 ASP B O 1
ATOM 5655 N N . THR B 1 347 ? -5.609 1.22 -21.812 1 94.62 347 THR B N 1
ATOM 5656 C CA . THR B 1 347 ? -4.559 2.205 -21.609 1 94.62 347 THR B CA 1
ATOM 5657 C C . THR B 1 347 ? -5.145 3.611 -21.5 1 94.62 347 THR B C 1
ATOM 5659 O O . THR B 1 347 ? -4.492 4.527 -21 1 94.62 347 THR B O 1
ATOM 5662 N N . THR B 1 348 ? -6.332 3.846 -22 1 93.81 348 THR B N 1
ATOM 5663 C CA . THR B 1 348 ? -6.953 5.164 -21.938 1 93.81 348 THR B CA 1
ATOM 5664 C C . THR B 1 348 ? -7.344 5.512 -20.5 1 93.81 348 THR B C 1
ATOM 5666 O O . THR B 1 348 ? -7.594 6.676 -20.188 1 93.81 348 THR B O 1
ATOM 5669 N N . ARG B 1 349 ? -7.387 4.539 -19.688 1 93.44 349 ARG B N 1
ATOM 5670 C CA . ARG B 1 349 ? -7.785 4.754 -18.312 1 93.44 349 ARG B CA 1
ATOM 5671 C C . ARG B 1 349 ? -6.57 5.004 -17.422 1 93.44 349 ARG B C 1
ATOM 5673 O O . ARG B 1 349 ? -6.711 5.363 -16.25 1 93.44 349 ARG B O 1
ATOM 5680 N N . LEU B 1 350 ? -5.414 4.859 -17.984 1 95.31 350 LEU B N 1
ATOM 5681 C CA . LEU B 1 350 ? -4.195 5.074 -17.203 1 95.31 350 LEU B CA 1
ATOM 5682 C C . LEU B 1 350 ? -3.857 6.559 -17.125 1 95.31 350 LEU B C 1
ATOM 5684 O O . LEU B 1 350 ? -3.938 7.273 -18.125 1 95.31 350 LEU B O 1
ATOM 5688 N N . ARG B 1 351 ? -3.543 6.984 -15.93 1 94.06 351 ARG B N 1
ATOM 5689 C CA . ARG B 1 351 ? -2.998 8.328 -15.766 1 94.06 351 ARG B CA 1
ATOM 5690 C C . ARG B 1 351 ? -1.619 8.438 -16.406 1 94.06 351 ARG B C 1
ATOM 5692 O O . ARG B 1 351 ? -0.977 7.426 -16.688 1 94.06 351 ARG B O 1
ATOM 5699 N N . GLU B 1 352 ? -1.162 9.641 -16.547 1 94.19 352 GLU B N 1
ATOM 5700 C CA . GLU B 1 352 ? 0.124 9.891 -17.188 1 94.19 352 GLU B CA 1
ATOM 5701 C C . GLU B 1 352 ? 1.265 9.234 -16.422 1 94.19 352 GLU B C 1
ATOM 5703 O O . GLU B 1 352 ? 2.168 8.648 -17.016 1 94.19 352 GLU B O 1
ATOM 5708 N N . ASP B 1 353 ? 1.247 9.359 -15.141 1 94.94 353 ASP B N 1
ATOM 5709 C CA . ASP B 1 353 ? 2.311 8.773 -14.328 1 94.94 353 ASP B CA 1
ATOM 5710 C C . ASP B 1 353 ? 2.309 7.25 -14.453 1 94.94 353 ASP B C 1
ATOM 5712 O O . ASP B 1 353 ? 3.371 6.621 -14.484 1 94.94 353 ASP B O 1
ATOM 5716 N N . GLN B 1 354 ? 1.129 6.676 -14.531 1 95.62 354 GLN B N 1
ATOM 5717 C CA . GLN B 1 354 ? 1.017 5.227 -14.68 1 95.62 354 GLN B CA 1
ATOM 5718 C C . GLN B 1 354 ? 1.564 4.77 -16.031 1 95.62 354 GLN B C 1
ATOM 5720 O O . GLN B 1 354 ? 2.242 3.742 -16.109 1 95.62 354 GLN B O 1
ATOM 5725 N N . ARG B 1 355 ? 1.264 5.527 -17.062 1 95.5 355 ARG B N 1
ATOM 5726 C CA . ARG B 1 355 ? 1.772 5.207 -18.391 1 95.5 355 ARG B CA 1
ATOM 5727 C C . ARG B 1 355 ? 3.295 5.293 -18.438 1 95.5 355 ARG B C 1
ATOM 5729 O O . ARG B 1 355 ? 3.955 4.441 -19.031 1 95.5 355 ARG B O 1
ATOM 5736 N N . LEU B 1 356 ? 3.793 6.312 -17.797 1 94.88 356 LEU B N 1
ATOM 5737 C CA . LEU B 1 356 ? 5.238 6.508 -17.719 1 94.88 356 LEU B CA 1
ATOM 5738 C C . LEU B 1 356 ? 5.914 5.324 -17.031 1 94.88 356 LEU B C 1
ATOM 5740 O O . LEU B 1 356 ? 6.914 4.805 -17.531 1 94.88 356 LEU B O 1
ATOM 5744 N N . LEU B 1 357 ? 5.352 4.891 -15.984 1 96.19 357 LEU B N 1
ATOM 5745 C CA . LEU B 1 357 ? 5.926 3.787 -15.219 1 96.19 357 LEU B CA 1
ATOM 5746 C C . LEU B 1 357 ? 5.781 2.473 -15.977 1 96.19 357 LEU B C 1
ATOM 5748 O O . LEU B 1 357 ? 6.668 1.617 -15.922 1 96.19 357 LEU B O 1
ATOM 5752 N N . LEU B 1 358 ? 4.594 2.359 -16.594 1 97.25 358 LEU B N 1
ATOM 5753 C CA . LEU B 1 358 ? 4.375 1.138 -17.359 1 97.25 358 LEU B CA 1
ATOM 5754 C C . LEU B 1 358 ? 5.43 0.982 -18.453 1 97.25 358 LEU B C 1
ATOM 5756 O O . LEU B 1 358 ? 6 -0.098 -18.625 1 97.25 358 LEU B O 1
ATOM 5760 N N . ARG B 1 359 ? 5.734 2.066 -19.141 1 96.94 359 ARG B N 1
ATOM 5761 C CA . ARG B 1 359 ? 6.773 2.037 -20.156 1 96.94 359 ARG B CA 1
ATOM 5762 C C . ARG B 1 359 ? 8.125 1.684 -19.547 1 96.94 359 ARG B C 1
ATOM 5764 O O . ARG B 1 359 ? 8.859 0.855 -20.094 1 96.94 359 ARG B O 1
ATOM 5771 N N . HIS B 1 360 ? 8.414 2.318 -18.469 1 96.62 360 HIS B N 1
ATOM 5772 C CA . HIS B 1 360 ? 9.664 2.041 -17.766 1 96.62 360 HIS B CA 1
ATOM 5773 C C . HIS B 1 360 ? 9.758 0.573 -17.375 1 96.62 360 HIS B C 1
ATOM 5775 O O . HIS B 1 360 ? 10.781 -0.076 -17.609 1 96.62 360 HIS B O 1
ATOM 5781 N N . ASP B 1 361 ? 8.719 0.052 -16.766 1 97.75 361 ASP B N 1
ATOM 5782 C CA . ASP B 1 361 ? 8.688 -1.322 -16.266 1 97.75 361 ASP B CA 1
ATOM 5783 C C . ASP B 1 361 ? 8.867 -2.318 -17.406 1 97.75 361 ASP B C 1
ATOM 5785 O O . ASP B 1 361 ? 9.617 -3.285 -17.281 1 97.75 361 ASP B O 1
ATOM 5789 N N . LEU B 1 362 ? 8.148 -2.059 -18.516 1 97.69 362 LEU B N 1
ATOM 5790 C CA . LEU B 1 362 ? 8.227 -2.951 -19.656 1 97.69 362 LEU B CA 1
ATOM 5791 C C . LEU B 1 362 ? 9.617 -2.914 -20.281 1 97.69 362 LEU B C 1
ATOM 5793 O O . LEU B 1 362 ? 10.102 -3.926 -20.797 1 97.69 362 LEU B O 1
ATOM 5797 N N . ARG B 1 363 ? 10.289 -1.771 -20.234 1 96.75 363 ARG B N 1
ATOM 5798 C CA . ARG B 1 363 ? 11.664 -1.68 -20.688 1 96.75 363 ARG B CA 1
ATOM 5799 C C . ARG B 1 363 ? 12.594 -2.51 -19.812 1 96.75 363 ARG B C 1
ATOM 5801 O O . ARG B 1 363 ? 13.516 -3.162 -20.312 1 96.75 363 ARG B O 1
ATOM 5808 N N . GLU B 1 364 ? 12.359 -2.436 -18.484 1 96.56 364 GLU B N 1
ATOM 5809 C CA . GLU B 1 364 ? 13.148 -3.25 -17.562 1 96.56 364 GLU B CA 1
ATOM 5810 C C . GLU B 1 364 ? 12.953 -4.738 -17.844 1 96.56 364 GLU B C 1
ATOM 5812 O O . GLU B 1 364 ? 13.906 -5.516 -17.766 1 96.56 364 GLU B O 1
ATOM 5817 N N . ILE B 1 365 ? 11.773 -5.113 -18.141 1 97 365 ILE B N 1
ATOM 5818 C CA . ILE B 1 365 ? 11.453 -6.508 -18.438 1 97 365 ILE B CA 1
ATOM 5819 C C . ILE B 1 365 ? 12.125 -6.934 -19.734 1 97 365 ILE B C 1
ATOM 5821 O O . ILE B 1 365 ? 12.711 -8.016 -19.812 1 97 365 ILE B O 1
ATOM 5825 N N . ARG B 1 366 ? 12.047 -6.082 -20.734 1 94.94 366 ARG B N 1
ATOM 5826 C CA . ARG B 1 366 ? 12.711 -6.371 -22 1 94.94 366 ARG B CA 1
ATOM 5827 C C . ARG B 1 366 ? 14.211 -6.547 -21.812 1 94.94 366 ARG B C 1
ATOM 5829 O O . ARG B 1 366 ? 14.82 -7.438 -22.406 1 94.94 366 ARG B O 1
ATOM 5836 N N . ALA B 1 367 ? 14.766 -5.691 -21 1 94.12 367 ALA B N 1
ATOM 5837 C CA . ALA B 1 367 ? 16.188 -5.801 -20.703 1 94.12 367 ALA B CA 1
ATOM 5838 C C . ALA B 1 367 ? 16.5 -7.121 -20 1 94.12 367 ALA B C 1
ATOM 5840 O O . ALA B 1 367 ? 17.531 -7.742 -20.266 1 94.12 367 ALA B O 1
ATOM 5841 N N . LEU B 1 368 ? 15.664 -7.52 -19.094 1 95.19 368 LEU B N 1
ATOM 5842 C CA . LEU B 1 368 ? 15.836 -8.789 -18.391 1 95.19 368 LEU B CA 1
ATOM 5843 C C . LEU B 1 368 ? 15.781 -9.961 -19.359 1 95.19 368 LEU B C 1
ATOM 5845 O O . LEU B 1 368 ? 16.531 -10.922 -19.219 1 95.19 368 LEU B O 1
ATOM 5849 N N . LEU B 1 369 ? 14.836 -9.906 -20.266 1 94.31 369 LEU B N 1
ATOM 5850 C CA . LEU B 1 369 ? 14.719 -10.953 -21.281 1 94.31 369 LEU B CA 1
ATOM 5851 C C . LEU B 1 369 ? 16.016 -11.109 -22.062 1 94.31 369 LEU B C 1
ATOM 5853 O O . LEU B 1 369 ? 16.484 -12.234 -22.297 1 94.31 369 LEU B O 1
ATOM 5857 N N . ARG B 1 370 ? 16.609 -10.008 -22.406 1 90.88 370 ARG B N 1
ATOM 5858 C CA . ARG B 1 370 ? 17.875 -10.031 -23.125 1 90.88 370 ARG B CA 1
ATOM 5859 C C . ARG B 1 370 ? 18.984 -10.641 -22.266 1 90.88 370 ARG B C 1
ATOM 5861 O O . ARG B 1 370 ? 19.781 -11.438 -22.766 1 90.88 370 ARG B O 1
ATOM 5868 N N . ARG B 1 371 ? 18.953 -10.305 -21.094 1 90.38 371 ARG B N 1
ATOM 5869 C CA . ARG B 1 371 ? 19.953 -10.828 -20.172 1 90.38 371 ARG B CA 1
ATOM 5870 C C . ARG B 1 371 ? 19.781 -12.336 -19.984 1 90.38 371 ARG B C 1
ATOM 5872 O O . ARG B 1 371 ? 20.766 -13.07 -19.969 1 90.38 371 ARG B O 1
ATOM 5879 N N . ALA B 1 372 ? 18.578 -12.75 -19.766 1 90.25 372 ALA B N 1
ATOM 5880 C CA . ALA B 1 372 ? 18.297 -14.164 -19.547 1 90.25 372 ALA B CA 1
ATOM 5881 C C . ALA B 1 372 ? 18.703 -15 -20.75 1 90.25 372 ALA B C 1
ATOM 5883 O O . ALA B 1 372 ? 19.156 -16.141 -20.609 1 90.25 372 ALA B O 1
ATOM 5884 N N . ARG B 1 373 ? 18.672 -14.406 -21.844 1 85.31 373 ARG B N 1
ATOM 5885 C CA . ARG B 1 373 ? 19.031 -15.102 -23.078 1 85.31 373 ARG B CA 1
ATOM 5886 C C . ARG B 1 373 ? 20.547 -15.227 -23.203 1 85.31 373 ARG B C 1
ATOM 5888 O O . ARG B 1 373 ? 21.047 -16.219 -23.734 1 85.31 373 ARG B O 1
ATOM 5895 N N . ARG B 1 374 ? 21.234 -14.219 -22.719 1 79.75 374 ARG B N 1
ATOM 5896 C CA . ARG B 1 374 ? 22.672 -14.18 -22.875 1 79.75 374 ARG B CA 1
ATOM 5897 C C . ARG B 1 374 ? 23.359 -15.016 -21.797 1 79.75 374 ARG B C 1
ATOM 5899 O O . ARG B 1 374 ? 24.5 -15.445 -21.984 1 79.75 374 ARG B O 1
ATOM 5906 N N . ALA B 1 375 ? 22.766 -14.984 -20.609 1 69.31 375 ALA B N 1
ATOM 5907 C CA . ALA B 1 375 ? 23.391 -15.688 -19.484 1 69.31 375 ALA B CA 1
ATOM 5908 C C . ALA B 1 375 ? 23.625 -17.156 -19.812 1 69.31 375 ALA B C 1
ATOM 5910 O O . ALA B 1 375 ? 24.344 -17.859 -19.094 1 69.31 375 ALA B O 1
ATOM 5911 N N . GLY B 1 376 ? 23.219 -17.703 -20.906 1 60 376 GLY B N 1
ATOM 5912 C CA . GLY B 1 376 ? 23.547 -19.047 -21.328 1 60 376 GLY B CA 1
ATOM 5913 C C . GLY B 1 376 ? 24.766 -19.109 -22.234 1 60 376 GLY B C 1
ATOM 5914 O O . GLY B 1 376 ? 25.188 -18.094 -22.781 1 60 376 GLY B O 1
#

Foldseek 3Di:
DVLPDDDDPVLVCLPDLWGDQCVPPDPLLVQVNVLVVVLDGDHDLLSLLVSLLSVLVSVVVNVDFLQVNLLNNLSSVLSSLQVLLVVLQVVCVVVPLNHQPFFKWKKFWDCSLQSRDFRQAAGAIAMETADDDPVCCCSNVVSQLSSFVRSNVSNCVSRRNHDPVNRTHNDVVRYYYLVVLLVLLCVLLVDLDLVSLVVVNGVLRIDTRDTDRVSVVSSLVSLLVPLLPSVVSLLSLLVCLVVQAAQADPVLAGHADPPPAPDRQKHQCVRRPVCSLLSLLSSLLSNQSNRRNHSLSSLSVCVVSPVDPPVLSVLLVVLSSLLSRQQNVVQSVCVVVVHHRHRMGRCVPDDPVSSVSNSVNSVSSVVSSVVSNPVD/DVLPDDDDPVLVCLPDLWGDQCVPPDPLLVQQNVLVVVLDGDHDLLSLLVSLLSVLVSVVVNVDFLQVNLLNNLSSVLSSLQVLLVVLQVVCVVVPLNHQPFFKWKKFWDCSLQSRDFRQAAGAIAMETADDDPVCCCSNVVSQLSSFVRSNVSNCVSRRNHDPVNRTHNDVVRYYYLVVLLVLLCVLLVDLDPVSLVVVNGVLRIDTRDTDCVSVVSSLVSLLVPLLPSVVSLLSLLVCLVVQAAQADPVLAGHADPPPAPDRQKHQCVRRPVCSLLSLLSSLLSNQSNRRNHSLSSLSVCVVSPVDPPVLSVLLVVLSSLLSRQQNVVQSVCVVVVHHRHRMGRCVPDDPVSSVSNSVNSVSSVVSSVVSNPVD

Secondary structure (DSSP, 8-state):
-TT--PPPGGGGGGTSSSPP-GGG--GGGHHHHHHHHHH-SS--HHHHHHTHHHHHHHHHHTT--HHHHHHHHHHHHHHHHHHHHHHHHHHHHHTT--S-SS-EEEEEEHHHHTT---SSPPP-EEEEE----GGGHHHHHHHHHHHHHHHHHHHHHHT-PPPTT--STTSGGGEEEHHHHHHHHHHHHHS--HHHHHHHHHHTSEEEEEE-HHHHHHHHHHHHHHHTT-HHHHHHHHHHHTTSPPSB-TTS-B----TT-SSTTEEEHIIIIIHHHHHHHHHHHHHTT----SHHHHHHHHHHTTSS-HHHHHHHHHHHHHHHHHHHHHHHHHHHTTPPP-SEEEGGGS-HHHHHHHHHHHHHHHHHHHHHHH--/-TT--PPPGGGGGGTSSSPP-GGG--GGGHHHHHHHHHH-SS--HHHHHHTHHHHHHHHHHTT--HHHHHHHHHHHHHHHHHHHHHHHHHHHHHTT--S-SS-EEEEEEHHHHTT---SSPPP-EEEEE----GGGHHHHHHHHHHHHHHHHHHHHHHT-PPPTT--STTSGGGEEEHHHHHHHHHHHHHS--HHHHHHHHHHTSEEEEEE-HHHHHHHHHHHHHHHTT-HHHHHHHHHHHTTSPPSB-TTS-B----TT-SSTTEEEHIIIIIHHHHHHHHHHHHHTT----SHHHHHHHHHHTTSS-HHHHHHHHHHHHHHHHHHHHHHHHHHHTTPPP-SEEEGGGS-HHHHHHHHHHHHHHHHHHHHHHH--

Sequence (752 aa):
MRLLHRSSSWRALFADEAHPDPATWPALLDPLRAALERLGPHPDLAAAHAWQGELVTALERLDLPAGRISQLISDHNDGLYRRAIELSLSEMRAQGWGAPPAAFCVLVLGSGARHESLLAPDQDNAMIIADYPDARHTEIDGYFQSLGERFTARLDAAGIPLCQGHVMARFPMWRKRLSEWRAQLEIWTAERRIKRVQQANILLDFRPLFGEPALAEGLAEQVANRLTAAHLFLDEMASLLDELPVALDRLGRLHGDAEDAPHERAINLKRQGVLPLVGAVRLLALRHGVRPPDTRARLVALVMCEALAAEQAEALIAALERLQGLILAEQRLALAEGRTPDGWVDTTRLREDQRLLLRHDLREIRALLRRARRAGMRLLHRSSSWRALFADEAHPDPATWPALLDPLRAALERLGPHPDLAAAHAWQGELVTALERLDLPAGRISQLISDHNDGLYRRAIELSLSEMRAQGWGAPPAAFCVLVLGSGARHESLLAPDQDNAMIIADYPDARHTEIDGYFQSLGERFTARLDAAGIPLCQGHVMARFPMWRKRLSEWRAQLEIWTAERRIKRVQQANILLDFRPLFGEPALAEGLAEQVANRLTAAHLFLDEMASLLDELPVALDRLGRLHGDAEDAPHERAINLKRQGVLPLVGAVRLLALRHGVRPPDTRARLVALVMCEALAAEQAEALIAALERLQGLILAEQRLALAEGRTPDGWVDTTRLREDQRLLLRHDLREIRALLRRARRAG

Nearest PDB structures (foldseek):
  6yx5-assembly1_B  TM=7.479E-01  e=6.630E-08  Legionella pneumophila
  3k7d-assembly3_B  TM=6.809E-01  e=8.269E-08  Escherichia coli
  3k7d-assembly3_A  TM=6.848E-01  e=1.469E-07  Escherichia coli
  1v4a-assembly1_A  TM=6.046E-01  e=9.868E-08  Escherichia coli
  2rff-assembly1_A  TM=4.848E-01  e=1.860E+00  Saccharolobus solfataricus P2

Solvent-accessible surface area (backbone atoms only — not comparable to full-atom values): 39347 Å² total; per-residue (Å²): 123,91,68,68,80,68,84,54,39,63,57,50,62,52,67,49,92,60,74,72,78,50,86,62,48,54,64,49,45,41,52,49,35,54,40,49,59,72,58,47,92,78,55,53,63,38,58,51,51,62,41,46,63,47,47,54,52,20,43,48,63,65,45,47,48,42,52,57,50,15,32,48,44,20,40,48,49,50,51,51,50,47,51,28,43,51,53,33,51,51,51,37,36,74,71,64,68,51,71,78,86,58,61,38,22,37,27,30,20,42,48,53,29,29,34,59,24,63,72,70,54,60,45,40,29,28,32,39,28,54,75,73,61,75,90,45,39,71,63,50,50,48,52,47,34,52,46,25,44,43,20,51,49,47,35,31,73,22,62,35,36,71,34,89,82,61,45,27,28,48,36,70,93,29,34,37,32,53,65,51,48,52,51,47,51,49,55,39,41,70,45,85,44,70,70,36,44,54,52,45,58,43,59,69,19,48,35,70,70,44,73,44,55,65,57,46,50,51,50,50,52,49,50,53,64,50,52,69,69,27,60,64,30,52,52,44,49,39,56,52,51,72,70,40,48,56,44,46,46,98,83,59,42,81,38,49,64,72,77,88,40,92,47,92,57,26,31,42,43,43,60,25,40,49,47,40,44,48,50,30,51,48,52,47,24,46,77,69,72,50,76,61,46,23,62,63,57,32,39,44,50,32,32,76,72,66,75,38,55,64,68,57,37,52,52,51,47,52,33,51,31,51,52,44,34,52,28,49,55,39,24,51,52,25,48,77,70,72,42,79,40,57,44,53,31,61,56,84,76,49,49,70,69,53,50,52,48,49,42,51,36,52,50,53,40,54,53,45,43,53,45,44,49,57,76,105,120,92,68,69,80,70,84,54,40,63,57,50,62,53,67,49,92,62,72,72,78,50,86,63,49,54,65,48,45,42,54,50,34,54,39,50,59,71,58,49,90,78,56,53,64,39,58,52,52,64,39,46,63,47,48,52,51,20,42,47,65,64,45,46,46,41,51,58,50,16,31,50,43,20,42,48,48,51,51,50,49,47,51,29,43,49,52,33,52,52,49,37,36,75,71,64,68,53,69,79,87,56,62,38,21,36,28,31,21,42,47,52,29,28,35,58,24,63,74,72,52,60,45,39,31,28,31,38,28,54,75,71,61,75,92,45,39,69,62,50,51,48,52,49,35,51,46,26,44,43,21,51,48,48,34,31,74,23,62,35,38,72,34,89,82,61,45,27,29,48,37,70,92,29,33,37,32,52,66,52,47,53,52,47,51,49,56,39,41,69,45,87,43,70,70,36,44,54,54,46,58,43,60,70,18,48,33,72,68,45,74,42,54,66,58,47,51,51,50,52,51,49,49,55,64,51,51,70,70,27,61,64,30,53,51,45,50,39,57,54,50,70,69,42,49,55,44,45,45,98,84,61,43,82,36,49,62,72,78,88,41,93,46,93,56,26,30,42,44,44,60,24,41,48,47,41,44,47,50,32,51,48,52,46,23,46,76,69,70,51,77,60,45,24,64,63,58,32,40,45,48,33,30,76,72,67,74,36,55,64,68,56,38,53,51,50,48,50,32,51,31,52,53,43,33,52,29,48,56,39,23,51,51,25,48,76,72,73,42,80,40,57,44,54,30,61,57,85,74,50,51,69,69,53,49,52,48,50,43,50,36,52,49,53,41,52,51,44,44,53,46,43,49,56,78,104

InterPro domains:
  IPR005105 Protein-PII uridylyltransferase, N-terminal [PF03445] (54-191)
  IPR018821 Domain of unknown function DUF294, putative nucleotidyltransferase substrate-binding [PF10335] (232-374)

Organism: NCBI:txid3151122

pLDDT: mean 93.0, std 7.86, range [33.81, 98.81]

Radius of gyration: 30.24 Å; Cα contacts (8 Å, |Δi|>4): 1178; chains: 2; bounding box: 46×100×75 Å